Protein AF-0000000076641272 (afdb_homodimer)

Foldseek 3Di:
DVPPLVVVLVLVLVLLVLLLVLLVVLLVVLCVVCVVVVPPVSPVVSVLSVLLSVLSVQQNVLSVQLPDDADPVRNLGSQASLLVSLLVLLVSLVVSLVVLLVVLVVCQPVLDDQDPPVLLVSLVSLLVSLVVSLVSLVVVLVQGLSSVSSNLSSVLSNQLSVLSNVLSVVCVVPVDSNSSSVSSVVSSVVSNVSSVVSNVLSVCQVVFHAHPQADPVVLLVVQCPDPFFPDKPPWGKGAPHSRAIEIEIETEGAPDDPCPVVVSQVCCCVPGNHNYYHYHYDYPVVVVPPVPVD/DVPPLVVVLVLVLVLLVLLLVLLVVLLVVLCVVCVVVVPPVSPVLSVLSVLLSVLSVQQNVLSVQLPDDADPVRNLGSQASLLVSLLVLLVSLVVSLVVLLVVLVVCQVVVDDQDPPVLLVSLVSLLVSLVVSLVSLVVVLVQGLSSVSSNLSSVLSNQLSVLSNVLSVVCVVPVDSNSSSVSSVVSSVVSNVSSVVSNVLSVCQVVFHAHPQADPVVLLVVQCPDPFFPDKPPWGKGAPHSRAIEIEIETEGAPDDPCPVVVSQVCCCVPGNHNYYHYHYDYPVPPVPPVPVD

Solvent-accessible surface area (backbone atoms only — not comparable to full-atom values): 29560 Å² total; per-residue (Å²): 132,72,58,64,62,51,51,55,52,50,57,51,47,52,43,46,53,52,36,46,51,53,48,51,52,49,30,49,51,29,41,53,52,13,60,75,69,65,32,66,68,38,38,52,48,22,55,53,47,48,53,50,43,48,45,44,49,45,39,49,48,22,58,57,47,33,67,44,75,56,42,85,50,24,45,79,14,39,25,29,39,30,29,55,42,24,37,49,38,26,50,51,49,50,52,52,47,50,53,51,49,51,52,27,57,47,33,70,77,47,66,64,80,64,68,53,73,67,50,39,50,55,31,50,52,44,27,51,54,23,44,54,40,18,60,64,26,56,80,46,30,86,61,25,55,40,36,28,44,44,23,49,52,24,44,42,52,18,48,53,30,46,35,51,43,49,28,37,53,46,26,72,72,68,69,49,61,66,51,42,30,51,44,45,50,56,50,43,52,55,43,50,51,55,38,49,51,48,30,50,56,24,48,38,40,67,35,31,19,42,46,88,89,48,60,62,66,59,54,51,50,53,53,48,67,37,86,58,36,77,41,72,44,75,65,34,47,29,42,49,26,55,78,40,30,33,36,37,32,37,34,29,27,61,89,71,70,86,58,51,64,61,50,50,50,52,50,40,30,74,75,64,57,36,75,40,76,44,57,17,75,37,48,64,83,56,50,76,71,62,63,70,79,110,133,71,58,64,64,51,51,55,51,51,56,51,47,52,41,45,52,52,36,46,50,53,47,51,52,49,28,49,52,29,42,54,52,14,61,74,69,68,33,65,67,39,39,52,48,21,53,52,49,48,54,50,44,47,45,44,50,44,39,49,47,21,58,56,47,32,67,42,75,55,43,85,51,25,46,79,14,39,25,29,38,30,29,55,43,25,38,50,38,27,50,51,50,49,51,52,47,49,53,52,49,51,52,28,57,50,32,70,77,47,66,65,80,64,70,52,73,66,50,41,52,55,31,49,52,46,27,50,54,23,43,55,38,19,59,64,25,57,80,46,30,85,61,25,54,40,36,28,46,44,22,49,52,24,42,42,51,18,48,52,29,46,36,51,43,50,27,36,51,47,25,72,73,68,68,48,61,67,51,42,29,52,45,44,50,54,50,46,52,54,43,50,52,55,37,47,53,48,31,51,55,24,49,36,39,66,34,30,19,42,47,88,89,47,60,62,65,60,54,52,50,52,54,47,67,37,87,59,36,77,41,73,45,75,65,36,45,27,42,50,29,57,78,40,30,32,37,38,32,36,32,29,26,64,89,72,70,85,58,51,62,60,50,48,51,51,49,41,31,74,73,6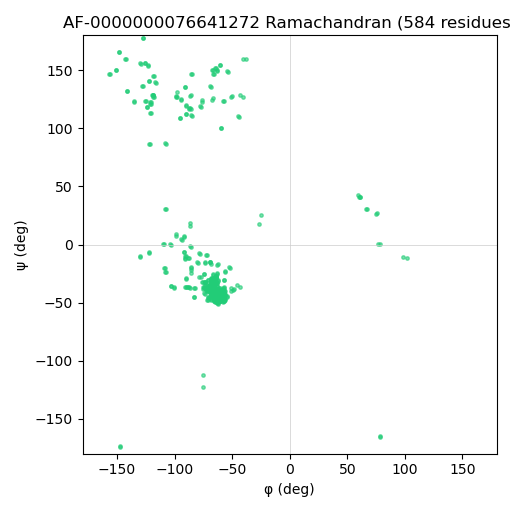3,56,36,75,41,76,44,57,17,75,35,48,66,83,57,51,75,69,62,62,67,76,109

Organism: NCBI:txid1194090

Radius of gyration: 28.24 Å; Cα contacts (8 Å, |Δi|>4): 846; chains: 2; bounding box: 66×82×64 Å

Structure (mmCIF, N/CA/C/O backbone):
data_AF-0000000076641272-model_v1
#
loop_
_entity.id
_entity.type
_entity.pdbx_description
1 polymer 'Cobalt-zinc-cadmium efflux system protein'
#
loop_
_atom_site.group_PDB
_atom_site.id
_atom_site.type_symbol
_atom_site.label_atom_id
_atom_site.label_alt_id
_atom_site.label_comp_id
_atom_site.label_asym_id
_atom_site.label_entity_id
_atom_site.label_seq_id
_atom_site.pdbx_PDB_ins_code
_atom_site.Cartn_x
_atom_site.Cartn_y
_atom_site.Cartn_z
_atom_site.occupancy
_atom_site.B_iso_or_equiv
_atom_site.auth_seq_id
_atom_site.auth_comp_id
_atom_site.auth_asym_id
_atom_site.auth_atom_id
_atom_site.pdbx_PDB_model_num
ATOM 1 N N . MET A 1 1 ? 12.391 27.906 -7.266 1 29.42 1 MET A N 1
ATOM 2 C CA . MET A 1 1 ? 12.43 26.812 -6.301 1 29.42 1 MET A CA 1
ATOM 3 C C . MET A 1 1 ? 11.82 25.547 -6.891 1 29.42 1 MET A C 1
ATOM 5 O O . MET A 1 1 ? 11.719 24.531 -6.207 1 29.42 1 MET A O 1
ATOM 9 N N . GLY A 1 2 ? 10.922 25.766 -7.867 1 38.75 2 GLY A N 1
ATOM 10 C CA . GLY A 1 2 ? 10.242 24.969 -8.875 1 38.75 2 GLY A CA 1
ATOM 11 C C . GLY A 1 2 ? 11.195 24.219 -9.781 1 38.75 2 GLY A C 1
ATOM 12 O O . GLY A 1 2 ? 10.773 23.406 -10.602 1 38.75 2 GLY A O 1
ATOM 13 N N . HIS A 1 3 ? 12.328 24.766 -9.812 1 42.88 3 HIS A N 1
ATOM 14 C CA . HIS A 1 3 ? 13.227 24.391 -10.898 1 42.88 3 HIS A CA 1
ATOM 15 C C . HIS A 1 3 ? 13.797 22.984 -10.695 1 42.88 3 HIS A C 1
ATOM 17 O O . HIS A 1 3 ? 14.016 22.25 -11.656 1 42.88 3 HIS A O 1
ATOM 23 N N . ASP A 1 4 ? 14.203 22.641 -9.43 1 47.31 4 ASP A N 1
ATOM 24 C CA . ASP A 1 4 ? 14.977 21.422 -9.227 1 47.31 4 ASP A CA 1
ATOM 25 C C . ASP A 1 4 ? 14.094 20.188 -9.375 1 47.31 4 ASP A C 1
ATOM 27 O O . ASP A 1 4 ? 14.555 19.141 -9.852 1 47.31 4 ASP A O 1
ATOM 31 N N . HIS A 1 5 ? 12.867 20.328 -9 1 52.59 5 HIS A N 1
ATOM 32 C CA . HIS A 1 5 ? 11.977 19.188 -9.148 1 52.59 5 HIS A CA 1
ATOM 33 C C . HIS A 1 5 ? 11.727 18.875 -10.625 1 52.59 5 HIS A C 1
ATOM 35 O O . HIS A 1 5 ? 11.586 17.703 -11 1 52.59 5 HIS A O 1
ATOM 41 N N . SER A 1 6 ? 11.758 19.938 -11.43 1 54.28 6 SER A N 1
ATOM 42 C CA . SER A 1 6 ? 11.539 19.766 -12.867 1 54.28 6 SER A CA 1
ATOM 43 C C . SER A 1 6 ? 12.695 19 -13.516 1 54.28 6 SER A C 1
ATOM 45 O O . SER A 1 6 ? 12.477 18.141 -14.359 1 54.28 6 SER A O 1
ATOM 47 N N . SER A 1 7 ? 13.914 19.328 -13 1 56.84 7 SER A N 1
ATOM 48 C CA . SER A 1 7 ? 15.07 18.656 -13.594 1 56.84 7 SER A CA 1
ATOM 49 C C . SER A 1 7 ? 15.102 17.172 -13.227 1 56.84 7 SER A C 1
ATOM 51 O O . SER A 1 7 ? 15.398 16.328 -14.07 1 56.84 7 SER A O 1
ATOM 53 N N . TYR A 1 8 ? 14.703 16.875 -12.062 1 62.62 8 TYR A N 1
ATOM 54 C CA . TYR A 1 8 ? 14.641 15.492 -11.594 1 62.62 8 TYR A CA 1
ATOM 55 C C . TYR A 1 8 ? 13.688 14.664 -12.438 1 62.62 8 TYR A C 1
ATOM 57 O O . TYR A 1 8 ? 14.039 13.57 -12.891 1 62.62 8 TYR A O 1
ATOM 65 N N . THR A 1 9 ? 12.609 15.266 -12.727 1 67.69 9 THR A N 1
ATOM 66 C CA . THR A 1 9 ? 11.578 14.555 -13.477 1 67.69 9 THR A CA 1
ATOM 67 C C . THR A 1 9 ? 12.008 14.367 -14.938 1 67.69 9 THR A C 1
ATOM 69 O O . THR A 1 9 ? 11.742 13.32 -15.531 1 67.69 9 THR A O 1
ATOM 72 N N . GLN A 1 10 ? 12.688 15.359 -15.391 1 66.56 10 GLN A N 1
ATOM 73 C CA . GLN A 1 10 ? 13.102 15.273 -16.781 1 66.56 10 GLN A CA 1
ATOM 74 C C . GLN A 1 10 ? 14.203 14.234 -16.969 1 66.56 10 GLN A C 1
ATOM 76 O O . GLN A 1 10 ? 14.148 13.414 -17.891 1 66.56 10 GLN A O 1
ATOM 81 N N . VAL A 1 11 ? 15.133 14.32 -16.141 1 70.56 11 VAL A N 1
ATOM 82 C CA . VAL A 1 11 ? 16.281 13.414 -16.25 1 70.56 11 VAL A CA 1
ATOM 83 C C . VAL A 1 11 ? 15.812 11.969 -16.078 1 70.56 11 VAL A C 1
ATOM 85 O O . VAL A 1 11 ? 16.141 11.102 -16.891 1 70.56 11 VAL A O 1
ATOM 88 N N . TYR A 1 12 ? 14.977 11.758 -15.266 1 78.5 12 TYR A N 1
ATOM 89 C CA . TYR A 1 12 ? 14.648 10.367 -15 1 78.5 12 TYR A CA 1
ATOM 90 C C . TYR A 1 12 ? 13.508 9.891 -15.891 1 78.5 12 TYR A C 1
ATOM 92 O O . TYR A 1 12 ? 13.359 8.695 -16.141 1 78.5 12 TYR A O 1
ATOM 100 N N . GLY A 1 13 ? 12.883 10.898 -16.516 1 84.31 13 GLY A N 1
ATOM 101 C CA . GLY A 1 13 ? 11.953 10.523 -17.562 1 84.31 13 GLY A CA 1
ATOM 102 C C . GLY A 1 13 ? 12.633 9.891 -18.766 1 84.31 13 GLY A C 1
ATOM 103 O O . GLY A 1 13 ? 12.18 8.859 -19.281 1 84.31 13 GLY A O 1
ATOM 104 N N . LYS A 1 14 ? 13.727 10.406 -19.188 1 88.69 14 LYS A N 1
ATOM 105 C CA . LYS A 1 14 ? 14.5 9.883 -20.312 1 88.69 14 LYS A CA 1
ATOM 106 C C . LYS A 1 14 ? 15.102 8.523 -19.969 1 88.69 14 LYS A C 1
ATOM 108 O O . LYS A 1 14 ? 15.117 7.617 -20.812 1 88.69 14 LYS A O 1
ATOM 113 N N . ALA A 1 15 ? 15.625 8.469 -18.75 1 90.56 15 ALA A N 1
ATOM 114 C CA . ALA A 1 15 ? 16.203 7.199 -18.312 1 90.56 15 ALA A CA 1
ATOM 115 C C . ALA A 1 15 ? 15.164 6.078 -18.359 1 90.56 15 ALA A C 1
ATOM 117 O O . ALA A 1 15 ? 15.445 4.98 -18.844 1 90.56 15 ALA A O 1
ATOM 118 N N . PHE A 1 16 ? 13.977 6.391 -17.922 1 92.12 16 PHE A N 1
ATOM 119 C CA . PHE A 1 16 ? 12.906 5.398 -17.953 1 92.12 16 PHE A CA 1
ATOM 120 C C . PHE A 1 16 ? 12.531 5.059 -19.391 1 92.12 16 PHE A C 1
ATOM 122 O O . PHE A 1 16 ? 12.32 3.889 -19.719 1 92.12 16 PHE A O 1
ATOM 129 N N . GLY A 1 17 ? 12.445 6.039 -20.266 1 92.12 17 GLY A N 1
ATOM 130 C CA . GLY A 1 17 ? 12.148 5.789 -21.672 1 92.12 17 GLY A CA 1
ATOM 131 C C . GLY A 1 17 ? 13.148 4.867 -22.328 1 92.12 17 GLY A C 1
ATOM 132 O O . GLY A 1 17 ? 12.758 3.895 -22.984 1 92.12 17 GLY A O 1
ATOM 133 N N . ILE A 1 18 ? 14.375 5.125 -22.156 1 92.69 18 ILE A N 1
ATOM 134 C CA . ILE A 1 18 ? 15.453 4.336 -22.734 1 92.69 18 ILE A CA 1
ATOM 135 C C . ILE A 1 18 ? 15.445 2.934 -22.141 1 92.69 18 ILE A C 1
ATOM 137 O O . ILE A 1 18 ? 15.523 1.938 -22.859 1 92.69 18 ILE A O 1
ATOM 141 N N . GLY A 1 19 ? 15.336 2.881 -20.812 1 92.62 19 GLY A N 1
ATOM 142 C CA . GLY A 1 19 ? 15.328 1.594 -20.141 1 92.62 19 GLY A CA 1
ATOM 143 C C . GLY A 1 19 ? 14.188 0.7 -20.562 1 92.62 19 GLY A C 1
ATOM 144 O O . GLY A 1 19 ? 14.391 -0.474 -20.875 1 92.62 19 GLY A O 1
ATOM 145 N N . ILE A 1 20 ? 12.984 1.253 -20.594 1 94 20 ILE A N 1
ATOM 146 C CA . ILE A 1 20 ? 11.797 0.512 -21.016 1 94 20 ILE A CA 1
ATOM 147 C C . ILE A 1 20 ? 11.953 0.064 -22.469 1 94 20 ILE A C 1
ATOM 149 O O . ILE A 1 20 ? 11.688 -1.095 -22.797 1 94 20 ILE A O 1
ATOM 153 N N . GLY A 1 21 ? 12.43 0.919 -23.328 1 94.94 21 GLY A N 1
ATOM 154 C CA . GLY A 1 21 ? 12.648 0.587 -24.719 1 94.94 21 GLY A CA 1
ATOM 155 C C . GLY A 1 21 ? 13.641 -0.543 -24.922 1 94.94 21 GLY A C 1
ATOM 156 O O . GLY A 1 21 ? 13.375 -1.484 -25.672 1 94.94 21 GLY A O 1
ATOM 157 N N . LEU A 1 22 ? 14.742 -0.436 -24.266 1 93.75 22 LEU A N 1
ATOM 158 C CA . LEU A 1 22 ? 15.781 -1.456 -24.344 1 93.75 22 LEU A CA 1
ATOM 159 C C . LEU A 1 22 ? 15.258 -2.807 -23.875 1 93.75 22 LEU A C 1
ATOM 161 O O . LEU A 1 22 ? 15.5 -3.832 -24.516 1 93.75 22 LEU A O 1
ATOM 165 N N . ASN A 1 23 ? 14.523 -2.795 -22.812 1 93.44 23 ASN A N 1
ATOM 166 C CA . ASN A 1 23 ? 14.055 -4.051 -22.234 1 93.44 23 ASN A CA 1
ATOM 167 C C . ASN A 1 23 ? 12.93 -4.656 -23.078 1 93.44 23 ASN A C 1
ATOM 169 O O . ASN A 1 23 ? 12.828 -5.875 -23.203 1 93.44 23 ASN A O 1
ATOM 173 N N . ILE A 1 24 ? 12.109 -3.863 -23.594 1 94.75 24 ILE A N 1
ATOM 174 C CA . ILE A 1 24 ? 11.078 -4.367 -24.5 1 94.75 24 ILE A CA 1
ATOM 175 C C . ILE A 1 24 ? 11.734 -5.012 -25.719 1 94.75 24 ILE A C 1
ATOM 177 O O . ILE A 1 24 ? 11.32 -6.086 -26.156 1 94.75 24 ILE A O 1
ATOM 181 N N . ALA A 1 25 ? 12.742 -4.352 -26.25 1 94.81 25 ALA A N 1
ATOM 182 C CA . ALA A 1 25 ? 13.484 -4.898 -27.391 1 94.81 25 ALA A CA 1
ATOM 183 C C . ALA A 1 25 ? 14.125 -6.238 -27.031 1 94.81 25 ALA A C 1
ATOM 185 O O . ALA A 1 25 ? 14.094 -7.18 -27.828 1 94.81 25 ALA A O 1
ATOM 186 N N . TYR A 1 26 ? 14.648 -6.27 -25.906 1 93.44 26 TYR A N 1
ATOM 187 C CA . TYR A 1 26 ? 15.281 -7.5 -25.453 1 93.44 26 TYR A CA 1
ATOM 188 C C . TYR A 1 26 ? 14.258 -8.625 -25.328 1 93.44 26 TYR A C 1
ATOM 190 O O . TYR A 1 26 ? 14.516 -9.758 -25.734 1 93.44 26 TYR A O 1
ATOM 198 N N . VAL A 1 27 ? 13.102 -8.344 -24.703 1 93.56 27 VAL A N 1
ATOM 199 C CA . VAL A 1 27 ? 12.039 -9.328 -24.562 1 93.56 27 VAL A CA 1
ATOM 200 C C . VAL A 1 27 ? 11.609 -9.82 -25.938 1 93.56 27 VAL A C 1
ATOM 202 O O . VAL A 1 27 ? 11.398 -11.023 -26.141 1 93.56 27 VAL A O 1
ATOM 205 N N . ALA A 1 28 ? 11.523 -8.945 -26.844 1 94 28 ALA A N 1
ATOM 206 C CA . ALA A 1 28 ? 11.156 -9.312 -28.219 1 94 28 ALA A CA 1
ATOM 207 C C . ALA A 1 28 ? 12.172 -10.266 -28.828 1 94 28 ALA A C 1
ATOM 209 O O . ALA A 1 28 ? 11.805 -11.258 -29.453 1 94 28 ALA A O 1
ATOM 210 N N . VAL A 1 29 ? 13.43 -9.992 -28.672 1 91.62 29 VAL A N 1
ATOM 211 C CA . VAL A 1 29 ? 14.508 -10.844 -29.172 1 91.62 29 VAL A CA 1
ATOM 212 C C . VAL A 1 29 ? 14.391 -12.234 -28.547 1 91.62 29 VAL A C 1
ATOM 214 O O . VAL A 1 29 ? 14.508 -13.242 -29.25 1 91.62 29 VAL A O 1
ATOM 217 N N . GLU A 1 30 ? 14.141 -12.227 -27.297 1 91.5 30 GLU A N 1
ATOM 218 C CA . GLU A 1 30 ? 14 -13.5 -26.609 1 91.5 30 GLU A CA 1
ATOM 219 C C . GLU A 1 30 ? 12.812 -14.297 -27.141 1 91.5 30 GLU A C 1
ATOM 221 O O . GLU A 1 30 ? 12.914 -15.508 -27.344 1 91.5 30 GLU A O 1
ATOM 226 N N . VAL A 1 31 ? 11.711 -13.617 -27.297 1 91.44 31 VAL A N 1
ATOM 227 C CA . VAL A 1 31 ? 10.508 -14.281 -27.781 1 91.44 31 VAL A CA 1
ATOM 228 C C . VAL A 1 31 ? 10.734 -14.812 -29.188 1 91.44 31 VAL A C 1
ATOM 230 O O . VAL A 1 31 ? 10.461 -15.984 -29.469 1 91.44 31 VAL A O 1
ATOM 233 N N . ILE A 1 32 ? 11.289 -14.047 -30.062 1 91.88 32 ILE A N 1
ATOM 234 C CA . ILE A 1 32 ? 11.523 -14.414 -31.453 1 91.88 32 ILE A CA 1
ATOM 235 C C . ILE A 1 32 ? 12.492 -15.586 -31.516 1 91.88 32 ILE A C 1
ATOM 237 O O . ILE A 1 32 ? 12.195 -16.609 -32.125 1 91.88 32 ILE A O 1
ATOM 241 N N . TYR A 1 33 ? 13.586 -15.492 -30.844 1 87.31 33 TYR A N 1
ATOM 242 C CA . TYR A 1 33 ? 14.586 -16.547 -30.875 1 87.31 33 TYR A CA 1
ATOM 243 C C . TYR A 1 33 ? 14.086 -17.797 -30.156 1 87.31 33 TYR A C 1
ATOM 245 O O . TYR A 1 33 ? 14.391 -18.922 -30.562 1 87.31 33 TYR A O 1
ATOM 253 N N . GLY A 1 34 ? 13.422 -17.578 -29.062 1 87.25 34 GLY A N 1
ATOM 254 C CA . GLY A 1 34 ? 12.844 -18.703 -28.359 1 87.25 34 GLY A CA 1
ATOM 255 C C . GLY A 1 34 ? 11.883 -19.516 -29.203 1 87.25 34 GLY A C 1
ATOM 256 O O . GLY A 1 34 ? 11.875 -20.75 -29.141 1 87.25 34 GLY A O 1
ATOM 257 N N . LEU A 1 35 ? 11.125 -18.797 -30.031 1 89.69 35 LEU A N 1
ATOM 258 C CA . LEU A 1 35 ? 10.18 -19.469 -30.906 1 89.69 35 LEU A CA 1
ATOM 259 C C . LEU A 1 35 ? 10.906 -20.141 -32.062 1 89.69 35 LEU A C 1
ATOM 261 O O . LEU A 1 35 ? 10.531 -21.25 -32.469 1 89.69 35 LEU A O 1
ATOM 265 N N . ILE A 1 36 ? 11.906 -19.547 -32.594 1 88.5 36 ILE A N 1
ATOM 266 C CA . ILE A 1 36 ? 12.656 -20.062 -33.75 1 88.5 36 ILE A CA 1
ATOM 267 C C . ILE A 1 36 ? 13.367 -21.359 -33.344 1 88.5 36 ILE A C 1
ATOM 269 O O . ILE A 1 36 ? 13.328 -22.344 -34.062 1 88.5 36 ILE A O 1
ATOM 273 N N . ILE A 1 37 ? 13.898 -21.391 -32.125 1 83.38 37 ILE A N 1
ATOM 274 C CA . ILE A 1 37 ? 14.703 -22.547 -31.734 1 83.38 37 ILE A CA 1
ATOM 275 C C . ILE A 1 37 ? 13.891 -23.453 -30.812 1 83.38 37 ILE A C 1
ATOM 277 O O . ILE A 1 37 ? 14.43 -24.406 -30.234 1 83.38 37 ILE A O 1
ATOM 281 N N . ASP A 1 38 ? 12.625 -23.016 -30.547 1 84.38 38 ASP A N 1
ATOM 282 C CA . ASP A 1 38 ? 11.703 -23.781 -29.719 1 84.38 38 ASP A CA 1
ATOM 283 C C . ASP A 1 38 ? 12.273 -24 -28.328 1 84.38 38 ASP A C 1
ATOM 285 O O . ASP A 1 38 ? 12.336 -25.141 -27.844 1 84.38 38 ASP A O 1
ATOM 289 N N . SER A 1 39 ? 12.82 -23.062 -27.797 1 81.94 39 SER A N 1
ATOM 290 C CA . SER A 1 39 ? 13.406 -23.109 -26.469 1 81.94 39 SER A CA 1
ATOM 291 C C . SER A 1 39 ? 12.438 -22.594 -25.406 1 81.94 39 SER A C 1
ATOM 293 O O . SER A 1 39 ? 12.195 -21.391 -25.328 1 81.94 39 SER A O 1
ATOM 295 N N . SER A 1 40 ? 11.945 -23.453 -24.609 1 78.38 40 SER A N 1
ATOM 296 C CA . SER A 1 40 ? 11.07 -23.078 -23.5 1 78.38 40 SER A CA 1
ATOM 297 C C . SER A 1 40 ? 11.812 -22.219 -22.484 1 78.38 40 SER A C 1
ATOM 299 O O . SER A 1 40 ? 11.211 -21.359 -21.828 1 78.38 40 SER A O 1
ATOM 301 N N . ALA A 1 41 ? 13.078 -22.5 -22.375 1 73.31 41 ALA A N 1
ATOM 302 C CA . ALA A 1 41 ? 13.891 -21.75 -21.422 1 73.31 41 ALA A CA 1
ATOM 303 C C . ALA A 1 41 ? 13.961 -20.266 -21.797 1 73.31 41 ALA A C 1
ATOM 305 O O . ALA A 1 41 ? 13.797 -19.391 -20.938 1 73.31 41 ALA A O 1
ATOM 306 N N . LEU A 1 42 ? 14.102 -20.062 -23.078 1 79.94 42 LEU A N 1
ATOM 307 C CA . LEU A 1 42 ? 14.18 -18.688 -23.562 1 79.94 42 LEU A CA 1
ATOM 308 C C . LEU A 1 42 ? 12.828 -17.984 -23.453 1 79.94 42 LEU A C 1
ATOM 310 O O . LEU A 1 42 ? 12.758 -16.812 -23.078 1 79.94 42 LEU A O 1
ATOM 314 N N . LEU A 1 43 ? 11.836 -18.656 -23.734 1 84.56 43 LEU A N 1
ATOM 315 C CA . LEU A 1 43 ? 10.5 -18.094 -23.625 1 84.56 43 LEU A CA 1
ATOM 316 C C . LEU A 1 43 ? 10.148 -17.781 -22.172 1 84.56 43 LEU A C 1
ATOM 318 O O . LEU A 1 43 ? 9.516 -16.766 -21.891 1 84.56 43 LEU A O 1
ATOM 322 N N . ALA A 1 44 ? 10.484 -18.656 -21.266 1 78 44 ALA A N 1
ATOM 323 C CA . ALA A 1 44 ? 10.281 -18.406 -19.828 1 78 44 ALA A CA 1
ATOM 324 C C . ALA A 1 44 ? 11.047 -17.172 -19.375 1 78 44 ALA A C 1
ATOM 326 O O . ALA A 1 44 ? 10.523 -16.359 -18.625 1 78 44 ALA A O 1
ATOM 327 N N . ASP A 1 45 ? 12.211 -17.062 -19.844 1 81.31 45 ASP A N 1
ATOM 328 C CA . ASP A 1 45 ? 13.023 -15.891 -19.516 1 81.31 45 ASP A CA 1
ATOM 329 C C . ASP A 1 45 ? 12.391 -14.609 -20.047 1 81.31 45 ASP A C 1
ATOM 331 O O . ASP A 1 45 ? 12.438 -13.57 -19.391 1 81.31 45 ASP A O 1
ATOM 335 N N . ALA A 1 46 ? 11.914 -14.75 -21.219 1 86.5 46 ALA A N 1
ATOM 336 C CA . ALA A 1 46 ? 11.219 -13.609 -21.797 1 86.5 46 ALA A CA 1
ATOM 337 C C . ALA A 1 46 ? 10.055 -13.164 -20.922 1 86.5 46 ALA A C 1
ATOM 339 O O . ALA A 1 46 ? 9.836 -11.961 -20.734 1 86.5 46 ALA A O 1
ATOM 340 N N . GLY A 1 47 ? 9.289 -14.078 -20.438 1 83.62 47 GLY A N 1
ATOM 341 C CA . GLY A 1 47 ? 8.227 -13.758 -19.5 1 83.62 47 GLY A CA 1
ATOM 342 C C . GLY A 1 47 ? 8.711 -13.031 -18.266 1 83.62 47 GLY A C 1
ATOM 343 O O . GLY A 1 47 ? 8.086 -12.062 -17.812 1 83.62 47 GLY A O 1
ATOM 344 N N . HIS A 1 48 ? 9.766 -13.469 -17.781 1 82.06 48 HIS A N 1
ATOM 345 C CA . HIS A 1 48 ? 10.359 -12.844 -16.609 1 82.06 48 HIS A CA 1
ATOM 346 C C . HIS A 1 48 ? 10.805 -11.414 -16.922 1 82.06 48 HIS A C 1
ATOM 348 O O . HIS A 1 48 ? 10.477 -10.484 -16.172 1 82.06 48 HIS A O 1
ATOM 354 N N . ASN A 1 49 ? 11.445 -11.289 -18.016 1 85.62 49 ASN A N 1
ATOM 355 C CA . ASN A 1 49 ? 11.914 -9.961 -18.406 1 85.62 49 ASN A CA 1
ATOM 356 C C . ASN A 1 49 ? 10.742 -9.023 -18.703 1 85.62 49 ASN A C 1
ATOM 358 O O . ASN A 1 49 ? 10.844 -7.816 -18.469 1 85.62 49 ASN A O 1
ATOM 362 N N . ALA A 1 50 ? 9.688 -9.602 -19.172 1 86.69 50 ALA A N 1
ATOM 363 C CA . ALA A 1 50 ? 8.492 -8.789 -19.391 1 86.69 50 ALA A CA 1
ATOM 364 C C . ALA A 1 50 ? 7.949 -8.234 -18.078 1 86.69 50 ALA A C 1
ATOM 366 O O . ALA A 1 50 ? 7.488 -7.094 -18.031 1 86.69 50 ALA A O 1
ATOM 367 N N . SER A 1 51 ? 7.996 -9.016 -17.078 1 83.06 51 SER A N 1
ATOM 368 C CA . SER A 1 51 ? 7.551 -8.57 -15.758 1 83.06 51 SER A CA 1
ATOM 369 C C . SER A 1 51 ? 8.414 -7.426 -15.242 1 83.06 51 SER A C 1
ATOM 371 O O . SER A 1 51 ? 7.922 -6.523 -14.562 1 83.06 51 SER A O 1
ATOM 373 N N . ASP A 1 52 ? 9.641 -7.465 -15.586 1 85.88 52 ASP A N 1
ATOM 374 C CA . ASP A 1 52 ? 10.539 -6.387 -15.203 1 85.88 52 ASP A CA 1
ATOM 375 C C . ASP A 1 52 ? 10.156 -5.078 -15.898 1 85.88 52 ASP A C 1
ATOM 377 O O . ASP A 1 52 ? 10.258 -4.004 -15.305 1 85.88 52 ASP A O 1
ATOM 381 N N . VAL A 1 53 ? 9.812 -5.234 -17.125 1 89.81 53 VAL A N 1
ATOM 382 C CA . VAL A 1 53 ? 9.359 -4.059 -17.875 1 89.81 53 VAL A CA 1
ATOM 383 C C . VAL A 1 53 ? 8.164 -3.426 -17.156 1 89.81 53 VAL A C 1
ATOM 385 O O . VAL A 1 53 ? 8.07 -2.201 -17.062 1 89.81 53 VAL A O 1
ATOM 388 N N . LEU A 1 54 ? 7.344 -4.238 -16.609 1 90.06 54 LEU A N 1
ATOM 389 C CA . LEU A 1 54 ? 6.188 -3.73 -15.883 1 90.06 54 LEU A CA 1
ATOM 390 C C . LEU A 1 54 ? 6.621 -2.902 -14.672 1 90.06 54 LEU A C 1
ATOM 392 O O . LEU A 1 54 ? 6.043 -1.849 -14.398 1 90.06 54 LEU A O 1
ATOM 396 N N . SER A 1 55 ? 7.582 -3.385 -14 1 90 55 SER A N 1
ATOM 397 C CA . SER A 1 55 ? 8.078 -2.654 -12.844 1 90 55 SER A CA 1
ATOM 398 C C . SER A 1 55 ? 8.578 -1.268 -13.234 1 90 55 SER A C 1
ATOM 400 O O . SER A 1 55 ? 8.32 -0.288 -12.523 1 90 55 SER A O 1
ATOM 402 N N . LEU A 1 56 ? 9.312 -1.178 -14.375 1 92.38 56 LEU A N 1
ATOM 403 C CA . LEU A 1 56 ? 9.805 0.1 -14.875 1 92.38 56 LEU A CA 1
ATOM 404 C C . LEU A 1 56 ? 8.648 1.011 -15.281 1 92.38 56 LEU A C 1
ATOM 406 O O . LEU A 1 56 ? 8.664 2.207 -14.977 1 92.38 56 LEU A O 1
ATOM 410 N N . VAL A 1 57 ? 7.707 0.44 -15.914 1 93.75 57 VAL A N 1
ATOM 411 C CA . VAL A 1 57 ? 6.547 1.2 -16.375 1 93.75 57 VAL A CA 1
ATOM 412 C C . VAL A 1 57 ? 5.801 1.768 -15.172 1 93.75 57 VAL A C 1
ATOM 414 O O . VAL A 1 57 ? 5.398 2.934 -15.172 1 93.75 57 VAL A O 1
ATOM 417 N N . PHE A 1 58 ? 5.641 0.95 -14.164 1 92.94 58 PHE A N 1
ATOM 418 C CA . PHE A 1 58 ? 4.949 1.403 -12.969 1 92.94 58 PHE A CA 1
ATOM 419 C C . PHE A 1 58 ? 5.707 2.547 -12.305 1 92.94 58 PHE A C 1
ATOM 421 O O . PHE A 1 58 ? 5.102 3.533 -11.875 1 92.94 58 PHE A O 1
ATOM 428 N N . ALA A 1 59 ? 7 2.404 -12.219 1 91.88 59 ALA A N 1
ATOM 429 C CA . ALA A 1 59 ? 7.809 3.461 -11.625 1 91.88 59 ALA A CA 1
ATOM 430 C C . ALA A 1 59 ? 7.695 4.758 -12.422 1 91.88 59 ALA A C 1
ATOM 432 O O . ALA A 1 59 ? 7.527 5.836 -11.852 1 91.88 59 ALA A O 1
ATOM 433 N N . TRP A 1 60 ? 7.762 4.613 -13.727 1 92.12 60 TRP A N 1
ATOM 434 C CA . TRP A 1 60 ? 7.629 5.77 -14.609 1 92.12 60 TRP A CA 1
ATOM 435 C C . TRP A 1 60 ? 6.242 6.395 -14.477 1 92.12 60 TRP A C 1
ATOM 437 O O . TRP A 1 60 ? 6.109 7.617 -14.438 1 92.12 60 TRP A O 1
ATOM 447 N N . PHE A 1 61 ? 5.266 5.594 -14.43 1 91.62 61 PHE A N 1
ATOM 448 C CA . PHE A 1 61 ? 3.887 6.039 -14.273 1 91.62 61 PHE A CA 1
ATOM 449 C C . PHE A 1 61 ? 3.707 6.797 -12.961 1 91.62 61 PHE A C 1
ATOM 451 O O . PHE A 1 61 ? 3.074 7.852 -12.93 1 91.62 61 PHE A O 1
ATOM 458 N N . ALA A 1 62 ? 4.207 6.27 -11.898 1 92.06 62 ALA A N 1
ATOM 459 C CA . ALA A 1 62 ? 4.102 6.91 -10.586 1 92.06 62 ALA A CA 1
ATOM 460 C C . ALA A 1 62 ? 4.758 8.289 -10.602 1 92.06 62 ALA A C 1
ATOM 462 O O . ALA A 1 62 ? 4.207 9.25 -10.055 1 92.06 62 ALA A O 1
ATOM 463 N N . MET A 1 63 ? 5.875 8.375 -11.211 1 89.75 63 MET A N 1
ATOM 464 C CA . MET A 1 63 ? 6.582 9.648 -11.305 1 89.75 63 MET A CA 1
ATOM 465 C C . MET A 1 63 ? 5.773 10.664 -12.109 1 89.75 63 MET A C 1
ATOM 467 O O . MET A 1 63 ? 5.695 11.836 -11.742 1 89.75 63 MET A O 1
ATOM 471 N N . ALA A 1 64 ? 5.18 10.18 -13.195 1 91.38 64 ALA A N 1
ATOM 472 C CA . ALA A 1 64 ? 4.391 11.062 -14.047 1 91.38 64 ALA A CA 1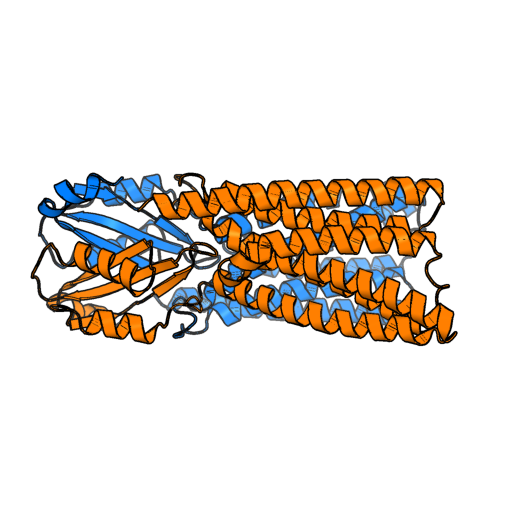
ATOM 473 C C . ALA A 1 64 ? 3.145 11.562 -13.32 1 91.38 64 ALA A C 1
ATOM 475 O O . ALA A 1 64 ? 2.84 12.758 -13.352 1 91.38 64 ALA A O 1
ATOM 476 N N . VAL A 1 65 ? 2.475 10.711 -12.672 1 92.38 65 VAL A N 1
ATOM 477 C CA . VAL A 1 65 ? 1.218 11.062 -12.016 1 92.38 65 VAL A CA 1
ATOM 478 C C . VAL A 1 65 ? 1.498 11.945 -10.797 1 92.38 65 VAL A C 1
ATOM 480 O O . VAL A 1 65 ? 0.694 12.812 -10.461 1 92.38 65 VAL A O 1
ATOM 483 N N . ALA A 1 66 ? 2.631 11.766 -10.18 1 92.38 66 ALA A N 1
ATOM 484 C CA . ALA A 1 66 ? 3.023 12.57 -9.023 1 92.38 66 ALA A CA 1
ATOM 485 C C . ALA A 1 66 ? 3.174 14.039 -9.398 1 92.38 66 ALA A C 1
ATOM 487 O O . ALA A 1 66 ? 3.168 14.914 -8.531 1 92.38 66 ALA A O 1
ATOM 488 N N . GLN A 1 67 ? 3.289 14.32 -10.68 1 90.62 67 GLN A N 1
ATOM 489 C CA . GLN A 1 67 ? 3.502 15.695 -11.141 1 90.62 67 GLN A CA 1
ATOM 490 C C . GLN A 1 67 ? 2.174 16.406 -11.398 1 90.62 67 GLN A C 1
ATOM 492 O O . GLN A 1 67 ? 2.141 17.609 -11.602 1 90.62 67 GLN A O 1
ATOM 497 N N . LYS A 1 68 ? 1.135 15.672 -11.367 1 92.12 68 LYS A N 1
ATOM 498 C CA . LYS A 1 68 ? -0.175 16.281 -11.602 1 92.12 68 LYS A CA 1
ATOM 499 C C . LYS A 1 68 ? -0.542 17.234 -10.477 1 92.12 68 LYS A C 1
ATOM 501 O O . LYS A 1 68 ? -0.215 17 -9.312 1 92.12 68 LYS A O 1
ATOM 506 N N . LYS A 1 69 ? -1.234 18.25 -10.836 1 92.38 69 LYS A N 1
ATOM 507 C CA . LYS A 1 69 ? -1.677 19.234 -9.852 1 92.38 69 LYS A CA 1
ATOM 508 C C . LYS A 1 69 ? -2.705 18.641 -8.898 1 92.38 69 LYS A C 1
ATOM 510 O O . LYS A 1 69 ? -3.482 17.766 -9.281 1 92.38 69 LYS A O 1
ATOM 515 N N . PRO A 1 70 ? -2.719 19.141 -7.691 1 93.44 70 PRO A N 1
ATOM 516 C CA . PRO A 1 70 ? -3.719 18.688 -6.727 1 93.44 70 PRO A CA 1
ATOM 517 C C . PRO A 1 70 ? -5.148 18.953 -7.188 1 93.44 70 PRO A C 1
ATOM 519 O O . PRO A 1 70 ? -5.383 19.844 -8.016 1 93.44 70 PRO A O 1
ATOM 522 N N . SER A 1 71 ? -6.059 18.172 -6.699 1 93.62 71 SER A N 1
ATOM 523 C CA . SER A 1 71 ? -7.488 18.312 -6.945 1 93.62 71 SER A CA 1
ATOM 524 C C . SER A 1 71 ? -8.273 18.344 -5.641 1 93.62 71 SER A C 1
ATOM 526 O O . SER A 1 71 ? -7.695 18.219 -4.559 1 93.62 71 SER A O 1
ATOM 528 N N . ILE A 1 72 ? -9.578 18.516 -5.738 1 92.69 72 ILE A N 1
ATOM 529 C CA . ILE A 1 72 ? -10.453 18.547 -4.574 1 92.69 72 ILE A CA 1
ATOM 530 C C . ILE A 1 72 ? -10.461 17.188 -3.895 1 92.69 72 ILE A C 1
ATOM 532 O O . ILE A 1 72 ? -10.555 17.094 -2.668 1 92.69 72 ILE A O 1
ATOM 536 N N . LYS A 1 73 ? -10.297 16.203 -4.648 1 94.69 73 LYS A N 1
ATOM 537 C CA . LYS A 1 73 ? -10.289 14.844 -4.098 1 94.69 73 LYS A CA 1
ATOM 538 C C . LYS A 1 73 ? -8.906 14.484 -3.545 1 94.69 73 LYS A C 1
ATOM 540 O O . LYS A 1 73 ? -8.805 13.859 -2.488 1 94.69 73 LYS A O 1
ATOM 545 N N . TYR A 1 74 ? -7.934 14.82 -4.359 1 96.06 74 TYR A N 1
ATOM 546 C CA . TYR A 1 74 ? -6.551 14.602 -3.953 1 96.06 74 TYR A CA 1
ATOM 547 C C . TYR A 1 74 ? -5.859 15.922 -3.631 1 96.06 74 TYR A C 1
ATOM 549 O O . TYR A 1 74 ? -5.141 16.469 -4.469 1 96.06 74 TYR A O 1
ATOM 557 N N . THR A 1 75 ? -5.992 16.359 -2.445 1 94 75 THR A N 1
ATOM 558 C CA . THR A 1 75 ? -5.621 17.703 -2.062 1 94 75 THR A CA 1
ATOM 559 C C . THR A 1 75 ? -4.105 17.844 -1.97 1 94 75 THR A C 1
ATOM 561 O O . THR A 1 75 ? -3.568 18.953 -2.082 1 94 75 THR A O 1
ATOM 564 N N . TYR A 1 76 ? -3.359 16.75 -1.729 1 92.25 76 TYR A N 1
ATOM 565 C CA . TYR A 1 76 ? -1.9 16.766 -1.737 1 92.25 76 TYR A CA 1
ATOM 566 C C . TYR A 1 76 ? -1.36 16.359 -3.107 1 92.25 76 TYR A C 1
ATOM 568 O O . TYR A 1 76 ? -0.148 16.234 -3.289 1 92.25 76 TYR A O 1
ATOM 576 N N . GLY A 1 77 ? -2.33 16.172 -4.051 1 93.19 77 GLY A N 1
ATOM 577 C CA . GLY A 1 77 ? -1.93 15.57 -5.312 1 93.19 77 GLY A CA 1
ATOM 578 C C . GLY A 1 77 ? -1.761 14.062 -5.219 1 93.19 77 GLY A C 1
ATOM 579 O O . GLY A 1 77 ? -2.176 13.445 -4.238 1 93.19 77 GLY A O 1
ATOM 580 N N . LEU A 1 78 ? -1.106 13.492 -6.258 1 95.56 78 LEU A N 1
ATOM 581 C CA . LEU A 1 78 ? -0.945 12.039 -6.336 1 95.56 78 LEU A CA 1
ATOM 582 C C . LEU A 1 78 ? 0.499 11.641 -6.051 1 95.56 78 LEU A C 1
ATOM 584 O O . LEU A 1 78 ? 0.983 10.633 -6.578 1 95.56 78 LEU A O 1
ATOM 588 N N . ARG A 1 79 ? 1.108 12.391 -5.281 1 94.38 79 ARG A N 1
ATOM 589 C CA . ARG A 1 79 ? 2.521 12.18 -4.984 1 94.38 79 ARG A CA 1
ATOM 590 C C . ARG A 1 79 ? 2.732 10.859 -4.246 1 94.38 79 ARG A C 1
ATOM 592 O O . ARG A 1 79 ? 3.744 10.18 -4.449 1 94.38 79 ARG A O 1
ATOM 599 N N . ARG A 1 80 ? 1.745 10.461 -3.486 1 96.31 80 ARG A N 1
ATOM 600 C CA . ARG A 1 80 ? 1.849 9.242 -2.688 1 96.31 80 ARG A CA 1
ATOM 601 C C . ARG A 1 80 ? 1.854 8.008 -3.574 1 96.31 80 ARG A C 1
ATOM 603 O O . ARG A 1 80 ? 2.213 6.914 -3.125 1 96.31 80 ARG A O 1
ATOM 610 N N . SER A 1 81 ? 1.473 8.18 -4.777 1 96.5 81 SER A N 1
ATOM 611 C CA . SER A 1 81 ? 1.53 7.055 -5.711 1 96.5 81 SER A CA 1
ATOM 612 C C . SER A 1 81 ? 2.943 6.488 -5.809 1 96.5 81 SER A C 1
ATOM 614 O O . SER A 1 81 ? 3.123 5.281 -5.984 1 96.5 81 SER A O 1
ATOM 616 N N . THR A 1 82 ? 3.926 7.34 -5.633 1 95.94 82 THR A N 1
ATOM 617 C CA . THR A 1 82 ? 5.309 6.887 -5.715 1 95.94 82 THR A CA 1
ATOM 618 C C . THR A 1 82 ? 5.621 5.898 -4.594 1 95.94 82 THR A C 1
ATOM 620 O O . THR A 1 82 ? 6.352 4.926 -4.797 1 95.94 82 THR A O 1
ATOM 623 N N . ILE A 1 83 ? 5.047 6.094 -3.461 1 96.81 83 ILE A N 1
ATOM 624 C CA . ILE A 1 83 ? 5.262 5.211 -2.32 1 96.81 83 ILE A CA 1
ATOM 625 C C . ILE A 1 83 ? 4.574 3.869 -2.566 1 96.81 83 ILE A C 1
ATOM 627 O O . ILE A 1 83 ? 5.184 2.811 -2.391 1 96.81 83 ILE A O 1
ATOM 631 N N . LEU A 1 84 ? 3.367 3.896 -3.035 1 96.94 84 LEU A N 1
ATOM 632 C CA . LEU A 1 84 ? 2.613 2.674 -3.295 1 96.94 84 LEU A CA 1
ATOM 633 C C . LEU A 1 84 ? 3.283 1.844 -4.387 1 96.94 84 LEU A C 1
ATOM 635 O O . LEU A 1 84 ? 3.373 0.619 -4.27 1 96.94 84 LEU A O 1
ATOM 639 N N . VAL A 1 85 ? 3.697 2.523 -5.398 1 96.12 85 VAL A N 1
ATOM 640 C CA . VAL A 1 85 ? 4.332 1.826 -6.508 1 96.12 85 VAL A CA 1
ATOM 641 C C . VAL A 1 85 ? 5.656 1.218 -6.051 1 96.12 85 VAL A C 1
ATOM 643 O O . VAL A 1 85 ? 6.035 0.132 -6.492 1 96.12 85 VAL A O 1
ATOM 646 N N . SER A 1 86 ? 6.352 1.924 -5.152 1 96.25 86 SER A N 1
ATOM 647 C CA . SER A 1 86 ? 7.582 1.352 -4.617 1 96.25 86 SER A CA 1
ATOM 648 C C . SER A 1 86 ? 7.305 0.053 -3.867 1 96.25 86 SER A C 1
ATOM 650 O O . SER A 1 86 ? 8.078 -0.902 -3.963 1 96.25 86 SER A O 1
ATOM 652 N N . ILE A 1 87 ? 6.219 -0.014 -3.125 1 96.75 87 ILE A N 1
ATOM 653 C CA . ILE A 1 87 ? 5.816 -1.242 -2.447 1 96.75 87 ILE A CA 1
ATOM 654 C C . ILE A 1 87 ? 5.512 -2.324 -3.48 1 96.75 87 ILE A C 1
ATOM 656 O O . ILE A 1 87 ? 5.973 -3.461 -3.355 1 96.75 87 ILE A O 1
ATOM 660 N N . LEU A 1 88 ? 4.734 -1.921 -4.48 1 94.5 88 LEU A N 1
ATOM 661 C CA . LEU A 1 88 ? 4.379 -2.854 -5.543 1 94.5 88 LEU A CA 1
ATOM 662 C C . LEU A 1 88 ? 5.625 -3.42 -6.211 1 94.5 88 LEU A C 1
ATOM 664 O O . LEU A 1 88 ? 5.707 -4.625 -6.465 1 94.5 88 LEU A O 1
ATOM 668 N N . ASN A 1 89 ? 6.566 -2.602 -6.445 1 93.38 89 ASN A N 1
ATOM 669 C CA . ASN A 1 89 ? 7.801 -3.035 -7.094 1 93.38 89 ASN A CA 1
ATOM 670 C C . ASN A 1 89 ? 8.586 -4.008 -6.219 1 93.38 89 ASN A C 1
ATOM 672 O O . ASN A 1 89 ? 9.156 -4.977 -6.715 1 93.38 89 ASN A O 1
ATOM 676 N N . ALA A 1 90 ? 8.648 -3.701 -4.961 1 95.25 90 ALA A N 1
ATOM 677 C CA . ALA A 1 90 ? 9.289 -4.641 -4.047 1 95.25 90 ALA A CA 1
ATOM 678 C C . ALA A 1 90 ? 8.586 -5.996 -4.07 1 95.25 90 ALA A C 1
ATOM 680 O O . ALA A 1 90 ? 9.242 -7.039 -4.105 1 95.25 90 ALA A O 1
ATOM 681 N N . LEU A 1 91 ? 7.293 -5.984 -4.102 1 93.88 91 LEU A N 1
ATOM 682 C CA . LEU A 1 91 ? 6.523 -7.223 -4.141 1 93.88 91 LEU A CA 1
ATOM 683 C C . LEU A 1 91 ? 6.793 -7.992 -5.43 1 93.88 91 LEU A C 1
ATOM 685 O O . LEU A 1 91 ? 6.922 -9.219 -5.41 1 93.88 91 LEU A O 1
ATOM 689 N N . LEU A 1 92 ? 6.785 -7.277 -6.484 1 91.31 92 LEU A N 1
ATOM 690 C CA . LEU A 1 92 ? 7.094 -7.91 -7.762 1 91.31 92 LEU A CA 1
ATOM 691 C C . LEU A 1 92 ? 8.477 -8.555 -7.734 1 91.31 92 LEU A C 1
ATOM 693 O O . LEU A 1 92 ? 8.664 -9.656 -8.25 1 91.31 92 LEU A O 1
ATOM 697 N N . LEU A 1 93 ? 9.414 -7.855 -7.102 1 92.31 93 LEU A N 1
ATOM 698 C CA . LEU A 1 93 ? 10.773 -8.383 -6.977 1 92.31 93 LEU A CA 1
ATOM 699 C C . LEU A 1 93 ? 10.789 -9.633 -6.105 1 92.31 93 LEU A C 1
ATOM 701 O O . LEU A 1 93 ? 11.5 -10.594 -6.398 1 92.31 93 LEU A O 1
ATOM 705 N N . PHE A 1 94 ? 10.047 -9.609 -5.051 1 93.69 94 PHE A N 1
ATOM 706 C CA . PHE A 1 94 ? 9.93 -10.805 -4.219 1 93.69 94 PHE A CA 1
ATOM 707 C C . PHE A 1 94 ? 9.359 -11.969 -5.02 1 93.69 94 PHE A C 1
ATOM 709 O O . PHE A 1 94 ? 9.812 -13.102 -4.875 1 93.69 94 PHE A O 1
ATOM 716 N N . GLY A 1 95 ? 8.312 -11.695 -5.805 1 90.19 95 GLY A N 1
ATOM 717 C CA . GLY A 1 95 ? 7.773 -12.727 -6.676 1 90.19 95 GLY A CA 1
ATOM 718 C C . GLY A 1 95 ? 8.805 -13.312 -7.625 1 90.19 95 GLY A C 1
ATOM 719 O O . GLY A 1 95 ? 8.906 -14.531 -7.766 1 90.19 95 GLY A O 1
ATOM 720 N N . ALA A 1 96 ? 9.516 -12.438 -8.234 1 86.31 96 ALA A N 1
ATOM 721 C CA . ALA A 1 96 ? 10.586 -12.883 -9.125 1 86.31 96 ALA A CA 1
ATOM 722 C C . ALA A 1 96 ? 11.609 -13.727 -8.367 1 86.31 96 ALA A C 1
ATOM 724 O O . ALA A 1 96 ? 12.055 -14.766 -8.867 1 86.31 96 ALA A O 1
ATOM 725 N N . ALA A 1 97 ? 11.961 -13.258 -7.188 1 91.38 97 ALA A N 1
ATOM 726 C CA . ALA A 1 97 ? 12.922 -13.977 -6.352 1 91.38 97 ALA A CA 1
ATOM 727 C C . ALA A 1 97 ? 12.398 -15.367 -6 1 91.38 97 ALA A C 1
ATOM 729 O O . ALA A 1 97 ? 13.164 -16.328 -5.973 1 91.38 97 ALA A O 1
ATOM 730 N N . ALA A 1 98 ? 11.164 -15.484 -5.723 1 91.25 98 ALA A N 1
ATOM 731 C CA . ALA A 1 98 ? 10.555 -16.781 -5.402 1 91.25 98 ALA A CA 1
ATOM 732 C C . ALA A 1 98 ? 10.656 -17.734 -6.582 1 91.25 98 ALA A C 1
ATOM 734 O O . ALA A 1 98 ? 10.977 -18.906 -6.406 1 91.25 98 ALA A O 1
ATOM 735 N N . VAL A 1 99 ? 10.367 -17.266 -7.723 1 86.5 99 VAL A N 1
ATOM 736 C CA . VAL A 1 99 ? 10.445 -18.078 -8.93 1 86.5 99 VAL A CA 1
ATOM 737 C C . VAL A 1 99 ? 11.891 -18.547 -9.148 1 86.5 99 VAL A C 1
ATOM 739 O O . VAL A 1 99 ? 12.133 -19.719 -9.422 1 86.5 99 VAL A O 1
ATOM 742 N N . ILE A 1 100 ? 12.805 -17.609 -9.008 1 84.31 100 ILE A N 1
ATOM 743 C CA . ILE A 1 100 ? 14.219 -17.922 -9.164 1 84.31 100 ILE A CA 1
ATOM 744 C C . ILE A 1 100 ? 14.625 -18.969 -8.133 1 84.31 100 ILE A C 1
ATOM 746 O O . ILE A 1 100 ? 15.312 -19.938 -8.461 1 84.31 100 ILE A O 1
ATOM 750 N N . GLY A 1 101 ? 14.273 -18.75 -6.914 1 89.81 101 GLY A N 1
ATOM 751 C CA . GLY A 1 101 ? 14.57 -19.703 -5.859 1 89.81 101 GLY A CA 1
ATOM 752 C C . GLY A 1 101 ? 13.992 -21.094 -6.125 1 89.81 101 GLY A C 1
ATOM 753 O O . GLY A 1 101 ? 14.656 -22.094 -5.891 1 89.81 101 GLY A O 1
ATOM 754 N N . TRP A 1 102 ? 12.805 -21.109 -6.582 1 88.56 102 TRP A N 1
ATOM 755 C CA . TRP A 1 102 ? 12.141 -22.375 -6.898 1 88.56 102 TRP A CA 1
ATOM 756 C C . TRP A 1 102 ? 12.891 -23.125 -8 1 88.56 102 TRP A C 1
ATOM 758 O O . TRP A 1 102 ? 13.117 -24.328 -7.898 1 88.56 102 TRP A O 1
ATOM 768 N N . LYS A 1 103 ? 13.227 -22.469 -8.992 1 83.56 103 LYS A N 1
ATOM 769 C CA . LYS A 1 103 ? 13.984 -23.078 -10.086 1 83.56 103 LYS A CA 1
ATOM 770 C C . LYS A 1 103 ? 15.344 -23.578 -9.594 1 83.56 103 LYS A C 1
ATOM 772 O O . LYS A 1 103 ? 15.773 -24.672 -9.977 1 83.56 103 LYS A O 1
ATOM 777 N N . ALA A 1 104 ? 15.984 -22.734 -8.828 1 84.69 104 ALA A N 1
ATOM 778 C CA . ALA A 1 104 ? 17.281 -23.125 -8.273 1 84.69 104 ALA A CA 1
ATOM 779 C C . ALA A 1 104 ? 17.141 -24.391 -7.422 1 84.69 104 ALA A C 1
ATOM 781 O O . ALA A 1 104 ? 18 -25.266 -7.477 1 84.69 104 ALA A O 1
ATOM 782 N N . TRP A 1 105 ? 16.109 -24.438 -6.68 1 88.12 105 TRP A N 1
ATOM 783 C CA . TRP A 1 105 ? 15.852 -25.594 -5.84 1 88.12 105 TRP A CA 1
ATOM 784 C C . TRP A 1 105 ? 15.633 -26.844 -6.691 1 88.12 105 TRP A C 1
ATOM 786 O O . TRP A 1 105 ? 16.141 -27.922 -6.371 1 88.12 105 TRP A O 1
ATOM 796 N N . GLN A 1 106 ? 14.898 -26.797 -7.719 1 85.75 106 GLN A N 1
ATOM 797 C CA . GLN A 1 106 ? 14.633 -27.922 -8.617 1 85.75 106 GLN A CA 1
ATOM 798 C C . GLN A 1 106 ? 15.914 -28.422 -9.266 1 85.75 106 GLN A C 1
ATOM 800 O O . GLN A 1 106 ? 16.094 -29.625 -9.469 1 85.75 106 GLN A O 1
ATOM 805 N N . LYS A 1 107 ? 16.766 -27.531 -9.586 1 80.62 107 LYS A N 1
ATOM 806 C CA . LYS A 1 107 ? 18.016 -27.875 -10.266 1 80.62 107 LYS A CA 1
ATOM 807 C C . LYS A 1 107 ? 18.922 -28.703 -9.359 1 80.62 107 LYS A C 1
ATOM 809 O O . LYS A 1 107 ? 19.812 -29.406 -9.844 1 80.62 107 LYS A O 1
ATOM 814 N N . LEU A 1 108 ? 18.75 -28.531 -8.141 1 80.81 108 LEU A N 1
ATOM 815 C CA . LEU A 1 108 ? 19.531 -29.328 -7.207 1 80.81 108 LEU A CA 1
ATOM 816 C C . LEU A 1 108 ? 19.234 -30.812 -7.367 1 80.81 108 LEU A C 1
ATOM 818 O O . LEU A 1 108 ? 20.109 -31.656 -7.168 1 80.81 108 LEU A O 1
ATOM 822 N N . PHE A 1 109 ? 18.031 -31.141 -7.758 1 82.06 109 PHE A N 1
ATOM 823 C CA . PHE A 1 109 ? 17.609 -32.531 -7.824 1 82.06 109 PHE A CA 1
ATOM 824 C C . PHE A 1 109 ? 17.594 -33.031 -9.266 1 82.06 109 PHE A C 1
ATOM 826 O O . PHE A 1 109 ? 17.703 -34.219 -9.523 1 82.06 109 PHE A O 1
ATOM 833 N N . GLU A 1 110 ? 17.25 -32.188 -10.133 1 74.62 110 GLU A N 1
ATOM 834 C CA . GLU A 1 110 ? 17.234 -32.531 -11.555 1 74.62 110 GLU A CA 1
ATOM 835 C C . GLU A 1 110 ? 18.141 -31.594 -12.352 1 74.62 110 GLU A C 1
ATOM 837 O O . GLU A 1 110 ? 17.688 -30.562 -12.852 1 74.62 110 GLU A O 1
ATOM 842 N N . PRO A 1 111 ? 19.328 -32 -12.359 1 64.81 111 PRO A N 1
ATOM 843 C CA . PRO A 1 111 ? 20.25 -31.109 -13.078 1 64.81 111 PRO A CA 1
ATOM 844 C C . PRO A 1 111 ? 19.859 -30.922 -14.547 1 64.81 111 PRO A C 1
ATOM 846 O O . PRO A 1 111 ? 19.422 -31.875 -15.203 1 64.81 111 PRO A O 1
ATOM 849 N N . VAL A 1 112 ? 19.219 -29.781 -14.781 1 58.09 112 VAL A N 1
ATOM 850 C CA . VAL A 1 112 ? 18.797 -29.5 -16.156 1 58.09 112 VAL A CA 1
ATOM 851 C C . VAL A 1 112 ? 20.031 -29.25 -17.016 1 58.09 112 VAL A C 1
ATOM 853 O O . VAL A 1 112 ? 21.062 -28.766 -16.531 1 58.09 112 VAL A O 1
ATOM 856 N N . GLN A 1 113 ? 19.938 -29.891 -18.172 1 56.66 113 GLN A N 1
ATOM 857 C CA . GLN A 1 113 ? 20.984 -29.703 -19.172 1 56.66 113 GLN A CA 1
ATOM 858 C C . GLN A 1 113 ? 21.25 -28.219 -19.391 1 56.66 113 GLN A C 1
ATOM 860 O O . GLN A 1 113 ? 20.328 -27.391 -19.344 1 56.66 113 GLN A O 1
ATOM 865 N N . ILE A 1 114 ? 22.531 -27.844 -19.281 1 55.53 114 ILE A N 1
ATOM 866 C CA . ILE A 1 114 ? 23.172 -26.531 -19.438 1 55.53 114 ILE A CA 1
ATOM 867 C C . ILE A 1 114 ? 22.562 -25.797 -20.625 1 55.53 114 ILE A C 1
ATOM 869 O O . ILE A 1 114 ? 22.219 -26.422 -21.641 1 55.53 114 ILE A O 1
ATOM 873 N N . ALA A 1 115 ? 22.109 -24.578 -20.375 1 59.94 115 ALA A N 1
ATOM 874 C CA . ALA A 1 115 ? 21.609 -23.766 -21.469 1 59.94 115 ALA A CA 1
ATOM 875 C C . ALA A 1 115 ? 22.516 -23.828 -22.688 1 59.94 115 ALA A C 1
ATOM 877 O O . ALA A 1 115 ? 23.75 -23.766 -22.547 1 59.94 115 ALA A O 1
ATOM 878 N N . GLY A 1 116 ? 22.188 -24.438 -23.812 1 65.94 116 GLY A N 1
ATOM 879 C CA . GLY A 1 116 ? 22.922 -24.469 -25.078 1 65.94 116 GLY A CA 1
ATOM 880 C C . GLY A 1 116 ? 23.578 -23.141 -25.406 1 65.94 116 GLY A C 1
ATOM 881 O O . GLY A 1 116 ? 23.359 -22.141 -24.719 1 65.94 116 GLY A O 1
ATOM 882 N N . THR A 1 117 ? 24.578 -23.078 -26.25 1 74.5 117 THR A N 1
ATOM 883 C CA . THR A 1 117 ? 25.328 -21.906 -26.703 1 74.5 117 THR A CA 1
ATOM 884 C C . THR A 1 117 ? 24.375 -20.766 -27.062 1 74.5 117 THR A C 1
ATOM 886 O O . THR A 1 117 ? 24.672 -19.609 -26.75 1 74.5 117 THR A O 1
ATOM 889 N N . GLN A 1 118 ? 23.234 -21.094 -27.594 1 75.88 118 GLN A N 1
ATOM 890 C CA . GLN A 1 118 ? 22.297 -20.062 -28 1 75.88 118 GLN A CA 1
ATOM 891 C C . GLN A 1 118 ? 21.703 -19.359 -26.781 1 75.88 118 GLN A C 1
ATOM 893 O O . GLN A 1 118 ? 21.547 -18.125 -26.781 1 75.88 118 GLN A O 1
ATOM 898 N N . VAL A 1 119 ? 21.469 -20.188 -25.781 1 73.88 119 VAL A N 1
ATOM 899 C CA . VAL A 1 119 ? 20.906 -19.609 -24.562 1 73.88 119 VAL A CA 1
ATOM 900 C C . VAL A 1 119 ? 21.953 -18.719 -23.891 1 73.88 119 VAL A C 1
ATOM 902 O O . VAL A 1 119 ? 21.625 -17.641 -23.375 1 73.88 119 VAL A O 1
ATOM 905 N N . MET A 1 120 ? 23.141 -19.047 -24.062 1 80.31 120 MET A N 1
ATOM 906 C CA . MET A 1 120 ? 24.219 -18.266 -23.453 1 80.31 120 MET A CA 1
ATOM 907 C C . MET A 1 120 ? 24.406 -16.938 -24.188 1 80.31 120 MET A C 1
ATOM 909 O O . MET A 1 120 ? 24.703 -15.914 -23.562 1 80.31 120 MET A O 1
ATOM 913 N N . ILE A 1 121 ? 24.266 -16.953 -25.438 1 82.75 121 ILE A N 1
ATOM 914 C CA . ILE A 1 121 ? 24.406 -15.742 -26.219 1 82.75 121 ILE A CA 1
ATOM 915 C C . ILE A 1 121 ? 23.281 -14.766 -25.875 1 82.75 121 ILE A C 1
ATOM 917 O O . ILE A 1 121 ? 23.547 -13.586 -25.625 1 82.75 121 ILE A O 1
ATOM 921 N N . VAL A 1 122 ? 22.094 -15.289 -25.875 1 83.62 122 VAL A N 1
ATOM 922 C CA . VAL A 1 122 ? 20.953 -14.438 -25.562 1 83.62 122 VAL A CA 1
ATOM 923 C C . VAL A 1 122 ? 21.078 -13.914 -24.125 1 83.62 122 VAL A C 1
ATOM 925 O O . VAL A 1 122 ? 20.812 -12.742 -23.859 1 83.62 122 VAL A O 1
ATOM 928 N N . ALA A 1 123 ? 21.547 -14.766 -23.25 1 84.06 123 ALA A N 1
ATOM 929 C CA . ALA A 1 123 ? 21.781 -14.336 -21.875 1 84.06 123 ALA A CA 1
ATOM 930 C C . ALA A 1 123 ? 22.828 -13.242 -21.812 1 84.06 123 ALA A C 1
ATOM 932 O O . ALA A 1 123 ? 22.734 -12.312 -21 1 84.06 123 ALA A O 1
ATOM 933 N N . GLY A 1 124 ? 23.812 -13.367 -22.609 1 88.12 124 GLY A N 1
ATOM 934 C CA . GLY A 1 124 ? 24.828 -12.344 -22.703 1 88.12 124 GLY A CA 1
ATOM 935 C C . GLY A 1 124 ? 24.297 -10.984 -23.109 1 88.12 124 GLY A C 1
ATOM 936 O O . GLY A 1 124 ? 24.656 -9.961 -22.516 1 88.12 124 GLY A O 1
ATOM 937 N N . ILE A 1 125 ? 23.422 -11 -24.078 1 90.31 125 ILE A N 1
ATOM 938 C CA . ILE A 1 125 ? 22.766 -9.766 -24.484 1 90.31 125 ILE A CA 1
ATOM 939 C C . ILE A 1 125 ? 21.953 -9.203 -23.328 1 90.31 125 ILE A C 1
ATOM 941 O O . ILE A 1 125 ? 21.953 -7.996 -23.094 1 90.31 125 ILE A O 1
ATOM 945 N N . GLY A 1 126 ? 21.297 -10.023 -22.656 1 89.94 126 GLY A N 1
ATOM 946 C CA . GLY A 1 126 ? 20.531 -9.609 -21.484 1 89.94 126 GLY A CA 1
ATOM 947 C C . GLY A 1 126 ? 21.375 -8.953 -20.406 1 89.94 126 GLY A C 1
ATOM 948 O O . GLY A 1 126 ? 20.953 -7.973 -19.797 1 89.94 126 GLY A O 1
ATOM 949 N N . ILE A 1 127 ? 22.5 -9.492 -20.25 1 92.06 127 ILE A N 1
ATOM 950 C CA . ILE A 1 127 ? 23.422 -8.914 -19.281 1 92.06 127 ILE A CA 1
ATOM 951 C C . ILE A 1 127 ? 23.734 -7.473 -19.656 1 92.06 127 ILE A C 1
ATOM 953 O O . ILE A 1 127 ? 23.688 -6.57 -18.828 1 92.06 127 ILE A O 1
ATOM 957 N N . VAL A 1 128 ? 24.016 -7.273 -20.891 1 93.88 128 VAL A N 1
ATOM 958 C CA . VAL A 1 128 ? 24.375 -5.945 -21.375 1 93.88 128 VAL A CA 1
ATOM 959 C C . VAL A 1 128 ? 23.188 -4.996 -21.219 1 93.88 128 VAL A C 1
ATOM 961 O O . VAL A 1 128 ? 23.328 -3.904 -20.656 1 93.88 128 VAL A O 1
ATOM 964 N N . VAL A 1 129 ? 22.047 -5.398 -21.672 1 93.38 129 VAL A N 1
ATOM 965 C CA . VAL A 1 129 ? 20.859 -4.562 -21.656 1 93.38 129 VAL A CA 1
ATOM 966 C C . VAL A 1 129 ? 20.516 -4.207 -20.203 1 93.38 129 VAL A C 1
ATOM 968 O O . VAL A 1 129 ? 20.297 -3.037 -19.875 1 93.38 129 VAL A O 1
ATOM 971 N N . ASN A 1 130 ? 20.5 -5.145 -19.344 1 93.38 130 ASN A N 1
ATOM 972 C CA . ASN A 1 130 ? 20.109 -4.918 -17.953 1 93.38 130 ASN A CA 1
ATOM 973 C C . ASN A 1 130 ? 21.172 -4.094 -17.219 1 93.38 130 ASN A C 1
ATOM 975 O O . ASN A 1 130 ? 20.828 -3.232 -16.406 1 93.38 130 ASN A O 1
ATOM 979 N N . THR A 1 131 ? 22.391 -4.391 -17.547 1 93.62 131 THR A N 1
ATOM 980 C CA . THR A 1 131 ? 23.453 -3.633 -16.906 1 93.62 131 THR A CA 1
ATOM 981 C C . THR A 1 131 ? 23.422 -2.172 -17.344 1 93.62 131 THR A C 1
ATOM 983 O O . THR A 1 131 ? 23.516 -1.266 -16.516 1 93.62 131 THR A O 1
ATOM 986 N N . VAL A 1 132 ? 23.297 -1.962 -18.609 1 94.25 132 VAL A N 1
ATOM 987 C CA . VAL A 1 132 ? 23.203 -0.602 -19.125 1 94.25 132 VAL A CA 1
ATOM 988 C C . VAL A 1 132 ? 22.016 0.12 -18.5 1 94.25 132 VAL A C 1
ATOM 990 O O . VAL A 1 132 ? 22.141 1.268 -18.062 1 94.25 132 VAL A O 1
ATOM 993 N N . THR A 1 133 ? 20.938 -0.524 -18.453 1 92.31 133 THR A N 1
ATOM 994 C CA . THR A 1 133 ? 19.75 0.079 -17.859 1 92.31 133 THR A CA 1
ATOM 995 C C . THR A 1 133 ? 19.953 0.351 -16.375 1 92.31 133 THR A C 1
ATOM 997 O O . THR A 1 133 ? 19.578 1.414 -15.875 1 92.31 133 THR A O 1
ATOM 1000 N N . ALA A 1 134 ? 20.531 -0.576 -15.688 1 92.69 134 ALA A N 1
ATOM 1001 C CA . ALA A 1 134 ? 20.828 -0.379 -14.266 1 92.69 134 ALA A CA 1
ATOM 1002 C C . ALA A 1 134 ? 21.688 0.861 -14.047 1 92.69 134 ALA A C 1
ATOM 1004 O O . ALA A 1 134 ? 21.438 1.639 -13.125 1 92.69 134 ALA A O 1
ATOM 1005 N N . LEU A 1 135 ? 22.641 1.064 -14.93 1 93.25 135 LEU A N 1
ATOM 1006 C CA . LEU A 1 135 ? 23.562 2.186 -14.805 1 93.25 135 LEU A CA 1
ATOM 1007 C C . LEU A 1 135 ? 22.844 3.512 -15.023 1 93.25 135 LEU A C 1
ATOM 1009 O O . LEU A 1 135 ? 23.219 4.531 -14.438 1 93.25 135 LEU A O 1
ATOM 1013 N N . LEU A 1 136 ? 21.797 3.484 -15.812 1 91.38 136 LEU A N 1
ATOM 1014 C CA . LEU A 1 136 ? 20.984 4.68 -16.016 1 91.38 136 LEU A CA 1
ATOM 1015 C C . LEU A 1 136 ? 20.344 5.121 -14.703 1 91.38 136 LEU A C 1
ATOM 1017 O O . LEU A 1 136 ? 20.062 6.309 -14.516 1 91.38 136 LEU A O 1
ATOM 1021 N N . PHE A 1 137 ? 20.141 4.219 -13.773 1 92.06 137 PHE A N 1
ATOM 1022 C CA . PHE A 1 137 ? 19.375 4.512 -12.57 1 92.06 137 PHE A CA 1
ATOM 1023 C C . PHE A 1 137 ? 20.297 4.555 -11.352 1 92.06 137 PHE A C 1
ATOM 1025 O O . PHE A 1 137 ? 19.844 4.848 -10.242 1 92.06 137 PHE A O 1
ATOM 1032 N N . ILE A 1 138 ? 21.547 4.352 -11.492 1 90.31 138 ILE A N 1
ATOM 1033 C CA . ILE A 1 138 ? 22.469 4.156 -10.375 1 90.31 138 ILE A CA 1
ATOM 1034 C C . ILE A 1 138 ? 22.547 5.434 -9.547 1 90.31 138 ILE A C 1
ATOM 1036 O O . ILE A 1 138 ? 22.609 5.383 -8.312 1 90.31 138 ILE A O 1
ATOM 1040 N N . LYS A 1 139 ? 22.516 6.586 -10.078 1 87.44 139 LYS A N 1
ATOM 1041 C CA . LYS A 1 139 ? 22.703 7.848 -9.375 1 87.44 139 LYS A CA 1
ATOM 1042 C C . LYS A 1 139 ? 21.453 8.211 -8.578 1 87.44 139 LYS A C 1
ATOM 1044 O O . LYS A 1 139 ? 21.547 8.758 -7.477 1 87.44 139 LYS A O 1
ATOM 1049 N N . GLY A 1 140 ? 20.375 7.852 -9.07 1 87.81 140 GLY A N 1
ATOM 1050 C CA . GLY A 1 140 ? 19.125 8.266 -8.461 1 87.81 140 GLY A CA 1
ATOM 1051 C C . GLY A 1 140 ? 18.609 7.273 -7.438 1 87.81 140 GLY A C 1
ATOM 1052 O O . GLY A 1 140 ? 17.688 7.586 -6.676 1 87.81 140 GLY A O 1
ATOM 1053 N N . GLN A 1 141 ? 19.266 6.145 -7.34 1 86.81 141 GLN A N 1
ATOM 1054 C CA . GLN A 1 141 ? 18.703 5.07 -6.527 1 86.81 141 GLN A CA 1
ATOM 1055 C C . GLN A 1 141 ? 18.828 5.379 -5.039 1 86.81 141 GLN A C 1
ATOM 1057 O O . GLN A 1 141 ? 18.109 4.816 -4.215 1 86.81 141 GLN A O 1
ATOM 1062 N N . GLU A 1 142 ? 19.609 6.285 -4.637 1 85.94 142 GLU A N 1
ATOM 1063 C CA . GLU A 1 142 ? 19.797 6.617 -3.227 1 85.94 142 GLU A CA 1
ATOM 1064 C C . GLU A 1 142 ? 18.734 7.613 -2.754 1 85.94 142 GLU A C 1
ATOM 1066 O O . GLU A 1 142 ? 18.469 7.711 -1.555 1 85.94 142 GLU A O 1
ATOM 1071 N N . LYS A 1 143 ? 18.156 8.266 -3.738 1 86.94 143 LYS A N 1
ATOM 1072 C CA . LYS A 1 143 ? 17.297 9.375 -3.348 1 86.94 143 LYS A CA 1
ATOM 1073 C C . LYS A 1 143 ? 15.828 9.031 -3.578 1 86.94 143 LYS A C 1
ATOM 1075 O O . LYS A 1 143 ? 14.938 9.672 -3.021 1 86.94 143 LYS A O 1
ATOM 1080 N N . ASP A 1 144 ? 15.641 8.07 -4.422 1 92.56 144 ASP A N 1
ATOM 1081 C CA . ASP A 1 144 ? 14.266 7.754 -4.801 1 92.56 144 ASP A CA 1
ATOM 1082 C C . ASP A 1 144 ? 14.023 6.246 -4.797 1 92.56 144 ASP A C 1
ATOM 1084 O O . ASP A 1 144 ? 14.664 5.512 -5.555 1 92.56 144 ASP A O 1
ATOM 1088 N N . LEU A 1 145 ? 13.07 5.867 -4.059 1 91.94 145 LEU A N 1
ATOM 1089 C CA . LEU A 1 145 ? 12.812 4.441 -3.885 1 91.94 145 LEU A CA 1
ATOM 1090 C C . LEU A 1 145 ? 12.32 3.814 -5.184 1 91.94 145 LEU A C 1
ATOM 1092 O O . LEU A 1 145 ? 12.531 2.621 -5.422 1 91.94 145 LEU A O 1
ATOM 1096 N N . ASN A 1 146 ? 11.625 4.578 -5.977 1 91.81 146 ASN A N 1
ATOM 1097 C CA . ASN A 1 146 ? 11.203 4.051 -7.27 1 91.81 146 ASN A CA 1
ATOM 1098 C C . ASN A 1 146 ? 12.398 3.812 -8.195 1 91.81 146 ASN A C 1
ATOM 1100 O O . ASN A 1 146 ? 12.438 2.812 -8.914 1 91.81 146 ASN A O 1
ATOM 1104 N N . ILE A 1 147 ? 13.305 4.703 -8.172 1 91 147 ILE A N 1
ATOM 1105 C CA . ILE A 1 147 ? 14.531 4.531 -8.938 1 91 147 ILE A CA 1
ATOM 1106 C C . ILE A 1 147 ? 15.344 3.365 -8.367 1 91 147 ILE A C 1
ATOM 1108 O O . ILE A 1 147 ? 15.898 2.566 -9.125 1 91 147 ILE A O 1
ATOM 1112 N N . LYS A 1 148 ? 15.383 3.268 -7.113 1 92.19 148 LYS A N 1
ATOM 1113 C CA . LYS A 1 148 ? 16.047 2.139 -6.461 1 92.19 148 LYS A CA 1
ATOM 1114 C C . LYS A 1 148 ? 15.422 0.814 -6.895 1 92.19 148 LYS A C 1
ATOM 1116 O O . LYS A 1 148 ? 16.141 -0.149 -7.18 1 92.19 148 LYS A O 1
ATOM 1121 N N . GLY A 1 149 ? 14.109 0.8 -6.875 1 91.5 149 GLY A N 1
ATOM 1122 C CA . GLY A 1 149 ? 13.422 -0.399 -7.332 1 91.5 149 GLY A CA 1
ATOM 1123 C C . GLY A 1 149 ? 13.773 -0.779 -8.758 1 91.5 149 GLY A C 1
ATOM 1124 O O . GLY A 1 149 ? 14.031 -1.949 -9.047 1 91.5 149 GLY A O 1
ATOM 1125 N N . ALA A 1 150 ? 13.797 0.224 -9.578 1 89.44 150 ALA A N 1
ATOM 1126 C CA . ALA A 1 150 ? 14.18 -0.002 -10.969 1 89.44 150 ALA A CA 1
ATOM 1127 C C . ALA A 1 150 ? 15.609 -0.526 -11.062 1 89.44 150 ALA A C 1
ATOM 1129 O O . ALA A 1 150 ? 15.883 -1.481 -11.797 1 89.44 150 ALA A O 1
ATOM 1130 N N . PHE A 1 151 ? 16.469 0.085 -10.383 1 90.69 151 PHE A N 1
ATOM 1131 C CA . PHE A 1 151 ? 17.859 -0.328 -10.344 1 90.69 151 PHE A CA 1
ATOM 1132 C C . PHE A 1 151 ? 17.984 -1.771 -9.867 1 90.69 151 PHE A C 1
ATOM 1134 O O . PHE A 1 151 ? 18.672 -2.582 -10.5 1 90.69 151 PHE A O 1
ATOM 1141 N N . LEU A 1 152 ? 17.328 -2.092 -8.797 1 90 152 LEU A N 1
ATOM 1142 C CA . LEU A 1 152 ? 17.422 -3.424 -8.211 1 90 152 LEU A CA 1
ATOM 1143 C C . LEU A 1 152 ? 16.891 -4.48 -9.172 1 90 152 LEU A C 1
ATOM 1145 O O . LEU A 1 152 ? 17.438 -5.574 -9.266 1 90 152 LEU A O 1
ATOM 1149 N N . HIS A 1 153 ? 15.766 -4.16 -9.797 1 90.75 153 HIS A N 1
ATOM 1150 C CA . HIS A 1 153 ? 15.195 -5.09 -10.766 1 90.75 153 HIS A CA 1
ATOM 1151 C C . HIS A 1 153 ? 16.188 -5.383 -11.891 1 90.75 153 HIS A C 1
ATOM 1153 O O . HIS A 1 153 ? 16.453 -6.543 -12.195 1 90.75 153 HIS A O 1
ATOM 1159 N N . MET A 1 154 ? 16.766 -4.32 -12.414 1 90.12 154 MET A N 1
ATOM 1160 C CA . MET A 1 154 ? 17.703 -4.469 -13.523 1 90.12 154 MET A CA 1
ATOM 1161 C C . MET A 1 154 ? 18.984 -5.164 -13.062 1 90.12 154 MET A C 1
ATOM 1163 O O . MET A 1 154 ? 19.516 -6.02 -13.766 1 90.12 154 MET A O 1
ATOM 1167 N N . ALA A 1 155 ? 19.438 -4.848 -11.93 1 89.62 155 ALA A N 1
ATOM 1168 C CA . ALA A 1 155 ? 20.641 -5.461 -11.367 1 89.62 155 ALA A CA 1
ATOM 1169 C C . ALA A 1 155 ? 20.406 -6.945 -11.086 1 89.62 155 ALA A C 1
ATOM 1171 O O . ALA A 1 155 ? 21.297 -7.77 -11.312 1 89.62 155 ALA A O 1
ATOM 1172 N N . ALA A 1 156 ? 19.266 -7.199 -10.523 1 88.5 156 ALA A N 1
ATOM 1173 C CA . ALA A 1 156 ? 18.906 -8.586 -10.258 1 88.5 156 ALA A CA 1
ATOM 1174 C C . ALA A 1 156 ? 18.891 -9.406 -11.539 1 88.5 156 ALA A C 1
ATOM 1176 O O . ALA A 1 156 ? 19.469 -10.5 -11.594 1 88.5 156 ALA A O 1
ATOM 1177 N N . ASP A 1 157 ? 18.281 -8.852 -12.523 1 89.69 157 ASP A N 1
ATOM 1178 C CA . ASP A 1 157 ? 18.219 -9.555 -13.797 1 89.69 157 ASP A CA 1
ATOM 1179 C C . ASP A 1 157 ? 19.609 -9.742 -14.398 1 89.69 157 ASP A C 1
ATOM 1181 O O . ASP A 1 157 ? 19.922 -10.805 -14.945 1 89.69 157 ASP A O 1
ATOM 1185 N N . ALA A 1 158 ? 20.391 -8.742 -14.352 1 89.62 158 ALA A N 1
ATOM 1186 C CA . ALA A 1 158 ? 21.766 -8.844 -14.82 1 89.62 158 ALA A CA 1
ATOM 1187 C C . ALA A 1 158 ? 22.531 -9.914 -14.039 1 89.62 158 ALA A C 1
ATOM 1189 O O . ALA A 1 158 ? 23.219 -10.742 -14.625 1 89.62 158 ALA A O 1
ATOM 1190 N N . GLY A 1 159 ? 22.391 -9.93 -12.781 1 87.56 159 GLY A N 1
ATOM 1191 C CA . GLY A 1 159 ? 23.047 -10.914 -11.938 1 87.56 159 GLY A CA 1
ATOM 1192 C C . GLY A 1 159 ? 22.656 -12.344 -12.258 1 87.56 159 GLY A C 1
ATOM 1193 O O . GLY A 1 159 ? 23.516 -13.219 -12.367 1 87.56 159 GLY A O 1
ATOM 1194 N N . VAL A 1 160 ? 21.375 -12.531 -12.406 1 84.62 160 VAL A N 1
ATOM 1195 C CA . VAL A 1 160 ? 20.859 -13.859 -12.727 1 84.62 160 VAL A CA 1
ATOM 1196 C C . VAL A 1 160 ? 21.438 -14.328 -14.062 1 84.62 160 VAL A C 1
ATOM 1198 O O . VAL A 1 160 ? 21.859 -15.477 -14.188 1 84.62 160 VAL A O 1
ATOM 1201 N N . SER A 1 161 ? 21.453 -13.453 -15.055 1 85.75 161 SER A N 1
ATOM 1202 C CA . SER A 1 161 ? 22.016 -13.789 -16.359 1 85.75 161 SER A CA 1
ATOM 1203 C C . SER A 1 161 ? 23.5 -14.078 -16.266 1 85.75 161 SER A C 1
ATOM 1205 O O . SER A 1 161 ? 24 -15 -16.906 1 85.75 161 SER A O 1
ATOM 1207 N N . VAL A 1 162 ? 24.203 -13.336 -15.492 1 86.69 162 VAL A N 1
ATOM 1208 C CA . VAL A 1 162 ? 25.625 -13.594 -15.258 1 86.69 162 VAL A CA 1
ATOM 1209 C C . VAL A 1 162 ? 25.797 -14.977 -14.625 1 86.69 162 VAL A C 1
ATOM 1211 O O . VAL A 1 162 ? 26.688 -15.734 -15.023 1 86.69 162 VAL A O 1
ATOM 1214 N N . GLY A 1 163 ? 24.984 -15.242 -13.672 1 83.44 163 GLY A N 1
ATOM 1215 C CA . GLY A 1 163 ? 25.016 -16.562 -13.055 1 83.44 163 GLY A CA 1
ATOM 1216 C C . GLY A 1 163 ? 24.812 -17.688 -14.055 1 83.44 163 GLY A C 1
ATOM 1217 O O . GLY A 1 163 ? 25.516 -18.703 -14 1 83.44 163 GLY A O 1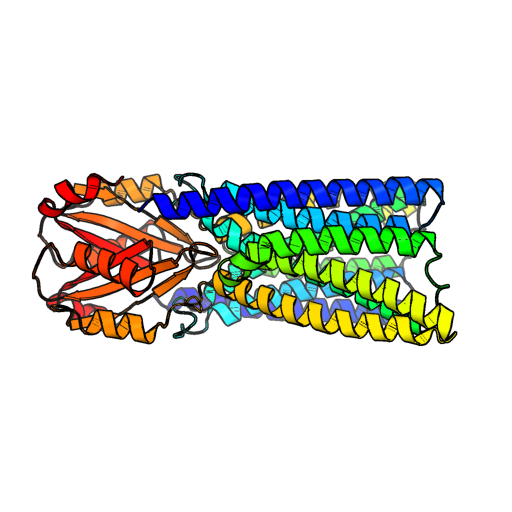
ATOM 1218 N N . VAL A 1 164 ? 23.859 -17.5 -14.961 1 78.25 164 VAL A N 1
ATOM 1219 C CA . VAL A 1 164 ? 23.578 -18.5 -15.977 1 78.25 164 VAL A CA 1
ATOM 1220 C C . VAL A 1 164 ? 24.797 -18.688 -16.875 1 78.25 164 VAL A C 1
ATOM 1222 O O . VAL A 1 164 ? 25.188 -19.828 -17.172 1 78.25 164 VAL A O 1
ATOM 1225 N N . VAL A 1 165 ? 25.391 -17.609 -17.312 1 82.62 165 VAL A N 1
ATOM 1226 C CA . VAL A 1 165 ? 26.531 -17.672 -18.219 1 82.62 165 VAL A CA 1
ATOM 1227 C C . VAL A 1 165 ? 27.719 -18.297 -17.5 1 82.62 165 VAL A C 1
ATOM 1229 O O . VAL A 1 165 ? 28.359 -19.203 -18.031 1 82.62 165 VAL A O 1
ATOM 1232 N N . ILE A 1 166 ? 27.953 -17.859 -16.328 1 82.62 166 ILE A N 1
ATOM 1233 C CA . ILE A 1 166 ? 29.078 -18.375 -15.547 1 82.62 166 ILE A CA 1
ATOM 1234 C C . ILE A 1 166 ? 28.859 -19.859 -15.242 1 82.62 166 ILE A C 1
ATOM 1236 O O . ILE A 1 166 ? 29.781 -20.656 -15.383 1 82.62 166 ILE A O 1
ATOM 1240 N N . SER A 1 167 ? 27.734 -20.156 -14.82 1 79.81 167 SER A N 1
ATOM 1241 C CA . SER A 1 167 ? 27.422 -21.562 -14.531 1 79.81 167 SER A CA 1
ATOM 1242 C C . SER A 1 167 ? 27.562 -22.422 -15.781 1 79.81 167 SER A C 1
ATOM 1244 O O . SER A 1 167 ? 28.125 -23.531 -15.719 1 79.81 167 SER A O 1
ATOM 1246 N N . GLY A 1 168 ? 27.016 -21.875 -16.859 1 76.69 168 GLY A N 1
ATOM 1247 C CA . GLY A 1 168 ? 27.156 -22.609 -18.109 1 76.69 168 GLY A CA 1
ATOM 1248 C C . GLY A 1 168 ? 28.609 -22.875 -18.484 1 76.69 168 GLY A C 1
ATOM 1249 O O . GLY A 1 168 ? 28.953 -23.984 -18.891 1 76.69 168 GLY A O 1
ATOM 1250 N N . LEU A 1 169 ? 29.391 -21.875 -18.375 1 78.94 169 LEU A N 1
ATOM 1251 C CA . LEU A 1 169 ? 30.797 -22 -18.703 1 78.94 169 LEU A CA 1
ATOM 1252 C C . LEU A 1 169 ? 31.484 -23 -17.766 1 78.94 169 LEU A C 1
ATOM 1254 O O . LEU A 1 169 ? 32.281 -23.844 -18.219 1 78.94 169 LEU A O 1
ATOM 1258 N N . LEU A 1 170 ? 31.219 -22.891 -16.547 1 79.81 170 LEU A N 1
ATOM 1259 C CA . LEU A 1 170 ? 31.859 -23.734 -15.555 1 79.81 170 LEU A CA 1
ATOM 1260 C C . LEU A 1 170 ? 31.422 -25.188 -15.711 1 79.81 170 LEU A C 1
ATOM 1262 O O . LEU A 1 170 ? 32.219 -26.109 -15.539 1 79.81 170 LEU A O 1
ATOM 1266 N N . ILE A 1 171 ? 30.203 -25.375 -16.016 1 75.25 171 ILE A N 1
ATOM 1267 C CA . ILE A 1 171 ? 29.688 -26.719 -16.219 1 75.25 171 ILE A CA 1
ATOM 1268 C C . ILE A 1 171 ? 30.328 -27.344 -17.469 1 75.25 171 ILE A C 1
ATOM 1270 O O . ILE A 1 171 ? 30.688 -28.516 -17.469 1 75.25 171 ILE A O 1
ATOM 1274 N N . ASN A 1 172 ? 30.516 -26.484 -18.438 1 77.12 172 ASN A N 1
ATOM 1275 C CA . ASN A 1 172 ? 31.156 -26.969 -19.656 1 77.12 172 ASN A CA 1
ATOM 1276 C C . ASN A 1 172 ? 32.625 -27.359 -19.391 1 77.12 172 ASN A C 1
ATOM 1278 O O . ASN A 1 172 ? 33.125 -28.312 -19.984 1 77.12 172 ASN A O 1
ATOM 1282 N N . LEU A 1 173 ? 33.188 -26.703 -18.438 1 81.81 173 LEU A N 1
ATOM 1283 C CA . LEU A 1 173 ? 34.594 -26.938 -18.172 1 81.81 173 LEU A CA 1
ATOM 1284 C C . LEU A 1 173 ? 34.781 -28.047 -17.141 1 81.81 173 LEU A C 1
ATOM 1286 O O . LEU A 1 173 ? 35.719 -28.812 -17.219 1 81.81 173 LEU A O 1
ATOM 1290 N N . THR A 1 174 ? 33.906 -28.109 -16.172 1 80.31 174 THR A N 1
ATOM 1291 C CA . THR A 1 174 ? 34.125 -29 -15.047 1 80.31 174 THR A CA 1
ATOM 1292 C C . THR A 1 174 ? 33.188 -30.203 -15.094 1 80.31 174 THR A C 1
ATOM 1294 O O . THR A 1 174 ? 33.438 -31.234 -14.461 1 80.31 174 THR A O 1
ATOM 1297 N N . GLY A 1 175 ? 32.062 -30.125 -15.758 1 73.75 175 GLY A N 1
ATOM 1298 C CA . GLY A 1 175 ? 31.047 -31.156 -15.789 1 73.75 175 GLY A CA 1
ATOM 1299 C C . GLY A 1 175 ? 30.203 -31.219 -14.523 1 73.75 175 GLY A C 1
ATOM 1300 O O . GLY A 1 175 ? 29.406 -32.125 -14.344 1 73.75 175 GLY A O 1
ATOM 1301 N N . LYS A 1 176 ? 30.547 -30.312 -13.625 1 76.25 176 LYS A N 1
ATOM 1302 C CA . LYS A 1 176 ? 29.844 -30.312 -12.352 1 76.25 176 LYS A CA 1
ATOM 1303 C C . LYS A 1 176 ? 28.547 -29.516 -12.43 1 76.25 176 LYS A C 1
ATOM 1305 O O . LYS A 1 176 ? 28.578 -28.297 -12.469 1 76.25 176 LYS A O 1
ATOM 1310 N N . ASN A 1 177 ? 27.422 -30.125 -12.367 1 75.62 177 ASN A N 1
ATOM 1311 C CA . ASN A 1 177 ? 26.109 -29.531 -12.578 1 75.62 177 ASN A CA 1
ATOM 1312 C C . ASN A 1 177 ? 25.625 -28.781 -11.336 1 75.62 177 ASN A C 1
ATOM 1314 O O . ASN A 1 177 ? 24.719 -27.953 -11.43 1 75.62 177 ASN A O 1
ATOM 1318 N N . TRP A 1 178 ? 26.281 -29.047 -10.195 1 74.44 178 TRP A N 1
ATOM 1319 C CA . TRP A 1 178 ? 25.781 -28.438 -8.969 1 74.44 178 TRP A CA 1
ATOM 1320 C C . TRP A 1 178 ? 26.203 -26.984 -8.867 1 74.44 178 TRP A C 1
ATOM 1322 O O . TRP A 1 178 ? 25.688 -26.234 -8.023 1 74.44 178 TRP A O 1
ATOM 1332 N N . ILE A 1 179 ? 27.016 -26.516 -9.719 1 77.38 179 ILE A N 1
ATOM 1333 C CA . ILE A 1 179 ? 27.516 -25.141 -9.711 1 77.38 179 ILE A CA 1
ATOM 1334 C C . ILE A 1 179 ? 26.375 -24.172 -10.039 1 77.38 179 ILE A C 1
ATOM 1336 O O . ILE A 1 179 ? 26.281 -23.094 -9.461 1 77.38 179 ILE A O 1
ATOM 1340 N N . ASP A 1 180 ? 25.438 -24.562 -10.836 1 80.88 180 ASP A N 1
ATOM 1341 C CA . ASP A 1 180 ? 24.375 -23.688 -11.312 1 80.88 180 ASP A CA 1
ATOM 1342 C C . ASP A 1 180 ? 23.406 -23.344 -10.188 1 80.88 180 ASP A C 1
ATOM 1344 O O . ASP A 1 180 ? 23.188 -22.156 -9.891 1 80.88 180 ASP A O 1
ATOM 1348 N N . PRO A 1 181 ? 22.969 -24.344 -9.375 1 81.5 181 PRO A N 1
ATOM 1349 C CA . PRO A 1 181 ? 22.078 -24 -8.273 1 81.5 181 PRO A CA 1
ATOM 1350 C C . PRO A 1 181 ? 22.781 -23.172 -7.188 1 81.5 181 PRO A C 1
ATOM 1352 O O . PRO A 1 181 ? 22.172 -22.281 -6.602 1 81.5 181 PRO A O 1
ATOM 1355 N N . LEU A 1 182 ? 23.969 -23.438 -6.973 1 82.88 182 LEU A N 1
ATOM 1356 C CA . LEU A 1 182 ? 24.719 -22.703 -5.957 1 82.88 182 LEU A CA 1
ATOM 1357 C C . LEU A 1 182 ? 24.859 -21.234 -6.352 1 82.88 182 LEU A C 1
ATOM 1359 O O . LEU A 1 182 ? 24.656 -20.344 -5.527 1 82.88 182 LEU A O 1
ATOM 1363 N N . THR A 1 183 ? 25.25 -21.016 -7.559 1 83.88 183 THR A N 1
ATOM 1364 C CA . THR A 1 183 ? 25.375 -19.641 -8.062 1 83.88 183 THR A CA 1
ATOM 1365 C C . THR A 1 183 ? 24.016 -18.938 -8.016 1 83.88 183 THR A C 1
ATOM 1367 O O . THR A 1 183 ? 23.953 -17.766 -7.641 1 83.88 183 THR A O 1
ATOM 1370 N N . SER A 1 184 ? 22.984 -19.641 -8.344 1 85.38 184 SER A N 1
ATOM 1371 C CA . SER A 1 184 ? 21.641 -19.047 -8.336 1 85.38 184 SER A CA 1
ATOM 1372 C C . SER A 1 184 ? 21.219 -18.672 -6.922 1 85.38 184 SER A C 1
ATOM 1374 O O . SER A 1 184 ? 20.641 -17.594 -6.715 1 85.38 184 SER A O 1
ATOM 1376 N N . PHE A 1 185 ? 21.578 -19.484 -5.973 1 88.88 185 PHE A N 1
ATOM 1377 C CA . PHE A 1 185 ? 21.203 -19.188 -4.59 1 88.88 185 PHE A CA 1
ATOM 1378 C C . PHE A 1 185 ? 22 -18 -4.066 1 88.88 185 PHE A C 1
ATOM 1380 O O . PHE A 1 185 ? 21.469 -17.188 -3.295 1 88.88 185 PHE A O 1
ATOM 1387 N N . PHE A 1 186 ? 23.203 -17.938 -4.48 1 89.75 186 PHE A N 1
ATOM 1388 C CA . PHE A 1 186 ? 24.016 -16.797 -4.082 1 89.75 186 PHE A CA 1
ATOM 1389 C C . PHE A 1 186 ? 23.422 -15.5 -4.59 1 89.75 186 PHE A C 1
ATOM 1391 O O . PHE A 1 186 ? 23.281 -14.539 -3.832 1 89.75 186 PHE A O 1
ATOM 1398 N N . ILE A 1 187 ? 23.062 -15.43 -5.789 1 88.06 187 ILE A N 1
ATOM 1399 C CA . ILE A 1 187 ? 22.453 -14.25 -6.395 1 88.06 187 ILE A CA 1
ATOM 1400 C C . ILE A 1 187 ? 21.109 -13.953 -5.73 1 88.06 187 ILE A C 1
ATOM 1402 O O . ILE A 1 187 ? 20.781 -12.789 -5.496 1 88.06 187 ILE A O 1
ATOM 1406 N N . LEU A 1 188 ? 20.406 -15 -5.422 1 91.81 188 LEU A N 1
ATOM 1407 C CA . LEU A 1 188 ? 19.109 -14.867 -4.773 1 91.81 188 LEU A CA 1
ATOM 1408 C C . LEU A 1 188 ? 19.234 -14.148 -3.438 1 91.81 188 LEU A C 1
ATOM 1410 O O . LEU A 1 188 ? 18.422 -13.289 -3.111 1 91.81 188 LEU A O 1
ATOM 1414 N N . ILE A 1 189 ? 20.234 -14.469 -2.736 1 93.94 189 ILE A N 1
ATOM 1415 C CA . ILE A 1 189 ? 20.438 -13.859 -1.425 1 93.94 189 ILE A CA 1
ATOM 1416 C C . ILE A 1 189 ? 20.656 -12.359 -1.579 1 93.94 189 ILE A C 1
ATOM 1418 O O . ILE A 1 189 ? 20.094 -11.562 -0.825 1 93.94 189 ILE A O 1
ATOM 1422 N N . ILE A 1 190 ? 21.391 -11.969 -2.549 1 90.94 190 ILE A N 1
ATOM 1423 C CA . ILE A 1 190 ? 21.688 -10.562 -2.793 1 90.94 190 ILE A CA 1
ATOM 1424 C C . ILE A 1 190 ? 20.406 -9.828 -3.193 1 90.94 190 ILE A C 1
ATOM 1426 O O . ILE A 1 190 ? 20.125 -8.742 -2.68 1 90.94 190 ILE A O 1
ATOM 1430 N N . ILE A 1 191 ? 19.656 -10.438 -4.008 1 90.88 191 ILE A N 1
ATOM 1431 C CA . ILE A 1 191 ? 18.422 -9.828 -4.512 1 90.88 191 ILE A CA 1
ATOM 1432 C C . ILE A 1 191 ? 17.422 -9.672 -3.371 1 90.88 191 ILE A C 1
ATOM 1434 O O . ILE A 1 191 ? 16.828 -8.609 -3.209 1 90.88 191 ILE A O 1
ATOM 1438 N N . VAL A 1 192 ? 17.297 -10.688 -2.604 1 95.25 192 VAL A N 1
ATOM 1439 C CA . VAL A 1 192 ? 16.328 -10.672 -1.517 1 95.25 192 VAL A CA 1
ATOM 1440 C C . VAL A 1 192 ? 16.719 -9.625 -0.482 1 95.25 192 VAL A C 1
ATOM 1442 O O . VAL A 1 192 ? 15.867 -8.906 0.044 1 95.25 192 VAL A O 1
ATOM 1445 N N . TYR A 1 193 ? 17.984 -9.531 -0.233 1 94.75 193 TYR A N 1
ATOM 1446 C CA . TYR A 1 193 ? 18.469 -8.539 0.72 1 94.75 193 TYR A CA 1
ATOM 1447 C C . TYR A 1 193 ? 18.141 -7.125 0.243 1 94.75 193 TYR A C 1
ATOM 1449 O O . TYR A 1 193 ? 17.594 -6.32 0.996 1 94.75 193 TYR A O 1
ATOM 1457 N N . GLY A 1 194 ? 18.484 -6.812 -0.957 1 93.44 194 GLY A N 1
ATOM 1458 C CA . GLY A 1 194 ? 18.172 -5.512 -1.523 1 93.44 194 GLY A CA 1
ATOM 1459 C C . GLY A 1 194 ? 16.688 -5.23 -1.589 1 93.44 194 GLY A C 1
ATOM 1460 O O . GLY A 1 194 ? 16.234 -4.121 -1.286 1 93.44 194 GLY A O 1
ATOM 1461 N N . THR A 1 195 ? 15.953 -6.234 -1.96 1 94.88 195 THR A N 1
ATOM 1462 C CA . THR A 1 195 ? 14.508 -6.102 -2.074 1 94.88 195 THR A CA 1
ATOM 1463 C C . THR A 1 195 ? 13.875 -5.883 -0.703 1 94.88 195 THR A C 1
ATOM 1465 O O . THR A 1 195 ? 12.938 -5.094 -0.565 1 94.88 195 THR A O 1
ATOM 1468 N N . TRP A 1 196 ? 14.406 -6.574 0.303 1 96.44 196 TRP A N 1
ATOM 1469 C CA . TRP A 1 196 ? 13.906 -6.422 1.664 1 96.44 196 TRP A CA 1
ATOM 1470 C C . TRP A 1 196 ? 14.062 -4.984 2.146 1 96.44 196 TRP A C 1
ATOM 1472 O O . TRP A 1 196 ? 13.141 -4.414 2.736 1 96.44 196 TRP A O 1
ATOM 1482 N N . LYS A 1 197 ? 15.188 -4.438 1.907 1 95.62 197 LYS A N 1
ATOM 1483 C CA . LYS A 1 197 ? 15.438 -3.049 2.291 1 95.62 197 LYS A CA 1
ATOM 1484 C C . LYS A 1 197 ? 14.484 -2.102 1.571 1 95.62 197 LYS A C 1
ATOM 1486 O O . LYS A 1 197 ? 13.914 -1.195 2.188 1 95.62 197 LYS A O 1
ATOM 1491 N N . LEU A 1 198 ? 14.32 -2.293 0.296 1 95.31 198 LEU A N 1
ATOM 1492 C CA . LEU A 1 198 ? 13.383 -1.493 -0.485 1 95.31 198 LEU A CA 1
ATOM 1493 C C . LEU A 1 198 ? 11.969 -1.61 0.074 1 95.31 198 LEU A C 1
ATOM 1495 O O . LEU A 1 198 ? 11.273 -0.605 0.222 1 95.31 198 LEU A O 1
ATOM 1499 N N . PHE A 1 199 ? 11.641 -2.822 0.408 1 97.25 199 PHE A N 1
ATOM 1500 C CA . PHE A 1 199 ? 10.305 -3.104 0.921 1 97.25 199 PHE A CA 1
ATOM 1501 C C . PHE A 1 199 ? 10.078 -2.395 2.252 1 97.25 199 PHE A C 1
ATOM 1503 O O . PHE A 1 199 ? 9.086 -1.68 2.418 1 97.25 199 PHE A O 1
ATOM 1510 N N . ILE A 1 200 ? 10.984 -2.498 3.148 1 97.5 200 ILE A N 1
ATOM 1511 C CA . ILE A 1 200 ? 10.859 -1.912 4.477 1 97.5 200 ILE A CA 1
ATOM 1512 C C . ILE A 1 200 ? 10.852 -0.388 4.371 1 97.5 200 ILE A C 1
ATOM 1514 O O . ILE A 1 200 ? 10.031 0.281 5.004 1 97.5 200 ILE A O 1
ATOM 1518 N N . ASP A 1 201 ? 11.742 0.112 3.586 1 96.75 201 ASP A N 1
ATOM 1519 C CA . ASP A 1 201 ? 11.789 1.561 3.406 1 96.75 201 ASP A CA 1
ATOM 1520 C C . ASP A 1 201 ? 10.469 2.088 2.848 1 96.75 201 ASP A C 1
ATOM 1522 O O . ASP A 1 201 ? 9.984 3.137 3.275 1 96.75 201 ASP A O 1
ATOM 1526 N N . SER A 1 202 ? 9.898 1.356 1.892 1 97.56 202 SER A N 1
ATOM 1527 C CA . SER A 1 202 ? 8.641 1.768 1.281 1 97.56 202 SER A CA 1
ATOM 1528 C C . SER A 1 202 ? 7.488 1.673 2.275 1 97.56 202 SER A C 1
ATOM 1530 O O . SER A 1 202 ? 6.648 2.57 2.346 1 97.56 202 SER A O 1
ATOM 1532 N N . ILE A 1 203 ? 7.477 0.634 3.07 1 97.56 203 ILE A N 1
ATOM 1533 C CA . ILE A 1 203 ? 6.445 0.441 4.086 1 97.56 203 ILE A CA 1
ATOM 1534 C C . ILE A 1 203 ? 6.543 1.547 5.133 1 97.56 203 ILE A C 1
ATOM 1536 O O . ILE A 1 203 ? 5.52 2.082 5.574 1 97.56 203 ILE A O 1
ATOM 1540 N N . ASN A 1 204 ? 7.707 1.861 5.512 1 97.25 204 ASN A N 1
ATOM 1541 C CA . ASN A 1 204 ? 7.902 2.928 6.492 1 97.25 204 ASN A CA 1
ATOM 1542 C C . ASN A 1 204 ? 7.328 4.254 5.996 1 97.25 204 ASN A C 1
ATOM 1544 O O . ASN A 1 204 ? 6.652 4.957 6.746 1 97.25 204 ASN A O 1
ATOM 1548 N N . LEU A 1 205 ? 7.578 4.562 4.777 1 96.75 205 LEU A N 1
ATOM 1549 C CA . LEU A 1 205 ? 7.016 5.789 4.219 1 96.75 205 LEU A CA 1
ATOM 1550 C C . LEU A 1 205 ? 5.492 5.723 4.195 1 96.75 205 LEU A C 1
ATOM 1552 O O . LEU A 1 205 ? 4.82 6.711 4.516 1 96.75 205 LEU A O 1
ATOM 1556 N N . ALA A 1 206 ? 4.996 4.562 3.826 1 96.75 206 ALA A N 1
ATOM 1557 C CA . ALA A 1 206 ? 3.549 4.383 3.742 1 96.75 206 ALA A CA 1
ATOM 1558 C C . ALA A 1 206 ? 2.898 4.523 5.113 1 96.75 206 ALA A C 1
ATOM 1560 O O . ALA A 1 206 ? 1.757 4.98 5.223 1 96.75 206 ALA A O 1
ATOM 1561 N N . LEU A 1 207 ? 3.619 4.219 6.137 1 96.88 207 LEU A N 1
ATOM 1562 C CA . LEU A 1 207 ? 3.098 4.25 7.5 1 96.88 207 LEU A CA 1
ATOM 1563 C C . LEU A 1 207 ? 3.355 5.609 8.148 1 96.88 207 LEU A C 1
ATOM 1565 O O . LEU A 1 207 ? 3.154 5.773 9.352 1 96.88 207 LEU A O 1
ATOM 1569 N N . ASP A 1 208 ? 3.844 6.516 7.391 1 96.19 208 ASP A N 1
ATOM 1570 C CA . ASP A 1 208 ? 4.125 7.875 7.836 1 96.19 208 ASP A CA 1
ATOM 1571 C C . ASP A 1 208 ? 5.254 7.898 8.859 1 96.19 208 ASP A C 1
ATOM 1573 O O . ASP A 1 208 ? 5.227 8.688 9.812 1 96.19 208 ASP A O 1
ATOM 1577 N N . ALA A 1 209 ? 6.148 6.965 8.742 1 96.62 209 ALA A N 1
ATOM 1578 C CA . ALA A 1 209 ? 7.359 7.055 9.555 1 96.62 209 ALA A CA 1
ATOM 1579 C C . ALA A 1 209 ? 8.172 8.297 9.188 1 96.62 209 ALA A C 1
ATOM 1581 O O . ALA A 1 209 ? 8.125 8.758 8.047 1 96.62 209 ALA A O 1
ATOM 1582 N N . VAL A 1 210 ? 8.859 8.805 10.148 1 96.94 210 VAL A N 1
ATOM 1583 C CA . VAL A 1 210 ? 9.797 9.883 9.859 1 96.94 210 VAL A CA 1
ATOM 1584 C C . VAL A 1 210 ? 10.812 9.414 8.82 1 96.94 210 VAL A C 1
ATOM 1586 O O . VAL A 1 210 ? 11.445 8.367 8.992 1 96.94 210 VAL A O 1
ATOM 1589 N N . PRO A 1 211 ? 10.93 10.109 7.723 1 95.19 211 PRO A N 1
ATOM 1590 C CA . PRO A 1 211 ? 11.883 9.695 6.691 1 95.19 211 PRO A CA 1
ATOM 1591 C C . PRO A 1 211 ? 13.297 9.531 7.23 1 95.19 211 PRO A C 1
ATOM 1593 O O . PRO A 1 211 ? 13.719 10.281 8.109 1 95.19 211 PRO A O 1
ATOM 1596 N N . LYS A 1 212 ? 14.016 8.648 6.656 1 91.75 212 LYS A N 1
ATOM 1597 C CA . LYS A 1 212 ? 15.336 8.266 7.141 1 91.75 212 LYS A CA 1
ATOM 1598 C C . LYS A 1 212 ? 16.312 9.43 7.059 1 91.75 212 LYS A C 1
ATOM 1600 O O . LYS A 1 212 ? 17.266 9.508 7.832 1 91.75 212 LYS A O 1
ATOM 1605 N N . ASP A 1 213 ? 16.078 10.312 6.16 1 91.44 213 ASP A N 1
ATOM 1606 C CA . ASP A 1 213 ? 17.016 11.406 5.926 1 91.44 213 ASP A CA 1
ATOM 1607 C C . ASP A 1 213 ? 16.75 12.57 6.875 1 91.44 213 ASP A C 1
ATOM 1609 O O . ASP A 1 213 ? 17.453 13.586 6.84 1 91.44 213 ASP A O 1
ATOM 1613 N N . ILE A 1 214 ? 15.766 12.492 7.691 1 95.19 214 ILE A N 1
ATOM 1614 C CA . ILE A 1 214 ? 15.422 13.547 8.633 1 95.19 214 ILE A CA 1
ATOM 1615 C C . ILE A 1 214 ? 15.547 13.023 10.062 1 95.19 214 ILE A C 1
ATOM 1617 O O . ILE A 1 214 ? 14.992 11.977 10.398 1 95.19 214 ILE A O 1
ATOM 1621 N N . ASP A 1 215 ? 16.281 13.695 10.875 1 95.88 215 ASP A N 1
ATOM 1622 C CA . ASP A 1 215 ? 16.375 13.367 12.297 1 95.88 215 ASP A CA 1
ATOM 1623 C C . ASP A 1 215 ? 15.32 14.125 13.102 1 95.88 215 ASP A C 1
ATOM 1625 O O . ASP A 1 215 ? 15.391 15.352 13.234 1 95.88 215 ASP A O 1
ATOM 1629 N N . TYR A 1 216 ? 14.406 13.422 13.625 1 96.62 216 TYR A N 1
ATOM 1630 C CA . TYR A 1 216 ? 13.281 13.992 14.367 1 96.62 216 TYR A CA 1
ATOM 1631 C C . TYR A 1 216 ? 13.773 14.891 15.492 1 96.62 216 TYR A C 1
ATOM 1633 O O . TYR A 1 216 ? 13.281 16 15.664 1 96.62 216 TYR A O 1
ATOM 1641 N N . ASP A 1 217 ? 14.75 14.461 16.234 1 96.44 217 ASP A N 1
ATOM 1642 C CA . ASP A 1 217 ? 15.234 15.203 17.391 1 96.44 217 ASP A CA 1
ATOM 1643 C C . ASP A 1 217 ? 15.93 16.5 16.969 1 96.44 217 ASP A C 1
ATOM 1645 O O . ASP A 1 217 ? 15.82 17.516 17.656 1 96.44 217 ASP A O 1
ATOM 1649 N N . ASP A 1 218 ? 16.578 16.453 15.891 1 96.81 218 ASP A N 1
ATOM 1650 C CA . ASP A 1 218 ? 17.234 17.656 15.375 1 96.81 218 ASP A CA 1
ATOM 1651 C C . ASP A 1 218 ? 16.203 18.719 15 1 96.81 218 ASP A C 1
ATOM 1653 O O . ASP A 1 218 ? 16.391 19.906 15.281 1 96.81 218 ASP A O 1
ATOM 1657 N N . VAL A 1 219 ? 15.133 18.281 14.344 1 97.06 219 VAL A N 1
ATOM 1658 C CA . VAL A 1 219 ? 14.07 19.203 13.953 1 97.06 219 VAL A CA 1
ATOM 1659 C C . VAL A 1 219 ? 13.414 19.781 15.203 1 97.06 219 VAL A C 1
ATOM 1661 O O . VAL A 1 219 ? 13.18 20.984 15.289 1 97.06 219 VAL A O 1
ATOM 1664 N N . ARG A 1 220 ? 13.117 18.922 16.188 1 96.69 220 ARG A N 1
ATOM 1665 C CA . ARG A 1 220 ? 12.484 19.359 17.422 1 96.69 220 ARG A CA 1
ATOM 1666 C C . ARG A 1 220 ? 13.352 20.375 18.156 1 96.69 220 ARG A C 1
ATOM 1668 O O . ARG A 1 220 ? 12.852 21.406 18.625 1 96.69 220 ARG A O 1
ATOM 1675 N N . LYS A 1 221 ? 14.641 20.141 18.25 1 96.44 221 LYS A N 1
ATOM 1676 C CA . LYS A 1 221 ? 15.578 21.047 18.906 1 96.44 221 LYS A CA 1
ATOM 1677 C C . LYS A 1 221 ? 15.656 22.391 18.172 1 96.44 221 LYS A C 1
ATOM 1679 O O . LYS A 1 221 ? 15.711 23.438 18.812 1 96.44 221 LYS A O 1
ATOM 1684 N N . PHE A 1 222 ? 15.695 22.312 16.891 1 96.38 222 PHE A N 1
ATOM 1685 C CA . PHE A 1 222 ? 15.727 23.516 16.078 1 96.38 222 PHE A CA 1
ATOM 1686 C C . PHE A 1 222 ? 14.508 24.391 16.359 1 96.38 222 PHE A C 1
ATOM 1688 O O . PHE A 1 222 ? 14.633 25.594 16.594 1 96.38 222 PHE A O 1
ATOM 1695 N N . LEU A 1 223 ? 13.297 23.734 16.422 1 95.38 223 LEU A N 1
ATOM 1696 C CA . LEU A 1 223 ? 12.055 24.453 16.656 1 95.38 223 LEU A CA 1
ATOM 1697 C C . LEU A 1 223 ? 12.008 25.016 18.078 1 95.38 223 LEU A C 1
ATOM 1699 O O . LEU A 1 223 ? 11.617 26.172 18.281 1 95.38 223 LEU A O 1
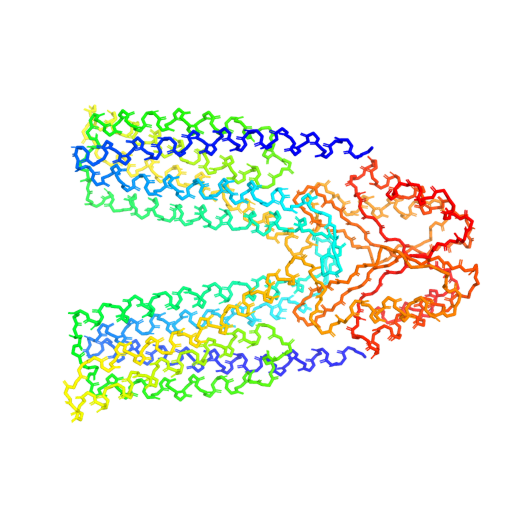ATOM 1703 N N . GLN A 1 224 ? 12.422 24.219 19.016 1 94.19 224 GLN A N 1
ATOM 1704 C CA . GLN A 1 224 ? 12.43 24.625 20.422 1 94.19 224 GLN A CA 1
ATOM 1705 C C . GLN A 1 224 ? 13.398 25.781 20.656 1 94.19 224 GLN A C 1
ATOM 1707 O O . GLN A 1 224 ? 13.18 26.609 21.531 1 94.19 224 GLN A O 1
ATOM 1712 N N . GLY A 1 225 ? 14.406 25.891 19.875 1 92.06 225 GLY A N 1
ATOM 1713 C CA . GLY A 1 225 ? 15.453 26.891 20.047 1 92.06 225 GLY A CA 1
ATOM 1714 C C . GLY A 1 225 ? 15.148 28.203 19.344 1 92.06 225 GLY A C 1
ATOM 1715 O O . GLY A 1 225 ? 15.852 29.188 19.531 1 92.06 225 GLY A O 1
ATOM 1716 N N . HIS A 1 226 ? 14.148 28.172 18.516 1 89.06 226 HIS A N 1
ATOM 1717 C CA . HIS A 1 226 ? 13.797 29.391 17.781 1 89.06 226 HIS A CA 1
ATOM 1718 C C . HIS A 1 226 ? 13.344 30.484 18.734 1 89.06 226 HIS A C 1
ATOM 1720 O O . HIS A 1 226 ? 12.648 30.219 19.719 1 89.06 226 HIS A O 1
ATOM 1726 N N . GLU A 1 227 ? 13.555 31.641 18.312 1 83.69 227 GLU A N 1
ATOM 1727 C CA . GLU A 1 227 ? 13.188 32.781 19.141 1 83.69 227 GLU A CA 1
ATOM 1728 C C . GLU A 1 227 ? 11.68 32.906 19.297 1 83.69 227 GLU A C 1
ATOM 1730 O O . GLU A 1 227 ? 10.93 32.656 18.344 1 83.69 227 GLU A O 1
ATOM 1735 N N . HIS A 1 228 ? 11.055 32.938 20.375 1 84.12 228 HIS A N 1
ATOM 1736 C CA . HIS A 1 228 ? 9.648 33.219 20.656 1 84.12 228 HIS A CA 1
ATOM 1737 C C . HIS A 1 228 ? 8.883 31.922 20.922 1 84.12 228 HIS A C 1
ATOM 1739 O O . HIS A 1 228 ? 7.684 31.953 21.203 1 84.12 228 HIS A O 1
ATOM 1745 N N . VAL A 1 229 ? 9.617 30.781 20.578 1 90 229 VAL A N 1
ATOM 1746 C CA . VAL A 1 229 ? 8.945 29.5 20.797 1 90 229 VAL A CA 1
ATOM 1747 C C . VAL A 1 229 ? 9.164 29.047 22.25 1 90 229 VAL A C 1
ATOM 1749 O O . VAL A 1 229 ? 10.305 28.969 22.703 1 90 229 VAL A O 1
ATOM 1752 N N . LYS A 1 230 ? 8.148 28.734 22.906 1 90 230 LYS A N 1
ATOM 1753 C CA . LYS A 1 230 ? 8.211 28.297 24.297 1 90 230 LYS A CA 1
ATOM 1754 C C . LYS A 1 230 ? 8.109 26.781 24.406 1 90 230 LYS A C 1
ATOM 1756 O O . LYS A 1 230 ? 8.711 26.172 25.297 1 90 230 LYS A O 1
ATOM 1761 N N . ALA A 1 231 ? 7.258 26.266 23.516 1 92.88 231 ALA A N 1
ATOM 1762 C CA . ALA A 1 231 ? 7.039 24.828 23.562 1 92.88 231 ALA A CA 1
ATOM 1763 C C . ALA A 1 231 ? 6.68 24.281 22.188 1 92.88 231 ALA A C 1
ATOM 1765 O O . ALA A 1 231 ? 6.121 25 21.359 1 92.88 231 ALA A O 1
ATOM 1766 N N . VAL A 1 232 ? 7.078 23.047 22.031 1 94.38 232 VAL A N 1
ATOM 1767 C CA . VAL A 1 232 ? 6.777 22.328 20.797 1 94.38 232 VAL A CA 1
ATOM 1768 C C . VAL A 1 232 ? 5.973 21.062 21.125 1 94.38 232 VAL A C 1
ATOM 1770 O O . VAL A 1 232 ? 6.371 20.281 21.984 1 94.38 232 VAL A O 1
ATOM 1773 N N . HIS A 1 233 ? 4.812 20.906 20.562 1 92.56 233 HIS A N 1
ATOM 1774 C CA . HIS A 1 233 ? 4.07 19.656 20.719 1 92.56 233 HIS A CA 1
ATOM 1775 C C . HIS A 1 233 ? 3.342 19.266 19.438 1 92.56 233 HIS A C 1
ATOM 1777 O O . HIS A 1 233 ? 3.262 20.078 18.5 1 92.56 233 HIS A O 1
ATOM 1783 N N . ASP A 1 234 ? 3.021 18.016 19.359 1 93.81 234 ASP A N 1
AT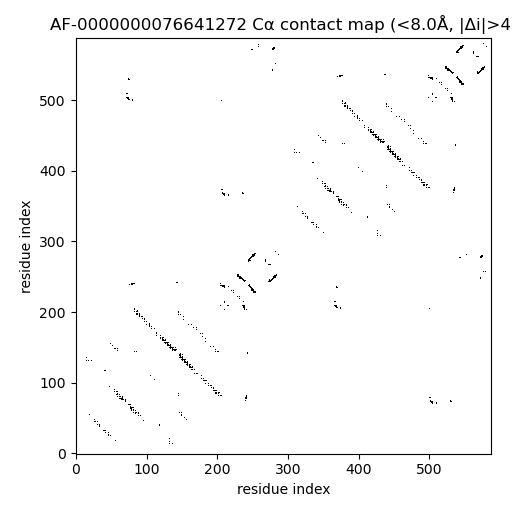OM 1784 C CA . ASP A 1 234 ? 2.309 17.453 18.219 1 93.81 234 ASP A CA 1
ATOM 1785 C C . ASP A 1 234 ? 3.111 17.625 16.938 1 93.81 234 ASP A C 1
ATOM 1787 O O . ASP A 1 234 ? 2.584 18.094 15.922 1 93.81 234 ASP A O 1
ATOM 1791 N N . LEU A 1 235 ? 4.395 17.406 17.062 1 95.69 235 LEU A N 1
ATOM 1792 C CA . LEU A 1 235 ? 5.293 17.453 15.914 1 95.69 235 LEU A CA 1
ATOM 1793 C C . LEU A 1 235 ? 5.184 16.172 15.086 1 95.69 235 LEU A C 1
ATOM 1795 O O . LEU A 1 235 ? 5.465 15.078 15.586 1 95.69 235 LEU A O 1
ATOM 1799 N N . HIS A 1 236 ? 4.789 16.281 13.844 1 96.19 236 HIS A N 1
ATOM 1800 C CA . HIS A 1 236 ? 4.668 15.172 12.914 1 96.19 236 HIS A CA 1
ATOM 1801 C C . HIS A 1 236 ? 5.461 15.43 11.641 1 96.19 236 HIS A C 1
ATOM 1803 O O . HIS A 1 236 ? 5.281 16.469 10.992 1 96.19 236 HIS A O 1
ATOM 1809 N N . ILE A 1 237 ? 6.332 14.555 11.352 1 96.75 237 ILE A N 1
ATOM 1810 C CA . ILE A 1 237 ? 7.098 14.586 10.109 1 96.75 237 ILE A CA 1
ATOM 1811 C C . ILE A 1 237 ? 6.805 13.32 9.297 1 96.75 237 ILE A C 1
ATOM 1813 O O . ILE A 1 237 ? 6.895 12.211 9.82 1 96.75 237 ILE A O 1
ATOM 1817 N N . ARG A 1 238 ? 6.449 13.477 8.047 1 94.94 238 ARG A N 1
ATOM 1818 C CA . ARG A 1 238 ? 6.098 12.336 7.203 1 94.94 238 ARG A CA 1
ATOM 1819 C C . ARG A 1 238 ? 6.473 12.594 5.746 1 94.94 238 ARG A C 1
ATOM 1821 O O . ARG A 1 238 ? 6.676 13.742 5.348 1 94.94 238 ARG A O 1
ATOM 1828 N N . ALA A 1 239 ? 6.473 11.555 4.973 1 94.75 239 ALA A N 1
ATOM 1829 C CA . ALA A 1 239 ? 6.75 11.672 3.541 1 94.75 239 ALA A CA 1
ATOM 1830 C C . ALA A 1 239 ? 5.461 11.875 2.75 1 94.75 239 ALA A C 1
ATOM 1832 O O . ALA A 1 239 ? 4.461 11.195 2.99 1 94.75 239 ALA A O 1
ATOM 1833 N N . MET A 1 240 ? 5.492 12.797 1.83 1 93.38 240 MET A N 1
ATOM 1834 C CA . MET A 1 240 ? 4.391 12.992 0.893 1 93.38 240 MET A CA 1
ATOM 1835 C C . MET A 1 240 ? 4.586 12.148 -0.363 1 93.38 240 MET A C 1
ATOM 1837 O O . MET A 1 240 ? 3.627 11.867 -1.08 1 93.38 240 MET A O 1
ATOM 1841 N N . SER A 1 241 ? 5.793 11.922 -0.667 1 94.69 241 SER A N 1
ATOM 1842 C CA . SER A 1 241 ? 6.262 11.055 -1.741 1 94.69 241 SER A CA 1
ATOM 1843 C C . SER A 1 241 ? 7.578 10.383 -1.373 1 94.69 241 SER A C 1
ATOM 1845 O O . SER A 1 241 ? 8.047 10.492 -0.238 1 94.69 241 SER A O 1
ATOM 1847 N N . THR A 1 242 ? 8.109 9.719 -2.318 1 93.81 242 THR A N 1
ATOM 1848 C CA . THR A 1 242 ? 9.391 9.086 -2.039 1 93.81 242 THR A CA 1
ATOM 1849 C C . THR A 1 242 ? 10.5 10.133 -1.964 1 93.81 242 THR A C 1
ATOM 1851 O O . THR A 1 242 ? 11.602 9.852 -1.485 1 93.81 242 THR A O 1
ATOM 1854 N N . THR A 1 243 ? 10.211 11.414 -2.342 1 91.12 243 THR A N 1
ATOM 1855 C CA . THR A 1 243 ? 11.281 12.398 -2.391 1 91.12 243 THR A CA 1
ATOM 1856 C C . THR A 1 243 ? 10.891 13.664 -1.639 1 91.12 243 THR A C 1
ATOM 1858 O O . THR A 1 243 ? 11.719 14.555 -1.427 1 91.12 243 THR A O 1
ATOM 1861 N N . GLU A 1 244 ? 9.688 13.773 -1.282 1 93.44 244 GLU A N 1
ATOM 1862 C CA . GLU A 1 244 ? 9.211 14.984 -0.621 1 93.44 244 GLU A CA 1
ATOM 1863 C C . GLU A 1 244 ? 8.703 14.68 0.784 1 93.44 244 GLU A C 1
ATOM 1865 O O . GLU A 1 244 ? 8.055 13.656 1.006 1 93.44 244 GLU A O 1
ATOM 1870 N N . ASN A 1 245 ? 8.945 15.672 1.665 1 94.94 245 ASN A N 1
ATOM 1871 C CA . ASN A 1 245 ? 8.539 15.516 3.057 1 94.94 245 ASN A CA 1
ATOM 1872 C C . ASN A 1 245 ? 7.613 16.656 3.498 1 94.94 245 ASN A C 1
ATOM 1874 O O . ASN A 1 245 ? 7.648 17.75 2.932 1 94.94 245 ASN A O 1
ATOM 1878 N N . ALA A 1 246 ? 6.797 16.359 4.473 1 95.56 246 ALA A N 1
ATOM 1879 C CA . ALA A 1 246 ? 5.895 17.328 5.082 1 95.56 246 ALA A CA 1
ATOM 1880 C C . ALA A 1 246 ? 6.035 17.328 6.602 1 95.56 246 ALA A C 1
ATOM 1882 O O . ALA A 1 246 ? 6.488 16.344 7.191 1 95.56 246 ALA A O 1
ATOM 1883 N N . LEU A 1 247 ? 5.676 18.453 7.23 1 96.62 247 LEU A N 1
ATOM 1884 C CA . LEU A 1 247 ? 5.766 18.625 8.68 1 96.62 247 LEU A CA 1
ATOM 1885 C C . LEU A 1 247 ? 4.562 19.406 9.211 1 96.62 247 LEU A C 1
ATOM 1887 O O . LEU A 1 247 ? 4.145 20.391 8.602 1 96.62 247 LEU A O 1
ATOM 1891 N N . SER A 1 248 ? 3.941 18.969 10.211 1 95.56 248 SER A N 1
ATOM 1892 C CA . SER A 1 248 ? 2.947 19.688 10.992 1 95.56 248 SER A CA 1
ATOM 1893 C C . SER A 1 248 ? 3.357 19.781 12.461 1 95.56 248 SER A C 1
ATOM 1895 O O . SER A 1 248 ? 3.918 18.844 13.008 1 95.56 248 SER A O 1
ATOM 1897 N N . VAL A 1 249 ? 3.086 20.938 13.055 1 95.62 249 VAL A N 1
ATOM 1898 C CA . VAL A 1 249 ? 3.543 21.125 14.43 1 95.62 249 VAL A CA 1
ATOM 1899 C C . VAL A 1 249 ? 2.695 22.188 15.125 1 95.62 249 VAL A C 1
ATOM 1901 O O . VAL A 1 249 ? 2.143 23.062 14.477 1 95.62 249 VAL A O 1
ATOM 1904 N N . HIS A 1 250 ? 2.496 22.016 16.375 1 92.69 250 HIS A N 1
ATOM 1905 C CA . HIS A 1 250 ? 1.979 23.062 17.25 1 92.69 250 HIS A CA 1
ATOM 1906 C C . HIS A 1 250 ? 3.105 23.75 18.016 1 92.69 250 HIS A C 1
ATOM 1908 O O . HIS A 1 250 ? 3.908 23.078 18.672 1 92.69 250 HIS A O 1
ATOM 1914 N N . LEU A 1 251 ? 3.133 25.047 17.922 1 91.69 251 LEU A N 1
ATOM 1915 C CA . LEU A 1 251 ? 4.121 25.828 18.656 1 91.69 251 LEU A CA 1
ATOM 1916 C C . LEU A 1 251 ? 3.439 26.781 19.625 1 91.69 251 LEU A C 1
ATOM 1918 O O . LEU A 1 251 ? 2.529 27.531 19.234 1 91.69 251 LEU A O 1
ATOM 1922 N N . VAL A 1 252 ? 3.852 26.75 20.844 1 90.56 252 VAL A N 1
ATOM 1923 C CA . VAL A 1 252 ? 3.443 27.766 21.797 1 90.56 252 VAL A CA 1
ATOM 1924 C C . VAL A 1 252 ? 4.391 28.969 21.719 1 90.56 252 VAL A C 1
ATOM 1926 O O . VAL A 1 252 ? 5.605 28.812 21.891 1 90.56 252 VAL A O 1
ATOM 1929 N N . VAL A 1 253 ? 3.801 30.109 21.344 1 87.44 253 VAL A N 1
ATOM 1930 C CA . VAL A 1 253 ? 4.66 31.266 21.109 1 87.44 253 VAL A CA 1
ATOM 1931 C C . VAL A 1 253 ? 4.172 32.438 21.938 1 87.44 253 VAL A C 1
ATOM 1933 O O . VAL A 1 253 ? 3.027 32.469 22.391 1 87.44 253 VAL A O 1
ATOM 1936 N N . ASN A 1 254 ? 5.066 33.406 22.25 1 76.81 254 ASN A N 1
ATOM 1937 C CA . ASN A 1 254 ? 4.695 34.688 22.797 1 76.81 254 ASN A CA 1
ATOM 1938 C C . ASN A 1 254 ? 4.117 35.594 21.703 1 76.81 254 ASN A C 1
ATOM 1940 O O . ASN A 1 254 ? 4.461 35.469 20.531 1 76.81 254 ASN A O 1
ATOM 1944 N N . PRO A 1 255 ? 2.875 36.188 21.766 1 62.91 255 PRO A N 1
ATOM 1945 C CA . PRO A 1 255 ? 2.113 37 20.797 1 62.91 255 PRO A CA 1
ATOM 1946 C C . PRO A 1 255 ? 3.006 37.719 19.797 1 62.91 255 PRO A C 1
ATOM 1948 O O . PRO A 1 255 ? 2.508 38.469 18.938 1 62.91 255 PRO A O 1
ATOM 1951 N N . VAL A 1 256 ? 4.09 37.25 19.562 1 54.41 256 VAL A N 1
ATOM 1952 C CA . VAL A 1 256 ? 4.949 38.25 18.922 1 54.41 256 VAL A CA 1
ATOM 1953 C C . VAL A 1 256 ? 4.543 38.438 17.469 1 54.41 256 VAL A C 1
ATOM 1955 O O . VAL A 1 256 ? 3.85 39.375 17.109 1 54.41 256 VAL A O 1
ATOM 1958 N N . SER A 1 257 ? 5.656 38.188 16.422 1 55.62 257 SER A N 1
ATOM 1959 C CA . SER A 1 257 ? 5.988 38.781 15.117 1 55.62 257 SER A CA 1
ATOM 1960 C C . SER A 1 257 ? 5.445 37.938 13.977 1 55.62 257 SER A C 1
ATOM 1962 O O . SER A 1 257 ? 5.371 36.719 14.078 1 55.62 257 SER A O 1
ATOM 1964 N N . ASP A 1 258 ? 4.758 38.562 13 1 59.41 258 ASP A N 1
ATOM 1965 C CA . ASP A 1 258 ? 4.125 38.094 11.766 1 59.41 258 ASP A CA 1
ATOM 1966 C C . ASP A 1 258 ? 5.102 37.281 10.906 1 59.41 258 ASP A C 1
ATOM 1968 O O . ASP A 1 258 ? 4.695 36.375 10.195 1 59.41 258 ASP A O 1
ATOM 1972 N N . ASP A 1 259 ? 6.398 37.469 11.195 1 80.06 259 ASP A N 1
ATOM 1973 C CA . ASP A 1 259 ? 7.293 36.906 10.203 1 80.06 259 ASP A CA 1
ATOM 1974 C C . ASP A 1 259 ? 7.812 35.531 10.664 1 80.06 259 ASP A C 1
ATOM 1976 O O . ASP A 1 259 ? 8.609 34.906 9.969 1 80.06 259 ASP A O 1
ATOM 1980 N N . LEU A 1 260 ? 7.254 35.094 11.719 1 85.38 260 LEU A N 1
ATOM 1981 C CA . LEU A 1 260 ? 7.75 33.844 12.297 1 85.38 260 LEU A CA 1
ATOM 1982 C C . LEU A 1 260 ? 7.422 32.656 11.383 1 85.38 260 LEU A C 1
ATOM 1984 O O . LEU A 1 260 ? 8.281 31.812 11.117 1 85.38 260 LEU A O 1
ATOM 1988 N N . LEU A 1 261 ? 6.281 32.656 10.859 1 87.62 261 LEU A N 1
ATOM 1989 C CA . LEU A 1 261 ? 5.828 31.562 10.008 1 87.62 261 LEU A CA 1
ATOM 1990 C C . LEU A 1 261 ? 6.652 31.484 8.734 1 87.62 261 LEU A C 1
ATOM 1992 O O . LEU A 1 261 ? 7.074 30.391 8.32 1 87.62 261 LEU A O 1
ATOM 1996 N N . LYS A 1 262 ? 6.883 32.562 8.125 1 88.69 262 LYS A N 1
ATOM 1997 C CA . LYS A 1 262 ? 7.668 32.625 6.895 1 88.69 262 LYS A CA 1
ATOM 1998 C C . LYS A 1 262 ? 9.109 32.156 7.145 1 88.69 262 LYS A C 1
ATOM 2000 O O . LYS A 1 262 ? 9.68 31.422 6.344 1 88.69 262 LYS A O 1
ATOM 2005 N N . ARG A 1 263 ? 9.641 32.656 8.219 1 90.06 263 ARG A N 1
ATOM 2006 C CA . ARG A 1 263 ? 11.008 32.312 8.578 1 90.06 263 ARG A CA 1
ATOM 2007 C C . ARG A 1 263 ? 11.125 30.812 8.852 1 90.06 263 ARG A C 1
ATOM 2009 O O . ARG A 1 263 ? 12.062 30.172 8.383 1 90.06 263 ARG A O 1
ATOM 2016 N N . LEU A 1 264 ? 10.203 30.281 9.562 1 91.81 264 LEU A N 1
ATOM 2017 C CA . LEU A 1 264 ? 10.227 28.875 9.898 1 91.81 264 LEU A CA 1
ATOM 2018 C C . LEU A 1 264 ? 10.117 28.016 8.633 1 91.81 264 LEU A C 1
ATOM 2020 O O . LEU A 1 264 ? 10.844 27.031 8.484 1 91.81 264 LEU A O 1
ATOM 2024 N N . LYS A 1 265 ? 9.211 28.375 7.75 1 92.56 265 LYS A N 1
ATOM 2025 C CA . LYS A 1 265 ? 9.031 27.641 6.5 1 92.56 265 LYS A CA 1
ATOM 2026 C C . LYS A 1 265 ? 10.32 27.594 5.691 1 92.56 265 LYS A C 1
ATOM 2028 O O . LYS A 1 265 ? 10.727 26.531 5.215 1 92.56 265 LYS A O 1
ATOM 2033 N N . ARG A 1 266 ? 10.93 28.719 5.559 1 94 266 ARG A N 1
ATOM 2034 C CA . ARG A 1 266 ? 12.172 28.812 4.801 1 94 266 ARG A CA 1
ATOM 2035 C C . ARG A 1 266 ? 13.289 28 5.457 1 94 266 ARG A C 1
ATOM 2037 O O . ARG A 1 266 ? 13.992 27.25 4.781 1 94 266 ARG A O 1
ATOM 2044 N N . GLU A 1 267 ? 13.453 28.141 6.723 1 94.88 267 GLU A N 1
ATOM 2045 C CA . GLU A 1 267 ? 14.539 27.469 7.434 1 94.88 267 GLU A CA 1
ATOM 2046 C C . GLU A 1 267 ? 14.344 25.953 7.434 1 94.88 267 GLU A C 1
ATOM 2048 O O . GLU A 1 267 ? 15.312 25.203 7.281 1 94.88 267 GLU A O 1
ATOM 2053 N N . LEU A 1 268 ? 13.117 25.5 7.637 1 95.44 268 LEU A N 1
ATOM 2054 C CA . LEU A 1 268 ? 12.836 24.078 7.613 1 95.44 268 LEU A CA 1
ATOM 2055 C C . LEU A 1 268 ? 13.125 23.484 6.238 1 95.44 268 LEU A C 1
ATOM 2057 O O . LEU A 1 268 ? 13.602 22.344 6.133 1 95.44 268 LEU A O 1
ATOM 2061 N N . HIS A 1 269 ? 12.867 24.219 5.188 1 95.12 269 HIS A N 1
ATOM 2062 C CA . HIS A 1 269 ? 13.164 23.797 3.824 1 95.12 269 HIS A CA 1
ATOM 2063 C C . HIS A 1 269 ? 14.672 23.734 3.58 1 95.12 269 HIS A C 1
ATOM 2065 O O . HIS A 1 269 ? 15.18 22.734 3.064 1 95.12 269 HIS A O 1
ATOM 2071 N N . GLU A 1 270 ? 15.359 24.719 3.941 1 95.06 270 GLU A N 1
ATOM 2072 C CA . GLU A 1 270 ? 16.781 24.844 3.652 1 95.06 270 GLU A CA 1
ATOM 2073 C C . GLU A 1 270 ? 17.609 23.875 4.5 1 95.06 270 GLU A C 1
ATOM 2075 O O . GLU A 1 270 ? 18.547 23.25 4 1 95.06 270 GLU A O 1
ATOM 2080 N N . LYS A 1 271 ? 17.234 23.734 5.742 1 95.25 271 LYS A N 1
ATOM 2081 C CA . LYS A 1 271 ? 18.062 22.969 6.672 1 95.25 271 LYS A CA 1
ATOM 2082 C C . LYS A 1 271 ? 17.688 21.484 6.641 1 95.25 271 LYS A C 1
ATOM 2084 O O . LYS A 1 271 ? 18.547 20.625 6.805 1 95.25 271 LYS A O 1
ATOM 2089 N N . PHE A 1 272 ? 16.422 21.172 6.48 1 95.88 272 PHE A N 1
ATOM 2090 C CA . PHE A 1 272 ? 15.992 19.797 6.676 1 95.88 272 PHE A CA 1
ATOM 2091 C C . PHE A 1 272 ? 15.328 19.25 5.414 1 95.88 272 PHE A C 1
ATOM 2093 O O . PHE A 1 272 ? 14.945 18.078 5.363 1 95.88 272 PHE A O 1
ATOM 2100 N N . GLY A 1 273 ? 15.102 20.062 4.426 1 93.12 273 GLY A N 1
ATOM 2101 C CA . GLY A 1 273 ? 14.508 19.625 3.172 1 93.12 273 GLY A CA 1
ATOM 2102 C C . GLY A 1 273 ? 13.016 19.375 3.275 1 93.12 273 GLY A C 1
ATOM 2103 O O . GLY A 1 273 ? 12.469 18.531 2.555 1 93.12 273 GLY A O 1
ATOM 2104 N N . ILE A 1 274 ? 12.312 20.031 4.191 1 94.69 274 ILE A N 1
ATOM 2105 C CA . ILE A 1 274 ? 10.875 19.875 4.355 1 94.69 274 ILE A CA 1
ATOM 2106 C C . ILE A 1 274 ? 10.148 20.844 3.418 1 94.69 274 ILE A C 1
ATOM 2108 O O . ILE A 1 274 ? 10.25 22.062 3.561 1 94.69 274 ILE A O 1
ATOM 2112 N N . GLU A 1 275 ? 9.398 20.266 2.518 1 91.12 275 GLU A N 1
ATOM 2113 C CA . GLU A 1 275 ? 8.805 21.047 1.438 1 91.12 275 GLU A CA 1
ATOM 2114 C C . GLU A 1 275 ? 7.461 21.641 1.856 1 91.12 275 GLU A C 1
ATOM 2116 O O . GLU A 1 275 ? 7.086 22.719 1.408 1 91.12 275 GLU A O 1
ATOM 2121 N N . HIS A 1 276 ? 6.723 20.922 2.604 1 93.06 276 HIS A N 1
ATOM 2122 C CA . HIS A 1 276 ? 5.387 21.344 3.012 1 93.06 276 HIS A CA 1
ATOM 2123 C C . HIS A 1 276 ? 5.273 21.422 4.531 1 93.06 276 HIS A C 1
ATOM 2125 O O . HIS A 1 276 ? 5.484 20.422 5.223 1 93.06 276 HIS A O 1
ATOM 2131 N N . THR A 1 277 ? 4.93 22.656 5.047 1 94.38 277 THR A N 1
ATOM 2132 C CA . THR A 1 277 ? 4.867 22.844 6.488 1 94.38 277 THR A CA 1
ATOM 2133 C C . THR A 1 277 ? 3.531 23.469 6.895 1 94.38 277 THR A C 1
ATOM 2135 O O . THR A 1 277 ? 3.006 24.328 6.199 1 94.38 277 THR A O 1
ATOM 2138 N N . THR A 1 278 ? 2.973 22.984 7.887 1 92.81 278 THR A N 1
ATOM 2139 C CA . THR A 1 278 ? 1.836 23.578 8.578 1 92.81 278 THR A CA 1
ATOM 2140 C C . THR A 1 278 ? 2.15 23.781 10.055 1 92.81 278 THR A C 1
ATOM 2142 O O . THR A 1 278 ? 2.373 22.828 10.789 1 92.81 278 THR A O 1
ATOM 2145 N N . VAL A 1 279 ? 2.115 25.047 10.477 1 92.38 279 VAL A N 1
ATOM 2146 C CA . VAL A 1 279 ? 2.502 25.406 11.836 1 92.38 279 VAL A CA 1
ATOM 2147 C C . VAL A 1 279 ? 1.337 26.094 12.547 1 92.38 279 VAL A C 1
ATOM 2149 O O . VAL A 1 279 ? 0.904 27.172 12.141 1 92.38 279 VAL A O 1
ATOM 2152 N N . GLN A 1 280 ? 0.843 25.469 13.5 1 89.19 280 GLN A N 1
ATOM 2153 C CA . GLN A 1 280 ? -0.183 26.062 14.344 1 89.19 280 GLN A CA 1
ATOM 2154 C C . GLN A 1 280 ? 0.44 26.797 15.523 1 89.19 280 GLN A C 1
ATOM 2156 O O . GLN A 1 280 ? 1.09 26.188 16.375 1 89.19 280 GLN A O 1
ATOM 2161 N N . LEU A 1 281 ? 0.174 28.047 15.562 1 87.94 281 LEU A N 1
ATOM 2162 C CA . LEU A 1 281 ? 0.686 28.859 16.656 1 87.94 281 LEU A CA 1
ATOM 2163 C C . LEU A 1 281 ? -0.341 28.984 17.781 1 87.94 281 LEU A C 1
ATOM 2165 O O . LEU A 1 281 ? -1.505 29.297 17.531 1 87.94 281 LEU A O 1
ATOM 2169 N N . GLU A 1 282 ? 0.12 28.609 18.922 1 85.12 282 GLU A N 1
ATOM 2170 C CA . GLU A 1 282 ? -0.711 28.719 20.125 1 85.12 282 GLU A CA 1
ATOM 2171 C C . GLU A 1 282 ? -0.116 29.688 21.125 1 85.12 282 GLU A C 1
ATOM 2173 O O . GLU A 1 282 ? 1.104 29.766 21.281 1 85.12 282 GLU A O 1
ATOM 2178 N N . ASN A 1 283 ? -1.019 30.5 21.75 1 79.5 283 ASN A N 1
ATOM 2179 C CA . ASN A 1 283 ? -0.552 31.469 22.734 1 79.5 283 ASN A CA 1
ATOM 2180 C C . ASN A 1 283 ? -0.407 30.844 24.125 1 79.5 283 ASN A C 1
ATOM 2182 O O . ASN A 1 283 ? -1.113 29.891 24.453 1 79.5 283 ASN A O 1
ATOM 2186 N N . THR A 1 284 ? 0.561 31.312 24.859 1 66.19 284 THR A N 1
ATOM 2187 C CA . THR A 1 284 ? 0.855 30.844 26.203 1 66.19 284 THR A CA 1
ATOM 2188 C C . THR A 1 284 ? -0.411 30.812 27.062 1 66.19 284 THR A C 1
ATOM 2190 O O . THR A 1 284 ? -0.542 29.984 27.953 1 66.19 284 THR A O 1
ATOM 2193 N N . ASP A 1 285 ? -1.305 31.703 27.016 1 56.31 285 ASP A N 1
ATOM 2194 C CA . ASP A 1 285 ? -2.494 31.703 27.859 1 56.31 285 ASP A CA 1
ATOM 2195 C C . ASP A 1 285 ? -3.387 30.5 27.562 1 56.31 285 ASP A C 1
ATOM 2197 O O . ASP A 1 285 ? -4.105 30.016 28.438 1 56.31 285 ASP A O 1
ATOM 2201 N N . LEU A 1 286 ? -3.34 30.031 26.375 1 51.53 286 LEU A N 1
ATOM 2202 C CA . LEU A 1 286 ? -4.234 28.969 25.953 1 51.53 286 LEU A CA 1
ATOM 2203 C C . LEU A 1 286 ? -3.74 27.609 26.453 1 51.53 286 LEU A C 1
ATOM 2205 O O . LEU A 1 286 ? -4.523 26.672 26.578 1 51.53 286 LEU A O 1
ATOM 2209 N N . ASP A 1 287 ? -2.523 27.406 26.656 1 50.34 287 ASP A N 1
ATOM 2210 C CA . ASP A 1 287 ? -1.891 26.125 26.891 1 50.34 287 ASP A CA 1
ATOM 2211 C C . ASP A 1 287 ? -2.199 25.609 28.297 1 50.34 287 ASP A C 1
ATOM 2213 O O . ASP A 1 287 ? -1.936 24.438 28.609 1 50.34 287 ASP A O 1
ATOM 2217 N N . ASP A 1 288 ? -2.379 26.453 29.328 1 46.12 288 ASP A N 1
ATOM 2218 C CA . ASP A 1 288 ? -2.771 25.875 30.609 1 46.12 288 ASP A CA 1
ATOM 2219 C C . ASP A 1 288 ? -3.98 24.953 30.453 1 46.12 288 ASP A C 1
ATOM 2221 O O . ASP A 1 288 ? -4.125 23.984 31.188 1 46.12 288 ASP A O 1
ATOM 2225 N N . ALA A 1 289 ? -5 25.25 29.656 1 43.91 289 ALA A N 1
ATOM 2226 C CA . ALA A 1 289 ? -6.258 24.516 29.562 1 43.91 289 ALA A CA 1
ATOM 2227 C C . ALA A 1 289 ? -6.113 23.297 28.656 1 43.91 289 ALA A C 1
ATOM 2229 O O . ALA A 1 289 ? -6.875 22.328 28.766 1 43.91 289 ALA A O 1
ATOM 2230 N N . LEU A 1 290 ? -5.426 23.25 27.609 1 44.47 290 LEU A N 1
ATOM 2231 C CA . LEU A 1 290 ? -5.473 22.203 26.594 1 44.47 290 LEU A CA 1
ATOM 2232 C C . LEU A 1 290 ? -4.555 21.047 26.969 1 44.47 290 LEU A C 1
ATOM 2234 O O . LEU A 1 290 ? -4.59 19.984 26.344 1 44.47 290 LEU A O 1
ATOM 2238 N N . ASN A 1 291 ? -3.533 21.188 27.75 1 40.53 291 ASN A N 1
ATOM 2239 C CA . ASN A 1 291 ? -2.59 20.156 28.172 1 40.53 291 ASN A CA 1
ATOM 2240 C C . ASN A 1 291 ? -3.25 19.125 29.094 1 40.53 291 ASN A C 1
ATOM 2242 O O . ASN A 1 291 ? -2.574 18.266 29.656 1 40.53 291 ASN A O 1
ATOM 2246 N N . THR A 1 292 ? -4.426 19.438 29.672 1 35.5 292 THR A N 1
ATOM 2247 C CA . THR A 1 292 ? -4.91 18.406 30.578 1 35.5 292 THR A CA 1
ATOM 2248 C C . THR A 1 292 ? -5.254 17.125 29.797 1 35.5 292 THR A C 1
ATOM 2250 O O . THR A 1 292 ? -5.492 16.078 30.406 1 35.5 292 THR A O 1
ATOM 2253 N N . THR A 1 293 ? -5.801 17.172 28.547 1 33.59 293 THR A N 1
ATOM 2254 C CA . THR A 1 293 ? -6.211 15.898 27.984 1 33.59 293 THR A CA 1
ATOM 2255 C C . THR A 1 293 ? -5.043 15.219 27.266 1 33.59 293 THR A C 1
ATOM 2257 O O . THR A 1 293 ? -4.754 15.531 26.109 1 33.59 293 THR A O 1
ATOM 2260 N N . GLN A 1 294 ? -3.764 15.531 27.391 1 28.28 294 GLN A N 1
ATOM 2261 C CA . GLN A 1 294 ? -2.76 14.57 26.938 1 28.28 294 GLN A CA 1
ATOM 2262 C C . GLN A 1 294 ? -2.854 13.273 27.734 1 28.28 294 GLN A C 1
ATOM 2264 O O . GLN A 1 294 ? -2.953 13.297 28.969 1 28.28 294 GLN A O 1
ATOM 2269 N N . MET B 1 1 ? -13.828 11.133 25.594 1 29.61 1 MET B N 1
ATOM 2270 C CA . MET B 1 1 ? -13.812 11.172 24.141 1 29.61 1 MET B CA 1
ATOM 2271 C C . MET B 1 1 ? -13.102 9.953 23.562 1 29.61 1 MET B C 1
ATOM 2273 O O . MET B 1 1 ? -12.945 9.828 22.344 1 29.61 1 MET B O 1
ATOM 2277 N N . GLY B 1 2 ? -12.195 9.367 24.375 1 38.94 2 GLY B N 1
ATOM 2278 C CA . GLY B 1 2 ? -11.43 8.133 24.422 1 38.94 2 GLY B CA 1
ATOM 2279 C C . GLY B 1 2 ? -12.297 6.891 24.375 1 38.94 2 GLY B C 1
ATOM 2280 O O . GLY B 1 2 ? -11.789 5.777 24.266 1 38.94 2 GLY B O 1
ATOM 2281 N N . HIS B 1 3 ? -13.469 7.129 24.766 1 43.25 3 HIS B N 1
ATOM 2282 C CA . HIS B 1 3 ? -14.289 5.98 25.141 1 43.25 3 HIS B CA 1
ATOM 2283 C C . HIS B 1 3 ? -14.75 5.211 23.906 1 43.25 3 HIS B C 1
ATOM 2285 O O . HIS B 1 3 ? -14.867 3.984 23.938 1 43.25 3 HIS B O 1
ATOM 2291 N N . ASP B 1 4 ? -15.172 5.938 22.812 1 47.81 4 ASP B N 1
ATOM 2292 C CA . ASP B 1 4 ? -15.844 5.262 21.703 1 47.81 4 ASP B CA 1
ATOM 2293 C C . ASP B 1 4 ? -14.852 4.441 20.875 1 47.81 4 ASP B C 1
ATOM 2295 O O . ASP B 1 4 ? -15.203 3.381 20.359 1 47.81 4 ASP B O 1
ATOM 2299 N N . HIS B 1 5 ? -13.664 4.91 20.781 1 52.97 5 HIS B N 1
ATOM 2300 C CA . HIS B 1 5 ? -12.672 4.145 20.031 1 52.97 5 HIS B CA 1
ATOM 2301 C C . HIS B 1 5 ? -12.336 2.834 20.75 1 52.97 5 HIS B C 1
ATOM 2303 O O . HIS B 1 5 ? -12.094 1.817 20.094 1 52.97 5 HIS B O 1
ATOM 2309 N N . SER B 1 6 ? -12.445 2.885 22.094 1 54.66 6 SER B N 1
ATOM 2310 C CA . SER B 1 6 ? -12.148 1.693 22.875 1 54.66 6 SER B CA 1
ATOM 2311 C C . SER B 1 6 ? -13.203 0.612 22.672 1 54.66 6 SER B C 1
ATOM 2313 O O . SER B 1 6 ? -12.875 -0.57 22.547 1 54.66 6 SER B O 1
ATOM 2315 N N . SER B 1 7 ? -14.461 1.096 22.531 1 57.41 7 SER B N 1
ATOM 2316 C CA . SER B 1 7 ? -15.523 0.117 22.359 1 57.41 7 SER B CA 1
ATOM 2317 C C . SER B 1 7 ? -15.445 -0.542 20.984 1 57.41 7 SER B C 1
ATOM 2319 O O . SER B 1 7 ? -15.633 -1.755 20.859 1 57.41 7 SER B O 1
ATOM 2321 N N . TYR B 1 8 ? -15.062 0.199 20.016 1 63.84 8 TYR B N 1
ATOM 2322 C CA . TYR B 1 8 ? -14.914 -0.303 18.641 1 63.84 8 TYR B CA 1
ATOM 2323 C C . TYR B 1 8 ? -13.859 -1.398 18.578 1 63.84 8 TYR B C 1
ATOM 2325 O O . TYR B 1 8 ? -14.094 -2.469 18.016 1 63.84 8 TYR B O 1
ATOM 2333 N N . THR B 1 9 ? -12.836 -1.149 19.281 1 67.62 9 THR B N 1
ATOM 2334 C CA . THR B 1 9 ? -11.719 -2.09 19.234 1 67.62 9 THR B CA 1
ATOM 2335 C C . THR B 1 9 ? -12.062 -3.365 20 1 67.62 9 THR B C 1
ATOM 2337 O O . THR B 1 9 ? -11.688 -4.465 19.594 1 67.62 9 THR B O 1
ATOM 2340 N N . GLN B 1 10 ? -12.797 -3.148 21.031 1 67.06 10 GLN B N 1
ATOM 2341 C CA . GLN B 1 10 ? -13.148 -4.312 21.844 1 67.06 10 GLN B CA 1
ATOM 2342 C C . GLN B 1 10 ? -14.148 -5.207 21.109 1 67.06 10 GLN B C 1
ATOM 2344 O O . GLN B 1 10 ? -13.992 -6.43 21.078 1 67.06 10 GLN B O 1
ATOM 2349 N N . VAL B 1 11 ? -15.109 -4.59 20.609 1 70.88 11 VAL B N 1
ATOM 2350 C CA . VAL B 1 11 ? -16.172 -5.348 19.953 1 70.88 11 VAL B CA 1
ATOM 2351 C C . VAL B 1 11 ? -15.594 -6.086 18.75 1 70.88 11 VAL B C 1
ATOM 2353 O O . VAL B 1 11 ? -15.812 -7.289 18.578 1 70.88 11 VAL B O 1
ATOM 2356 N N . TYR B 1 12 ? -14.781 -5.516 18.094 1 79.06 12 TYR B N 1
ATOM 2357 C CA . TYR B 1 12 ? -14.352 -6.176 16.859 1 79.06 12 TYR B CA 1
ATOM 2358 C C . TYR B 1 12 ? -13.133 -7.059 17.109 1 79.06 12 TYR B C 1
ATOM 2360 O O . TYR B 1 12 ? -12.875 -7.996 16.359 1 79.06 12 TYR B O 1
ATOM 2368 N N . GLY B 1 13 ? -12.57 -6.855 18.312 1 84.69 13 GLY B N 1
ATOM 2369 C CA . GLY B 1 13 ? -11.562 -7.824 18.734 1 84.69 13 GLY B CA 1
ATOM 2370 C C . GLY B 1 13 ? -12.141 -9.203 18.984 1 84.69 13 GLY B C 1
ATOM 2371 O O . GLY B 1 13 ? -11.586 -10.211 18.531 1 84.69 13 GLY B O 1
ATOM 2372 N N . LYS B 1 14 ? -13.25 -9.305 19.609 1 89.12 14 LYS B N 1
ATOM 2373 C CA . LYS B 1 14 ? -13.93 -10.562 19.891 1 89.12 14 LYS B CA 1
ATOM 2374 C C . LYS B 1 14 ? -14.43 -11.219 18.594 1 89.12 14 LYS B C 1
ATOM 2376 O O . LYS B 1 14 ? -14.328 -12.43 18.438 1 89.12 14 LYS B O 1
ATOM 2381 N N . ALA B 1 15 ? -14.984 -10.352 17.766 1 90.69 15 ALA B N 1
ATOM 2382 C CA . ALA B 1 15 ? -15.477 -10.867 16.484 1 90.69 15 ALA B CA 1
ATOM 2383 C C . ALA B 1 15 ? -14.344 -11.516 15.688 1 90.69 15 ALA B C 1
ATOM 2385 O O . ALA B 1 15 ? -14.516 -12.609 15.141 1 90.69 15 ALA B O 1
ATOM 2386 N N . PHE B 1 16 ? -13.211 -10.883 15.695 1 92.19 16 PHE B N 1
ATOM 2387 C CA . PHE B 1 16 ? -12.062 -11.438 14.992 1 92.19 16 PHE B CA 1
ATOM 2388 C C . PHE B 1 16 ? -11.594 -12.727 15.656 1 92.19 16 PHE B C 1
ATOM 2390 O O . PHE B 1 16 ? -11.281 -13.703 14.977 1 92.19 16 PHE B O 1
ATOM 2397 N N . GLY B 1 17 ? -11.562 -12.773 16.969 1 92.38 17 GLY B N 1
ATOM 2398 C CA . GLY B 1 17 ? -11.188 -13.984 17.688 1 92.38 17 GLY B CA 1
ATOM 2399 C C . GLY B 1 17 ? -12.07 -15.172 17.359 1 92.38 17 GLY B C 1
ATOM 2400 O O . GLY B 1 17 ? -11.578 -16.25 17.047 1 92.38 17 GLY B O 1
ATOM 2401 N N . ILE B 1 18 ? -13.328 -14.977 17.406 1 92.81 18 ILE B N 1
ATOM 2402 C CA . ILE B 1 18 ? -14.312 -16.016 17.125 1 92.81 18 ILE B CA 1
ATOM 2403 C C . ILE B 1 18 ? -14.219 -16.438 15.656 1 92.81 18 ILE B C 1
ATOM 2405 O O . ILE B 1 18 ? -14.172 -17.625 15.352 1 92.81 18 ILE B O 1
ATOM 2409 N N . GLY B 1 19 ? -14.156 -15.438 14.773 1 92.75 19 GLY B N 1
ATOM 2410 C CA . GLY B 1 19 ? -14.07 -15.734 13.352 1 92.75 19 GLY B CA 1
ATOM 2411 C C . GLY B 1 19 ? -12.836 -16.531 12.984 1 92.75 19 GLY B C 1
ATOM 2412 O O . GLY B 1 19 ? -12.93 -17.547 12.273 1 92.75 19 GLY B O 1
ATOM 2413 N N . ILE B 1 20 ? -11.695 -16.109 13.477 1 94 20 ILE B N 1
ATOM 2414 C CA . ILE B 1 20 ? -10.43 -16.797 13.211 1 94 20 ILE B CA 1
ATOM 2415 C C . ILE B 1 20 ? -10.484 -18.219 13.789 1 94 20 ILE B C 1
ATOM 2417 O O . ILE B 1 20 ? -10.117 -19.172 13.117 1 94 20 ILE B O 1
ATOM 2421 N N . GLY B 1 21 ? -10.992 -18.359 14.977 1 95 21 GLY B N 1
ATOM 2422 C CA . GLY B 1 21 ? -11.125 -19.672 15.602 1 95 21 GLY B CA 1
ATOM 2423 C C . GLY B 1 21 ? -12.008 -20.625 14.82 1 95 21 GLY B C 1
ATOM 2424 O O . GLY B 1 21 ? -11.633 -21.781 14.586 1 95 21 GLY B O 1
ATOM 2425 N N . LEU B 1 22 ? -13.141 -20.156 14.438 1 93.88 22 LEU B N 1
ATOM 2426 C CA . LEU B 1 22 ? -14.094 -20.953 13.664 1 93.88 22 LEU B CA 1
ATOM 2427 C C . LEU B 1 22 ? -13.477 -21.391 12.344 1 93.88 22 LEU B C 1
ATOM 2429 O O . LEU B 1 22 ? -13.602 -22.562 11.953 1 93.88 22 LEU B O 1
ATOM 2433 N N . ASN B 1 23 ? -12.797 -20.516 11.703 1 93.5 23 ASN B N 1
ATOM 2434 C CA . ASN B 1 23 ? -12.242 -20.828 10.391 1 93.5 23 ASN B CA 1
ATOM 2435 C C . ASN B 1 23 ? -11.039 -21.75 10.5 1 93.5 23 ASN B C 1
ATOM 2437 O O . ASN B 1 23 ? -10.836 -22.609 9.648 1 93.5 23 ASN B O 1
ATOM 2441 N N . ILE B 1 24 ? -10.266 -21.578 11.469 1 94.81 24 ILE B N 1
ATOM 2442 C CA . ILE B 1 24 ? -9.156 -22.5 11.695 1 94.81 24 ILE B CA 1
ATOM 2443 C C . ILE B 1 24 ? -9.711 -23.906 11.953 1 94.81 24 ILE B C 1
ATOM 2445 O O . ILE B 1 24 ? -9.188 -24.875 11.422 1 94.81 24 ILE B O 1
ATOM 2449 N N . ALA B 1 25 ? -10.742 -23.984 12.773 1 94.88 25 ALA B N 1
ATOM 2450 C CA . ALA B 1 25 ? -11.391 -25.266 13.039 1 94.88 25 ALA B CA 1
ATOM 2451 C C . ALA B 1 25 ? -11.93 -25.891 11.758 1 94.88 25 ALA B C 1
ATOM 2453 O O . ALA B 1 25 ? -11.781 -27.094 11.531 1 94.88 25 ALA B O 1
ATOM 2454 N N . TYR B 1 26 ? -12.492 -25.094 10.992 1 93.44 26 TYR B N 1
ATOM 2455 C CA . TYR B 1 26 ? -13.039 -25.578 9.734 1 93.44 26 TYR B CA 1
ATOM 2456 C C . TYR B 1 26 ? -11.938 -26.094 8.82 1 93.44 26 TYR B C 1
ATOM 2458 O O . TYR B 1 26 ? -12.078 -27.156 8.203 1 93.44 26 TYR B O 1
ATOM 2466 N N . VAL B 1 27 ? -10.844 -25.344 8.688 1 93.62 27 VAL B N 1
ATOM 2467 C CA . VAL B 1 27 ? -9.703 -25.766 7.879 1 93.62 27 VAL B CA 1
ATOM 2468 C C . VAL B 1 27 ? -9.172 -27.109 8.391 1 93.62 27 VAL B C 1
ATOM 2470 O O . VAL B 1 27 ? -8.859 -28 7.605 1 93.62 27 VAL B O 1
ATOM 2473 N N . ALA B 1 28 ? -9.109 -27.25 9.648 1 94.06 28 ALA B N 1
ATOM 2474 C CA . ALA B 1 28 ? -8.656 -28.5 10.25 1 94.06 28 ALA B CA 1
ATOM 2475 C C . ALA B 1 28 ? -9.562 -29.656 9.859 1 94.06 28 ALA B C 1
ATOM 2477 O O . ALA B 1 28 ? -9.086 -30.75 9.516 1 94.06 28 ALA B O 1
ATOM 2478 N N . VAL B 1 29 ? -10.844 -29.469 9.93 1 91.56 29 VAL B N 1
ATOM 2479 C CA . VAL B 1 29 ? -11.82 -30.484 9.547 1 91.56 29 VAL B CA 1
ATOM 2480 C C . VAL B 1 29 ? -11.617 -30.875 8.086 1 91.56 29 VAL B C 1
ATOM 2482 O O . VAL B 1 29 ? -11.625 -32.062 7.75 1 91.56 29 VAL B O 1
ATOM 2485 N N . GLU B 1 30 ? -11.422 -29.891 7.309 1 91.56 30 GLU B N 1
ATOM 2486 C CA . GLU B 1 30 ? -11.211 -30.156 5.887 1 91.56 30 GLU B CA 1
ATOM 2487 C C . GLU B 1 30 ? -9.938 -30.969 5.664 1 91.56 30 GLU B C 1
ATOM 2489 O O . GLU B 1 30 ? -9.922 -31.891 4.859 1 91.56 30 GLU B O 1
ATOM 2494 N N . VAL B 1 31 ? -8.883 -30.562 6.336 1 91.56 31 VAL B N 1
ATOM 2495 C CA . VAL B 1 31 ? -7.609 -31.25 6.176 1 91.56 31 VAL B CA 1
ATOM 2496 C C . VAL B 1 31 ? -7.734 -32.688 6.652 1 91.56 31 VAL B C 1
ATOM 2498 O O . VAL B 1 31 ? -7.348 -33.625 5.941 1 91.56 31 VAL B O 1
ATOM 2501 N N . ILE B 1 32 ? -8.312 -32.906 7.777 1 91.88 32 ILE B N 1
ATOM 2502 C CA . ILE B 1 32 ? -8.453 -34.25 8.367 1 91.88 32 ILE B CA 1
ATOM 2503 C C . ILE B 1 32 ? -9.32 -35.125 7.473 1 91.88 32 ILE B C 1
ATOM 2505 O O . ILE B 1 32 ? -8.906 -36.219 7.086 1 91.88 32 ILE B O 1
ATOM 2509 N N . TYR B 1 33 ? -10.445 -34.656 7.074 1 87.31 33 TYR B N 1
ATOM 2510 C CA . TYR B 1 33 ? -11.352 -35.406 6.238 1 87.31 33 TYR B CA 1
ATOM 2511 C C . TYR B 1 33 ? -10.781 -35.625 4.84 1 87.31 33 TYR B C 1
ATOM 2513 O O . TYR B 1 33 ? -10.969 -36.656 4.223 1 87.31 33 TYR B O 1
ATOM 2521 N N . GLY B 1 34 ? -10.188 -34.594 4.344 1 87.19 34 GLY B N 1
ATOM 2522 C CA . GLY B 1 34 ? -9.547 -34.688 3.043 1 87.19 34 GLY B CA 1
ATOM 2523 C C . GLY B 1 34 ? -8.492 -35.781 2.994 1 87.19 34 GLY B C 1
ATOM 2524 O O . GLY B 1 34 ? -8.375 -36.5 2.002 1 87.19 34 GLY B O 1
ATOM 2525 N N . LEU B 1 35 ? -7.746 -35.875 4.09 1 89.75 35 LEU B N 1
ATOM 2526 C CA . LEU B 1 35 ? -6.707 -36.906 4.172 1 89.75 35 LEU B CA 1
ATOM 2527 C C . LEU B 1 35 ? -7.32 -38.281 4.363 1 89.75 35 LEU B C 1
ATOM 2529 O O . LEU B 1 35 ? -6.836 -39.25 3.793 1 89.75 35 LEU B O 1
ATOM 2533 N N . ILE B 1 36 ? -8.352 -38.406 5.125 1 88.62 36 ILE B N 1
ATOM 2534 C CA . ILE B 1 36 ? -9 -39.688 5.418 1 88.62 36 ILE B CA 1
ATOM 2535 C C . ILE B 1 36 ? -9.617 -40.25 4.141 1 88.62 36 ILE B C 1
ATOM 2537 O O . ILE B 1 36 ? -9.461 -41.438 3.85 1 88.62 36 ILE B O 1
ATOM 2541 N N . ILE B 1 37 ? -10.203 -39.375 3.311 1 83.38 37 ILE B N 1
ATOM 2542 C CA . ILE B 1 37 ? -10.922 -39.875 2.143 1 83.38 37 ILE B CA 1
ATOM 2543 C C . ILE B 1 37 ? -10.07 -39.656 0.889 1 83.38 37 ILE B C 1
ATOM 2545 O O . ILE B 1 37 ? -10.547 -39.875 -0.231 1 83.38 37 ILE B O 1
ATOM 2549 N N . ASP B 1 38 ? -8.859 -39.062 1.109 1 84.44 38 ASP B N 1
ATOM 2550 C CA . ASP B 1 38 ? -7.906 -38.844 0.027 1 84.44 38 ASP B CA 1
ATOM 2551 C C . ASP B 1 38 ? -8.516 -37.938 -1.058 1 84.44 38 ASP B C 1
ATOM 2553 O O . ASP B 1 38 ? -8.5 -38.312 -2.238 1 84.44 38 ASP B O 1
ATOM 2557 N N . SER B 1 39 ? -9.18 -37 -0.673 1 82 39 SER B N 1
ATOM 2558 C CA . SER B 1 39 ? -9.812 -36.062 -1.591 1 82 39 SER B CA 1
ATOM 2559 C C . SER B 1 39 ? -8.938 -34.812 -1.823 1 82 39 SER B C 1
ATOM 2561 O O . SER B 1 39 ? -8.789 -33.969 -0.935 1 82 39 SER B O 1
ATOM 2563 N N . SER B 1 40 ? -8.398 -34.719 -2.979 1 78.56 40 SER B N 1
ATOM 2564 C CA . SER B 1 40 ? -7.605 -33.531 -3.35 1 78.56 40 SER B CA 1
ATOM 2565 C C . SER B 1 40 ? -8.461 -32.281 -3.373 1 78.56 40 SER B C 1
ATOM 2567 O O . SER B 1 40 ? -7.969 -31.188 -3.094 1 78.56 40 SER B O 1
ATOM 2569 N N . ALA B 1 41 ? -9.703 -32.469 -3.705 1 73.5 41 ALA B N 1
ATOM 2570 C CA . ALA B 1 41 ? -10.625 -31.344 -3.762 1 73.5 41 ALA B CA 1
ATOM 2571 C C . ALA B 1 41 ? -10.797 -30.703 -2.385 1 73.5 41 ALA B C 1
ATOM 2573 O O . ALA B 1 41 ? -10.75 -29.484 -2.248 1 73.5 41 ALA B O 1
ATOM 2574 N N . LEU B 1 42 ? -10.906 -31.578 -1.417 1 80.06 42 LEU B N 1
ATOM 2575 C CA . LEU B 1 42 ? -11.086 -31.078 -0.054 1 80.06 42 LEU B CA 1
ATOM 2576 C C . LEU B 1 42 ? -9.805 -30.438 0.46 1 80.06 42 LEU B C 1
ATOM 2578 O O . LEU B 1 42 ? -9.844 -29.406 1.138 1 80.06 42 LEU B O 1
ATOM 2582 N N . LEU B 1 43 ? -8.742 -31 0.168 1 84.75 43 LEU B N 1
ATOM 2583 C CA . LEU B 1 43 ? -7.465 -30.453 0.596 1 84.75 43 LEU B CA 1
ATOM 2584 C C . LEU B 1 43 ? -7.199 -29.109 -0.084 1 84.75 43 LEU B C 1
ATOM 2586 O O . LEU B 1 43 ? -6.668 -28.188 0.539 1 84.75 43 LEU B O 1
ATOM 2590 N N . ALA B 1 44 ? -7.512 -28.984 -1.353 1 78.25 44 ALA B N 1
ATOM 2591 C CA . ALA B 1 44 ? -7.391 -27.703 -2.059 1 78.25 44 ALA B CA 1
ATOM 2592 C C . ALA B 1 44 ? -8.273 -26.641 -1.422 1 78.25 44 ALA B C 1
ATOM 2594 O O . ALA B 1 44 ? -7.855 -25.484 -1.255 1 78.25 44 ALA B O 1
ATOM 2595 N N . ASP B 1 45 ? -9.43 -27.016 -1.083 1 81.5 45 ASP B N 1
ATOM 2596 C CA . ASP B 1 45 ? -10.352 -26.094 -0.424 1 81.5 45 ASP B CA 1
ATOM 2597 C C . ASP B 1 45 ? -9.797 -25.641 0.926 1 81.5 45 ASP B C 1
ATOM 2599 O O . ASP B 1 45 ? -9.953 -24.484 1.306 1 81.5 45 ASP B O 1
ATOM 2603 N N . ALA B 1 46 ? -9.266 -26.594 1.589 1 86.62 46 ALA B N 1
ATOM 2604 C CA . ALA B 1 46 ? -8.633 -26.266 2.865 1 86.62 46 ALA B CA 1
ATOM 2605 C C . ALA B 1 46 ? -7.559 -25.203 2.686 1 86.62 46 ALA B C 1
ATOM 2607 O O . ALA B 1 46 ? -7.445 -24.281 3.498 1 86.62 46 ALA B O 1
ATOM 2608 N N . GLY B 1 47 ? -6.742 -25.328 1.698 1 83.88 47 GLY B N 1
ATOM 2609 C CA . GLY B 1 47 ? -5.742 -24.328 1.391 1 83.88 47 GLY B CA 1
ATOM 2610 C C . GLY B 1 47 ? -6.34 -22.953 1.148 1 83.88 47 GLY B C 1
ATOM 2611 O O . GLY B 1 47 ? -5.812 -21.938 1.629 1 83.88 47 GLY B O 1
ATOM 2612 N N . HIS B 1 48 ? -7.375 -22.953 0.474 1 82.31 48 HIS B N 1
ATOM 2613 C CA . HIS B 1 48 ? -8.07 -21.703 0.194 1 82.31 48 HIS B CA 1
ATOM 2614 C C . HIS B 1 48 ? -8.617 -21.078 1.473 1 82.31 48 HIS B C 1
ATOM 2616 O O . HIS B 1 48 ? -8.406 -19.891 1.734 1 82.31 48 HIS B O 1
ATOM 2622 N N . ASN B 1 49 ? -9.219 -21.891 2.236 1 85.81 49 ASN B N 1
ATOM 2623 C CA . ASN B 1 49 ? -9.773 -21.406 3.496 1 85.81 49 ASN B CA 1
ATOM 2624 C C . ASN B 1 49 ? -8.68 -20.938 4.449 1 85.81 49 ASN B C 1
ATOM 2626 O O . ASN B 1 49 ? -8.883 -20 5.223 1 85.81 49 ASN B O 1
ATOM 2630 N N . ALA B 1 50 ? -7.559 -21.578 4.348 1 86.94 50 ALA B N 1
ATOM 2631 C CA . ALA B 1 50 ? -6.426 -21.141 5.156 1 86.94 50 ALA B CA 1
ATOM 2632 C C . ALA B 1 50 ? -5.988 -19.719 4.766 1 86.94 50 ALA B C 1
ATOM 2634 O O . ALA B 1 50 ? -5.621 -18.922 5.629 1 86.94 50 ALA B O 1
ATOM 2635 N N . SER B 1 51 ? -6.008 -19.453 3.523 1 83.19 51 SER B N 1
ATOM 2636 C CA . SER B 1 51 ? -5.66 -18.109 3.045 1 83.19 51 SER B CA 1
ATOM 2637 C C . SER B 1 51 ? -6.637 -17.062 3.564 1 83.19 51 SER B C 1
ATOM 2639 O O . SER B 1 51 ? -6.246 -15.93 3.84 1 83.19 51 SER B O 1
ATOM 2641 N N . ASP B 1 52 ? -7.836 -17.469 3.703 1 86.06 52 ASP B N 1
ATOM 2642 C CA . ASP B 1 52 ? -8.844 -16.562 4.262 1 86.06 52 ASP B CA 1
ATOM 2643 C C . ASP B 1 52 ? -8.539 -16.234 5.723 1 86.06 52 ASP B C 1
ATOM 2645 O O . ASP B 1 52 ? -8.742 -15.109 6.168 1 86.06 52 ASP B O 1
ATOM 2649 N N . VAL B 1 53 ? -8.141 -17.266 6.402 1 89.94 53 VAL B N 1
ATOM 2650 C CA . VAL B 1 53 ? -7.758 -17.047 7.793 1 89.94 53 VAL B CA 1
ATOM 2651 C C . VAL B 1 53 ? -6.648 -16 7.871 1 89.94 53 VAL B C 1
ATOM 2653 O O . VAL B 1 53 ? -6.66 -15.141 8.758 1 89.94 53 VAL B O 1
ATOM 2656 N N . LEU B 1 54 ? -5.773 -16.016 6.93 1 90.19 54 LEU B N 1
ATOM 2657 C CA . LEU B 1 54 ? -4.695 -15.039 6.898 1 90.19 54 LEU B CA 1
ATOM 2658 C C . LEU B 1 54 ? -5.246 -13.625 6.758 1 90.19 54 LEU B C 1
ATOM 2660 O O . LEU B 1 54 ? -4.766 -12.695 7.414 1 90.19 54 LEU B O 1
ATOM 2664 N N . SER B 1 55 ? -6.203 -13.492 5.922 1 90.06 55 SER B N 1
ATOM 2665 C CA . SER B 1 55 ? -6.801 -12.18 5.727 1 90.06 55 SER B CA 1
ATOM 2666 C C . SER B 1 55 ? -7.402 -11.648 7.023 1 90.06 55 SER B C 1
ATOM 2668 O O . SER B 1 55 ? -7.258 -10.469 7.34 1 90.06 55 SER B O 1
ATOM 2670 N N . LEU B 1 56 ? -8.078 -12.539 7.793 1 92.56 56 LEU B N 1
ATOM 2671 C CA . LEU B 1 56 ? -8.656 -12.156 9.078 1 92.56 56 LEU B CA 1
ATOM 2672 C C . LEU B 1 56 ? -7.566 -11.797 10.078 1 92.56 56 LEU B C 1
ATOM 2674 O O . LEU B 1 56 ? -7.691 -10.805 10.812 1 92.56 56 LEU B O 1
ATOM 2678 N N . VAL B 1 57 ? -6.551 -12.57 10.086 1 93.88 57 VAL B N 1
ATOM 2679 C CA . VAL B 1 57 ? -5.441 -12.336 11 1 93.88 57 VAL B CA 1
ATOM 2680 C C . VAL B 1 57 ? -4.793 -10.992 10.703 1 93.88 57 VAL B C 1
ATOM 2682 O O . VAL B 1 57 ? -4.492 -10.219 11.617 1 93.88 57 VAL B O 1
ATOM 2685 N N . PHE B 1 58 ? -4.617 -10.719 9.43 1 92.94 58 PHE B N 1
ATOM 2686 C CA . PHE B 1 58 ? -4.012 -9.453 9.047 1 92.94 58 PHE B CA 1
ATOM 2687 C C . PHE B 1 58 ? -4.891 -8.281 9.469 1 92.94 58 PHE B C 1
ATOM 2689 O O . PHE B 1 58 ? -4.391 -7.277 9.984 1 92.94 58 PHE B O 1
ATOM 2696 N N . ALA B 1 59 ? -6.164 -8.422 9.266 1 91.88 59 ALA B N 1
ATOM 2697 C CA . ALA B 1 59 ? -7.086 -7.363 9.664 1 91.88 59 ALA B CA 1
ATOM 2698 C C . ALA B 1 59 ? -7.055 -7.148 11.18 1 91.88 59 ALA B C 1
ATOM 2700 O O . ALA B 1 59 ? -7.004 -6.008 11.648 1 91.88 59 ALA B O 1
ATOM 2701 N N . TRP B 1 60 ? -7.055 -8.25 11.898 1 92.25 60 TRP B N 1
ATOM 2702 C CA . TRP B 1 60 ? -6.988 -8.18 13.352 1 92.25 60 TRP B CA 1
ATOM 2703 C C . TRP B 1 60 ? -5.668 -7.566 13.805 1 92.25 60 TRP B C 1
ATOM 2705 O O . TRP B 1 60 ? -5.641 -6.746 14.727 1 92.25 60 TRP B O 1
ATOM 2715 N N . PHE B 1 61 ? -4.625 -7.949 13.195 1 91.88 61 PHE B N 1
ATOM 2716 C CA . PHE B 1 61 ? -3.299 -7.426 13.5 1 91.88 61 PHE B CA 1
ATOM 2717 C C . PHE B 1 61 ? -3.238 -5.926 13.25 1 91.88 61 PHE B C 1
ATOM 2719 O O . PHE B 1 61 ? -2.699 -5.176 14.07 1 91.88 61 PHE B O 1
ATOM 2726 N N . ALA B 1 62 ? -3.736 -5.484 12.148 1 92.12 62 ALA B N 1
ATOM 2727 C CA . ALA B 1 62 ? -3.738 -4.062 11.812 1 92.12 62 ALA B CA 1
ATOM 2728 C C . ALA B 1 62 ? -4.512 -3.258 12.852 1 92.12 62 ALA B C 1
ATOM 2730 O O . ALA B 1 62 ? -4.07 -2.184 13.266 1 92.12 62 ALA B O 1
ATOM 2731 N N . MET B 1 63 ? -5.598 -3.771 13.266 1 89.88 63 MET B N 1
ATOM 2732 C CA . MET B 1 63 ? -6.41 -3.1 14.273 1 89.88 63 MET B CA 1
ATOM 2733 C C . MET B 1 63 ? -5.66 -3.01 15.602 1 89.88 63 MET B C 1
ATOM 2735 O O . MET B 1 63 ? -5.699 -1.979 16.281 1 89.88 63 MET B O 1
ATOM 2739 N N . ALA B 1 64 ? -4.984 -4.094 15.938 1 91.56 64 ALA B N 1
ATOM 2740 C CA . ALA B 1 64 ? -4.242 -4.125 17.203 1 91.56 64 ALA B CA 1
ATOM 2741 C C . ALA B 1 64 ? -3.076 -3.141 17.172 1 91.56 64 ALA B C 1
ATOM 2743 O O . ALA B 1 64 ? -2.873 -2.385 18.125 1 91.56 64 ALA B O 1
ATOM 2744 N N . VAL B 1 65 ? -2.361 -3.119 16.125 1 92.56 65 VAL B N 1
ATOM 2745 C CA . VAL B 1 65 ? -1.169 -2.285 16.031 1 92.56 65 VAL B CA 1
ATOM 2746 C C . VAL B 1 65 ? -1.571 -0.815 15.93 1 92.56 65 VAL B C 1
ATOM 2748 O O . VAL B 1 65 ? -0.858 0.067 16.406 1 92.56 65 VAL B O 1
ATOM 2751 N N . ALA B 1 66 ? -2.707 -0.545 15.344 1 92.31 66 ALA B N 1
ATOM 2752 C CA . ALA B 1 66 ? -3.213 0.817 15.211 1 92.31 66 ALA B CA 1
ATOM 2753 C C . ALA B 1 66 ? -3.473 1.444 16.578 1 92.31 66 ALA B C 1
ATOM 2755 O O . ALA B 1 66 ? -3.58 2.668 16.703 1 92.31 66 ALA B O 1
ATOM 2756 N N . GLN B 1 67 ? -3.551 0.625 17.609 1 90.69 67 GLN B N 1
ATOM 2757 C CA . GLN B 1 67 ? -3.861 1.12 18.938 1 90.69 67 GLN B CA 1
ATOM 2758 C C . GLN B 1 67 ? -2.588 1.483 19.703 1 90.69 67 GLN B C 1
ATOM 2760 O O . GLN B 1 67 ? -2.652 2.098 20.766 1 90.69 67 GLN B O 1
ATOM 2765 N N . LYS B 1 68 ? -1.499 1.123 19.172 1 92.12 68 LYS B N 1
ATOM 2766 C CA . LYS B 1 68 ? -0.237 1.438 19.844 1 92.12 68 LYS B CA 1
ATOM 2767 C C . LYS B 1 68 ? 0.001 2.943 19.875 1 92.12 68 LYS B C 1
ATOM 2769 O O . LYS B 1 68 ? -0.351 3.66 18.938 1 92.12 68 LYS B O 1
ATOM 2774 N N . LYS B 1 69 ? 0.616 3.367 20.922 1 92.25 69 LYS B N 1
ATOM 2775 C CA . LYS B 1 69 ? 0.936 4.781 21.062 1 92.25 69 LYS B CA 1
ATOM 2776 C C . LYS B 1 69 ? 1.974 5.227 20.031 1 92.25 69 LYS B C 1
ATOM 2778 O O . LYS B 1 69 ? 2.838 4.441 19.641 1 92.25 69 LYS B O 1
ATOM 2783 N N . PRO B 1 70 ? 1.894 6.473 19.656 1 93.44 70 PRO B N 1
ATOM 2784 C CA . PRO B 1 70 ? 2.889 7.008 18.734 1 93.44 70 PRO B CA 1
ATOM 2785 C C . PRO B 1 70 ? 4.312 6.941 19.281 1 93.44 70 PRO B C 1
ATOM 2787 O O . PRO B 1 70 ? 4.5 6.891 20.5 1 93.44 70 PRO B O 1
ATOM 2790 N N . SER B 1 71 ? 5.266 6.895 18.422 1 93.56 71 SER B N 1
ATOM 2791 C CA . SER B 1 71 ? 6.688 6.918 18.734 1 93.56 71 SER B CA 1
ATOM 2792 C C . SER B 1 71 ? 7.418 8.008 17.953 1 93.56 71 SER B C 1
ATOM 2794 O O . SER B 1 71 ? 6.809 8.711 17.156 1 93.56 71 SER B O 1
ATOM 2796 N N . ILE B 1 72 ? 8.703 8.148 18.203 1 92.69 72 ILE B N 1
ATOM 2797 C CA . ILE B 1 72 ? 9.531 9.141 17.531 1 92.69 72 ILE B CA 1
ATOM 2798 C C . ILE B 1 72 ? 9.625 8.797 16.047 1 92.69 72 ILE B C 1
ATOM 2800 O O . ILE B 1 72 ? 9.688 9.695 15.195 1 92.69 72 ILE B O 1
ATOM 2804 N N . LYS B 1 73 ? 9.578 7.582 15.75 1 94.75 73 LYS B N 1
ATOM 2805 C CA . LYS B 1 73 ? 9.664 7.148 14.359 1 94.75 73 LYS B CA 1
ATOM 2806 C C . LYS B 1 73 ? 8.297 7.23 13.68 1 94.75 73 LYS B C 1
ATOM 2808 O O . LYS B 1 73 ? 8.203 7.637 12.516 1 94.75 73 LYS B O 1
ATOM 2813 N N . TYR B 1 74 ? 7.324 6.738 14.414 1 96 74 TYR B N 1
ATOM 2814 C CA . TYR B 1 74 ? 5.949 6.797 13.93 1 96 74 TYR B CA 1
ATOM 2815 C C . TYR B 1 74 ? 5.141 7.82 14.719 1 96 74 TYR B C 1
ATOM 2817 O O . TYR B 1 74 ? 4.414 7.465 15.648 1 96 74 TYR B O 1
ATOM 2825 N N . THR B 1 75 ? 5.188 9.023 14.297 1 93.94 75 THR B N 1
ATOM 2826 C CA . THR B 1 75 ? 4.688 10.148 15.086 1 93.94 75 THR B CA 1
ATOM 2827 C C . THR B 1 75 ? 3.16 10.172 15.078 1 93.94 75 THR B C 1
ATOM 2829 O O . THR B 1 75 ? 2.539 10.742 15.977 1 93.94 75 THR B O 1
ATOM 2832 N N . TYR B 1 76 ? 2.498 9.602 14.047 1 92.12 76 TYR B N 1
ATOM 2833 C CA . TYR B 1 76 ? 1.046 9.477 14.008 1 92.12 76 TYR B CA 1
ATOM 2834 C C . TYR B 1 76 ? 0.601 8.125 14.555 1 92.12 76 TYR B C 1
ATOM 2836 O O . TYR B 1 76 ? -0.586 7.789 14.516 1 92.12 76 TYR B O 1
ATOM 2844 N N . GLY B 1 77 ? 1.633 7.359 15.047 1 93.06 77 GLY B N 1
ATOM 2845 C CA . GLY B 1 77 ? 1.338 5.969 15.359 1 93.06 77 GLY B CA 1
ATOM 2846 C C . GLY B 1 77 ? 1.288 5.078 14.133 1 93.06 77 GLY B C 1
ATOM 2847 O O . GLY B 1 77 ? 1.718 5.477 13.047 1 93.06 77 GLY B O 1
ATOM 2848 N N . LEU B 1 78 ? 0.717 3.861 14.32 1 95.5 78 LEU B N 1
ATOM 2849 C CA . LEU B 1 78 ? 0.679 2.875 13.25 1 95.5 78 LEU B CA 1
ATOM 2850 C C . LEU B 1 78 ? -0.736 2.721 12.703 1 95.5 78 LEU B C 1
ATOM 2852 O O . LEU B 1 78 ? -1.115 1.64 12.25 1 95.5 78 LEU B O 1
ATOM 2856 N N . ARG B 1 79 ? -1.434 3.752 12.758 1 94.38 79 ARG B N 1
ATOM 2857 C CA . ARG B 1 79 ? -2.834 3.727 12.344 1 94.38 79 ARG B CA 1
ATOM 2858 C C . ARG B 1 79 ? -2.963 3.441 10.852 1 94.38 79 ARG B C 1
ATOM 2860 O O . ARG B 1 79 ? -3.906 2.771 10.422 1 94.38 79 ARG B O 1
ATOM 2867 N N . ARG B 1 80 ? -1.985 3.85 10.102 1 96.25 80 ARG B N 1
ATOM 2868 C CA . ARG B 1 80 ? -2.018 3.686 8.656 1 96.25 80 ARG B CA 1
ATOM 2869 C C . ARG B 1 80 ? -1.886 2.217 8.266 1 96.25 80 ARG B C 1
ATOM 2871 O O . ARG B 1 80 ? -2.17 1.843 7.129 1 96.25 80 ARG B O 1
ATOM 2878 N N . SER B 1 81 ? -1.468 1.43 9.188 1 96.5 81 SER B N 1
ATOM 2879 C CA . SER B 1 81 ? -1.394 -0.002 8.914 1 96.5 81 SER B CA 1
ATOM 2880 C C . SER B 1 81 ? -2.75 -0.554 8.484 1 96.5 81 SER B C 1
ATOM 2882 O O . SER B 1 81 ? -2.82 -1.468 7.66 1 96.5 81 SER B O 1
ATOM 2884 N N . THR B 1 82 ? -3.803 0.04 8.992 1 95.94 82 THR B N 1
ATOM 2885 C CA . THR B 1 82 ? -5.137 -0.428 8.633 1 95.94 82 THR B CA 1
ATOM 2886 C C . THR B 1 82 ? -5.406 -0.217 7.148 1 95.94 82 THR B C 1
ATOM 2888 O O . THR B 1 82 ? -6.047 -1.051 6.504 1 95.94 82 THR B O 1
ATOM 2891 N N . ILE B 1 83 ? -4.906 0.818 6.594 1 96.81 83 ILE B N 1
ATOM 2892 C CA . ILE B 1 83 ? -5.09 1.12 5.18 1 96.81 83 ILE B CA 1
ATOM 2893 C C . ILE B 1 83 ? -4.281 0.14 4.332 1 96.81 83 ILE B C 1
ATOM 2895 O O . ILE B 1 83 ? -4.805 -0.448 3.383 1 96.81 83 ILE B O 1
ATOM 2899 N N . LEU B 1 84 ? -3.057 -0.089 4.703 1 97 84 LEU B N 1
ATOM 2900 C CA . LEU B 1 84 ? -2.191 -0.998 3.961 1 97 84 LEU B CA 1
ATOM 2901 C C . LEU B 1 84 ? -2.742 -2.42 3.99 1 97 84 LEU B C 1
ATOM 2903 O O . LEU B 1 84 ? -2.732 -3.115 2.973 1 97 84 LEU B O 1
ATOM 2907 N N . VAL B 1 85 ? -3.174 -2.809 5.137 1 96.12 85 VAL B N 1
ATOM 2908 C CA . VAL B 1 85 ? -3.703 -4.16 5.285 1 96.12 85 VAL B CA 1
ATOM 2909 C C . VAL B 1 85 ? -4.988 -4.305 4.469 1 96.12 85 VAL B C 1
ATOM 2911 O O . VAL B 1 85 ? -5.254 -5.363 3.9 1 96.12 85 VAL B O 1
ATOM 2914 N N . SER B 1 86 ? -5.777 -3.234 4.422 1 96.25 86 SER B N 1
ATOM 2915 C CA . SER B 1 86 ? -6.977 -3.289 3.59 1 96.25 86 SER B CA 1
ATOM 2916 C C . SER B 1 86 ? -6.621 -3.51 2.123 1 96.25 86 SER B C 1
ATOM 2918 O O . SER B 1 86 ? -7.305 -4.258 1.42 1 96.25 86 SER B O 1
ATOM 2920 N N . ILE B 1 87 ? -5.57 -2.879 1.639 1 96.75 87 ILE B N 1
ATOM 2921 C CA . ILE B 1 87 ? -5.094 -3.098 0.278 1 96.75 87 ILE B CA 1
ATOM 2922 C C . ILE B 1 87 ? -4.652 -4.551 0.115 1 96.75 87 ILE B C 1
ATOM 2924 O O . ILE B 1 87 ? -5.02 -5.211 -0.859 1 96.75 87 ILE B O 1
ATOM 2928 N N . LEU B 1 88 ? -3.865 -4.996 1.091 1 94.5 88 LEU B N 1
ATOM 2929 C CA . LEU B 1 88 ? -3.387 -6.371 1.062 1 94.5 88 LEU B CA 1
ATOM 2930 C C . LEU B 1 88 ? -4.555 -7.352 1.004 1 94.5 88 LEU B C 1
ATOM 2932 O O . LEU B 1 88 ? -4.527 -8.312 0.234 1 94.5 88 LEU B O 1
ATOM 2936 N N . ASN B 1 89 ? -5.551 -7.102 1.742 1 93.38 89 ASN B N 1
ATOM 2937 C CA . ASN B 1 89 ? -6.711 -7.984 1.772 1 93.38 89 ASN B CA 1
ATOM 2938 C C . ASN B 1 89 ? -7.449 -7.988 0.436 1 93.38 89 ASN B C 1
ATOM 2940 O O . ASN B 1 89 ? -7.918 -9.031 -0.016 1 93.38 89 ASN B O 1
ATOM 2944 N N . ALA B 1 90 ? -7.594 -6.832 -0.129 1 95.25 90 ALA B N 1
ATOM 2945 C CA . ALA B 1 90 ? -8.195 -6.773 -1.461 1 95.25 90 ALA B CA 1
ATOM 2946 C C . ALA B 1 90 ? -7.379 -7.59 -2.461 1 95.25 90 ALA B C 1
ATOM 2948 O O . ALA B 1 90 ? -7.945 -8.336 -3.268 1 95.25 90 ALA B O 1
ATOM 2949 N N . LEU B 1 91 ? -6.09 -7.496 -2.383 1 93.94 91 LEU B N 1
ATOM 2950 C CA . LEU B 1 91 ? -5.219 -8.242 -3.283 1 93.94 91 LEU B CA 1
ATOM 2951 C C . LEU B 1 91 ? -5.371 -9.742 -3.064 1 93.94 91 LEU B C 1
ATOM 2953 O O . LEU B 1 91 ? -5.395 -10.516 -4.027 1 93.94 91 LEU B O 1
ATOM 2957 N N . LEU B 1 92 ? -5.383 -10.109 -1.842 1 91.31 92 LEU B N 1
ATOM 2958 C CA . LEU B 1 92 ? -5.582 -11.523 -1.525 1 91.31 92 LEU B CA 1
ATOM 2959 C C . LEU B 1 92 ? -6.906 -12.023 -2.09 1 91.31 92 LEU B C 1
ATOM 2961 O O . LEU B 1 92 ? -6.9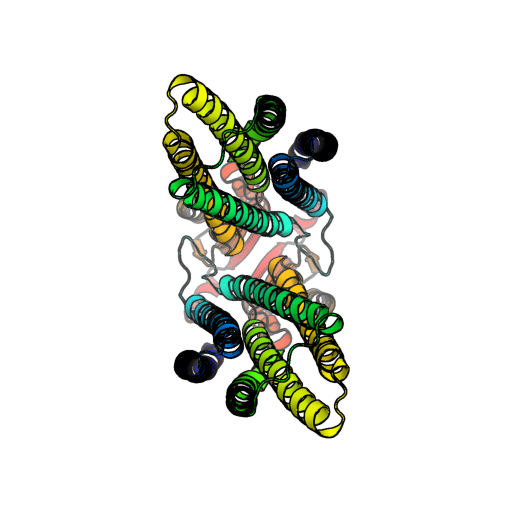77 -13.133 -2.621 1 91.31 92 LEU B O 1
ATOM 2965 N N . LEU B 1 93 ? -7.922 -11.18 -1.992 1 92.31 93 LEU B N 1
ATOM 2966 C CA . LEU B 1 93 ? -9.234 -11.531 -2.533 1 92.31 93 LEU B CA 1
ATOM 2967 C C . LEU B 1 93 ? -9.18 -11.656 -4.051 1 92.31 93 LEU B C 1
ATOM 2969 O O . LEU B 1 93 ? -9.797 -12.547 -4.633 1 92.31 93 LEU B O 1
ATOM 2973 N N . PHE B 1 94 ? -8.484 -10.758 -4.68 1 93.69 94 PHE B N 1
ATOM 2974 C CA . PHE B 1 94 ? -8.297 -10.859 -6.121 1 93.69 94 PHE B CA 1
ATOM 2975 C C . PHE B 1 94 ? -7.602 -12.164 -6.488 1 93.69 94 PHE B C 1
ATOM 2977 O O . PHE B 1 94 ? -7.961 -12.812 -7.473 1 93.69 94 PHE B O 1
ATOM 2984 N N . GLY B 1 95 ? -6.555 -12.516 -5.742 1 90.19 95 GLY B N 1
ATOM 2985 C CA . GLY B 1 95 ? -5.895 -13.789 -5.957 1 90.19 95 GLY B CA 1
ATOM 2986 C C . GLY B 1 95 ? -6.832 -14.977 -5.848 1 90.19 95 GLY B C 1
ATOM 2987 O O . GLY B 1 95 ? -6.824 -15.867 -6.699 1 90.19 95 GLY B O 1
ATOM 2988 N N . ALA B 1 96 ? -7.594 -14.953 -4.805 1 86.44 96 ALA B N 1
ATOM 2989 C CA . ALA B 1 96 ? -8.586 -16.016 -4.625 1 86.44 96 ALA B CA 1
ATOM 2990 C C . ALA B 1 96 ? -9.562 -16.047 -5.797 1 86.44 96 ALA B C 1
ATOM 2992 O O . ALA B 1 96 ? -9.898 -17.125 -6.297 1 86.44 96 ALA B O 1
ATOM 2993 N N . ALA B 1 97 ? -10 -14.875 -6.199 1 91.25 97 ALA B N 1
ATOM 2994 C CA . ALA B 1 97 ? -10.93 -14.766 -7.324 1 91.25 97 ALA B CA 1
ATOM 2995 C C . ALA B 1 97 ? -10.312 -15.328 -8.602 1 91.25 97 ALA B C 1
ATOM 2997 O O . ALA B 1 97 ? -10.992 -15.984 -9.391 1 91.25 97 ALA B O 1
ATOM 2998 N N . ALA B 1 98 ? -9.078 -15.086 -8.82 1 91.31 98 ALA B N 1
ATOM 2999 C CA . ALA B 1 98 ? -8.383 -15.602 -9.992 1 91.31 98 ALA B CA 1
ATOM 3000 C C . ALA B 1 98 ? -8.352 -17.125 -9.984 1 91.31 98 ALA B C 1
ATOM 3002 O O . ALA B 1 98 ? -8.57 -17.766 -11.016 1 91.31 98 ALA B O 1
ATOM 3003 N N . VAL B 1 99 ? -8.055 -17.688 -8.875 1 86.5 99 VAL B N 1
ATOM 3004 C CA . VAL B 1 99 ? -8.016 -19.125 -8.734 1 86.5 99 VAL B CA 1
ATOM 3005 C C . VAL B 1 99 ? -9.398 -19.719 -9.016 1 86.5 99 VAL B C 1
ATOM 3007 O O . VAL B 1 99 ? -9.531 -20.688 -9.758 1 86.5 99 VAL B O 1
ATOM 3010 N N . ILE B 1 100 ? -10.398 -19.094 -8.422 1 84.31 100 ILE B N 1
ATOM 3011 C CA . ILE B 1 100 ? -11.773 -19.531 -8.625 1 84.31 100 ILE B CA 1
ATOM 3012 C C . ILE B 1 100 ? -12.133 -19.438 -10.102 1 84.31 100 ILE B C 1
ATOM 3014 O O . ILE B 1 100 ? -12.727 -20.359 -10.664 1 84.31 100 ILE B O 1
ATOM 3018 N N . GLY B 1 101 ? -11.852 -18.328 -10.695 1 89.75 101 GLY B N 1
ATOM 3019 C CA . GLY B 1 101 ? -12.117 -18.141 -12.109 1 89.75 101 GLY B CA 1
ATOM 3020 C C . GLY B 1 101 ? -11.414 -19.172 -12.984 1 89.75 101 GLY B C 1
ATOM 3021 O O . GLY B 1 101 ? -12 -19.688 -13.938 1 89.75 101 GLY B O 1
ATOM 3022 N N . TRP B 1 102 ? -10.211 -19.438 -12.664 1 88.5 102 TRP B N 1
ATOM 3023 C CA . TRP B 1 102 ? -9.438 -20.422 -13.414 1 88.5 102 TRP B CA 1
ATOM 3024 C C . TRP B 1 102 ? -10.07 -21.812 -13.312 1 88.5 102 TRP B C 1
ATOM 3026 O O . TRP B 1 102 ? -10.203 -22.516 -14.312 1 88.5 102 TRP B O 1
ATOM 3036 N N . LYS B 1 103 ? -10.422 -22.188 -12.188 1 83.56 103 LYS B N 1
ATOM 3037 C CA . LYS B 1 103 ? -11.086 -23.484 -11.992 1 83.56 103 LYS B CA 1
ATOM 3038 C C . LYS B 1 103 ? -12.414 -23.531 -12.742 1 83.56 103 LYS B C 1
ATOM 3040 O O . LYS B 1 103 ? -12.742 -24.547 -13.352 1 83.56 103 LYS B O 1
ATOM 3045 N N . ALA B 1 104 ? -13.156 -22.469 -12.602 1 84.69 104 ALA B N 1
ATOM 3046 C CA . ALA B 1 104 ? -14.438 -22.391 -13.305 1 84.69 104 ALA B CA 1
ATOM 3047 C C . ALA B 1 104 ? -14.234 -22.516 -14.812 1 84.69 104 ALA B C 1
ATOM 3049 O O . ALA B 1 104 ? -15.016 -23.188 -15.492 1 84.69 104 ALA B O 1
ATOM 3050 N N . TRP B 1 105 ? -13.242 -21.906 -15.289 1 88.12 105 TRP B N 1
ATOM 3051 C CA . TRP B 1 105 ? -12.914 -21.969 -16.703 1 88.12 105 TRP B CA 1
ATOM 3052 C C . TRP B 1 105 ? -12.562 -23.391 -17.125 1 88.12 105 TRP B C 1
ATOM 3054 O O . TRP B 1 105 ? -13 -23.859 -18.172 1 88.12 105 TRP B O 1
ATOM 3064 N N . GLN B 1 106 ? -11.781 -24.094 -16.422 1 85.75 106 GLN B N 1
ATOM 3065 C CA . GLN B 1 106 ? -11.383 -25.469 -16.703 1 85.75 106 GLN B CA 1
ATOM 3066 C C . GLN B 1 106 ? -12.602 -26.406 -16.719 1 85.75 106 GLN B C 1
ATOM 3068 O O . GLN B 1 106 ? -12.664 -27.328 -17.516 1 85.75 106 GLN B O 1
ATOM 3073 N N . LYS B 1 107 ? -13.516 -26.156 -15.859 1 80.38 107 LYS B N 1
ATOM 3074 C CA . LYS B 1 107 ? -14.703 -27 -15.734 1 80.38 107 LYS B CA 1
ATOM 3075 C C . LYS B 1 107 ? -15.578 -26.906 -16.984 1 80.38 107 LYS B C 1
ATOM 3077 O O . LYS B 1 107 ? -16.391 -27.797 -17.25 1 80.38 107 LYS B O 1
ATOM 3082 N N . LEU B 1 108 ? -15.461 -25.844 -17.625 1 80.75 108 LEU B N 1
ATOM 3083 C CA . LEU B 1 108 ? -16.219 -25.688 -18.859 1 80.75 108 LEU B CA 1
ATOM 3084 C C . LEU B 1 108 ? -15.797 -26.734 -19.891 1 80.75 108 LEU B C 1
ATOM 3086 O O . LEU B 1 108 ? -16.609 -27.188 -20.688 1 80.75 108 LEU B O 1
ATOM 3090 N N . PHE B 1 109 ? -14.562 -27.125 -19.844 1 81.81 109 PHE B N 1
ATOM 3091 C CA . PHE B 1 109 ? -14.023 -28.016 -20.859 1 81.81 109 PHE B CA 1
ATOM 3092 C C . PHE B 1 109 ? -13.906 -29.438 -20.312 1 81.81 109 PHE B C 1
ATOM 3094 O O . PHE B 1 109 ? -13.93 -30.406 -21.078 1 81.81 109 PHE B O 1
ATOM 3101 N N . GLU B 1 110 ? -13.586 -29.547 -19.109 1 74.56 110 GLU B N 1
ATOM 3102 C CA . GLU B 1 110 ? -13.484 -30.859 -18.469 1 74.56 110 GLU B CA 1
ATOM 3103 C C . GLU B 1 110 ? -14.422 -30.953 -17.266 1 74.56 110 GLU B C 1
ATOM 3105 O O . GLU B 1 110 ? -14.023 -30.656 -16.141 1 74.56 110 GLU B O 1
ATOM 3110 N N . PRO B 1 111 ? -15.562 -31.312 -17.609 1 64.5 111 PRO B N 1
ATOM 3111 C CA . PRO B 1 111 ? -16.516 -31.391 -16.5 1 64.5 111 PRO B CA 1
ATOM 3112 C C . PRO B 1 111 ? -16.078 -32.375 -15.414 1 64.5 111 PRO B C 1
ATOM 3114 O O . PRO B 1 111 ? -15.539 -33.438 -15.719 1 64.5 111 PRO B O 1
ATOM 3117 N N . VAL B 1 112 ? -15.523 -31.766 -14.359 1 58.16 112 VAL B N 1
ATOM 3118 C CA . VAL B 1 112 ? -15.07 -32.625 -13.266 1 58.16 112 VAL B CA 1
ATOM 3119 C C . VAL B 1 112 ? -16.281 -33.25 -12.562 1 58.16 112 VAL B C 1
ATOM 3121 O O . VAL B 1 112 ? -17.359 -32.656 -12.531 1 58.16 112 VAL B O 1
ATOM 3124 N N . GLN B 1 113 ? -16.062 -34.531 -12.328 1 56.69 113 GLN B N 1
ATOM 3125 C CA . GLN B 1 113 ? -17.078 -35.25 -11.578 1 56.69 113 GLN B CA 1
ATOM 3126 C C . GLN B 1 113 ? -17.453 -34.531 -10.297 1 56.69 113 GLN B C 1
ATOM 3128 O O . GLN B 1 113 ? -16.609 -33.906 -9.664 1 56.69 113 GLN B O 1
ATOM 3133 N N . ILE B 1 114 ? -18.766 -34.312 -10.133 1 55.69 114 ILE B N 1
ATOM 3134 C CA . ILE B 1 114 ? -19.5 -33.625 -9.055 1 55.69 114 ILE B CA 1
ATOM 3135 C C . ILE B 1 114 ? -18.922 -34.062 -7.707 1 55.69 114 ILE B C 1
ATOM 3137 O O . ILE B 1 114 ? -18.484 -35.188 -7.539 1 55.69 114 ILE B O 1
ATOM 3141 N N . ALA B 1 115 ? -18.594 -33.062 -6.895 1 59.94 115 ALA B N 1
ATOM 3142 C CA . ALA B 1 115 ? -18.125 -33.344 -5.543 1 59.94 115 ALA B CA 1
ATOM 3143 C C . ALA B 1 115 ? -18.984 -34.406 -4.867 1 59.94 115 ALA B C 1
ATOM 3145 O O . ALA B 1 115 ? -20.219 -34.375 -4.957 1 59.94 115 ALA B O 1
ATOM 3146 N N . GLY B 1 116 ? -18.547 -35.625 -4.594 1 66.25 116 GLY B N 1
ATOM 3147 C CA . GLY B 1 116 ? -19.234 -36.656 -3.854 1 66.25 116 GLY B CA 1
ATOM 3148 C C . GLY B 1 116 ? -19.984 -36.156 -2.643 1 66.25 116 GLY B C 1
ATOM 3149 O O . GLY B 1 116 ? -19.875 -34.969 -2.303 1 66.25 116 GLY B O 1
ATOM 3150 N N . THR B 1 117 ? -20.953 -36.844 -2.102 1 74.69 117 THR B N 1
ATOM 3151 C CA . THR B 1 117 ? -21.781 -36.531 -0.943 1 74.69 117 THR B CA 1
ATOM 3152 C C . THR B 1 117 ? -20.922 -35.969 0.201 1 74.69 117 THR B C 1
ATOM 3154 O O . THR B 1 117 ? -21.312 -35.031 0.892 1 74.69 117 THR B O 1
ATOM 3157 N N . GLN B 1 118 ? -19.719 -36.5 0.33 1 75.88 118 GLN B N 1
ATOM 3158 C CA . GLN B 1 118 ? -18.844 -36.094 1.419 1 75.88 118 GLN B CA 1
ATOM 3159 C C . GLN B 1 118 ? -18.375 -34.656 1.218 1 75.88 118 GLN B C 1
ATOM 3161 O O . GLN B 1 118 ? -18.328 -33.875 2.168 1 75.88 118 GLN B O 1
ATOM 3166 N N . VAL B 1 119 ? -18.109 -34.375 -0.042 1 73.88 119 VAL B N 1
ATOM 3167 C CA . VAL B 1 119 ? -17.656 -33.031 -0.366 1 73.88 119 VAL B CA 1
ATOM 3168 C C . VAL B 1 119 ? -18.797 -32.031 -0.144 1 73.88 119 VAL B C 1
ATOM 3170 O O . VAL B 1 119 ? -18.562 -30.938 0.37 1 73.88 119 VAL B O 1
ATOM 3173 N N . MET B 1 120 ? -19.953 -32.5 -0.327 1 80.44 120 MET B N 1
ATOM 3174 C CA . MET B 1 120 ? -21.109 -31.609 -0.159 1 80.44 120 MET B CA 1
ATOM 3175 C C . MET B 1 120 ? -21.391 -31.359 1.317 1 80.44 120 MET B C 1
ATOM 3177 O O . MET B 1 120 ? -21.781 -30.25 1.692 1 80.44 120 MET B O 1
ATOM 3181 N N . ILE B 1 121 ? -21.203 -32.312 2.1 1 82.69 121 ILE B N 1
ATOM 3182 C CA . ILE B 1 121 ? -21.406 -32.156 3.535 1 82.69 121 ILE B CA 1
ATOM 3183 C C . ILE B 1 121 ? -20.391 -31.172 4.109 1 82.69 121 ILE B C 1
ATOM 3185 O O . ILE B 1 121 ? -20.75 -30.25 4.852 1 82.69 121 ILE B O 1
ATOM 3189 N N . VAL B 1 122 ? -19.156 -31.391 3.76 1 83.69 122 VAL B N 1
ATOM 3190 C CA . VAL B 1 122 ? -18.109 -30.516 4.258 1 83.69 122 VAL B CA 1
ATOM 3191 C C . VAL B 1 122 ? -18.328 -29.094 3.742 1 83.69 122 VAL B C 1
ATOM 3193 O O . VAL B 1 122 ? -18.172 -28.125 4.484 1 83.69 122 VAL B O 1
ATOM 3196 N N . ALA B 1 123 ? -18.75 -29 2.504 1 84.25 123 ALA B N 1
ATOM 3197 C CA . ALA B 1 123 ? -19.078 -27.688 1.947 1 84.25 123 ALA B CA 1
ATOM 3198 C C . ALA B 1 123 ? -20.234 -27.047 2.713 1 84.25 123 ALA B C 1
ATOM 3200 O O . ALA B 1 123 ? -20.25 -25.828 2.914 1 84.25 123 ALA B O 1
ATOM 3201 N N . GLY B 1 124 ? -21.156 -27.828 3.09 1 88.25 124 GLY B N 1
ATOM 3202 C CA . GLY B 1 124 ? -22.266 -27.328 3.893 1 88.25 124 GLY B CA 1
ATOM 3203 C C . GLY B 1 124 ? -21.812 -26.734 5.219 1 88.25 124 GLY B C 1
ATOM 3204 O O . GLY B 1 124 ? -22.297 -25.672 5.617 1 88.25 124 GLY B O 1
ATOM 3205 N N . ILE B 1 125 ? -20.922 -27.422 5.852 1 90.38 125 ILE B N 1
ATOM 3206 C CA . ILE B 1 125 ? -20.344 -26.906 7.094 1 90.38 125 ILE B CA 1
ATOM 3207 C C . ILE B 1 125 ? -19.641 -25.578 6.824 1 90.38 125 ILE B C 1
ATOM 3209 O O . ILE B 1 125 ? -19.75 -24.625 7.602 1 90.38 125 ILE B O 1
ATOM 3213 N N . GLY B 1 126 ? -18.953 -25.516 5.793 1 89.94 126 GLY B N 1
ATOM 3214 C CA . GLY B 1 126 ? -18.266 -24.297 5.398 1 89.94 126 GLY B CA 1
ATOM 3215 C C . GLY B 1 126 ? -19.203 -23.125 5.184 1 89.94 126 GLY B C 1
ATOM 3216 O O . GLY B 1 126 ? -18.891 -21.984 5.566 1 89.94 126 GLY B O 1
ATOM 3217 N N . ILE B 1 127 ? -20.281 -23.438 4.617 1 92 127 ILE B N 1
ATOM 3218 C CA . ILE B 1 127 ? -21.281 -22.406 4.406 1 92 127 ILE B CA 1
ATOM 3219 C C . ILE B 1 127 ? -21.719 -21.812 5.754 1 92 127 ILE B C 1
ATOM 3221 O O . ILE B 1 127 ? -21.766 -20.594 5.914 1 92 127 ILE B O 1
ATOM 3225 N N . VAL B 1 128 ? -21.953 -22.656 6.672 1 93.94 128 VAL B N 1
ATOM 3226 C CA . VAL B 1 128 ? -22.406 -22.219 7.988 1 93.94 128 VAL B CA 1
ATOM 3227 C C . VAL B 1 128 ? -21.312 -21.406 8.672 1 93.94 128 VAL B C 1
ATOM 3229 O O . VAL B 1 128 ? -21.562 -20.297 9.148 1 93.94 128 VAL B O 1
ATOM 3232 N N . VAL B 1 129 ? -20.125 -21.906 8.703 1 93.44 129 VAL B N 1
ATOM 3233 C CA . VAL B 1 129 ? -19 -21.25 9.375 1 93.44 129 VAL B CA 1
ATOM 3234 C C . VAL B 1 129 ? -18.75 -19.891 8.742 1 93.44 129 VAL B C 1
ATOM 3236 O O . VAL B 1 129 ? -18.656 -18.875 9.445 1 93.44 129 VAL B O 1
ATOM 3239 N N . ASN B 1 130 ? -18.688 -19.812 7.477 1 93.44 130 ASN B N 1
ATOM 3240 C CA . ASN B 1 130 ? -18.391 -18.578 6.777 1 93.44 130 ASN B CA 1
ATOM 3241 C C . ASN B 1 130 ? -19.531 -17.578 6.902 1 93.44 130 ASN B C 1
ATOM 3243 O O . ASN B 1 130 ? -19.297 -16.375 7.066 1 93.44 130 ASN B O 1
ATOM 3247 N N . THR B 1 131 ? -20.703 -18.109 6.828 1 93.69 131 THR B N 1
ATOM 3248 C CA . THR B 1 131 ? -21.859 -17.234 6.961 1 93.69 131 THR B CA 1
ATOM 3249 C C . THR B 1 131 ? -21.922 -16.656 8.367 1 93.69 131 THR B C 1
ATOM 3251 O O . THR B 1 131 ? -22.141 -15.445 8.539 1 93.69 131 THR B O 1
ATOM 3254 N N . VAL B 1 132 ? -21.766 -17.484 9.344 1 94.44 132 VAL B N 1
ATOM 3255 C CA . VAL B 1 132 ? -21.781 -17.016 10.727 1 94.44 132 VAL B CA 1
ATOM 3256 C C . VAL B 1 132 ? -20.672 -15.977 10.93 1 94.44 132 VAL B C 1
ATOM 3258 O O . VAL B 1 132 ? -20.906 -14.93 11.531 1 94.44 132 VAL B O 1
ATOM 3261 N N . THR B 1 133 ? -19.547 -16.25 10.445 1 92.44 133 THR B N 1
ATOM 3262 C CA . THR B 1 133 ? -18.438 -15.312 10.578 1 92.44 133 THR B CA 1
ATOM 3263 C C . THR B 1 133 ? -18.734 -14.008 9.836 1 92.44 133 THR B C 1
ATOM 3265 O O . THR B 1 133 ? -18.469 -12.922 10.344 1 92.44 133 THR B O 1
ATOM 3268 N N . ALA B 1 134 ? -19.266 -14.117 8.648 1 92.75 134 ALA B N 1
ATOM 3269 C CA . ALA B 1 134 ? -19.625 -12.922 7.887 1 92.75 134 ALA B CA 1
ATOM 3270 C C . ALA B 1 134 ? -20.594 -12.047 8.672 1 92.75 134 ALA B C 1
ATOM 3272 O O . ALA B 1 134 ? -20.469 -10.82 8.688 1 92.75 134 ALA B O 1
ATOM 3273 N N . LEU B 1 135 ? -21.516 -12.672 9.352 1 93.31 135 LEU B N 1
ATOM 3274 C CA . LEU B 1 135 ? -22.547 -11.953 10.094 1 93.31 135 LEU B CA 1
ATOM 3275 C C . LEU B 1 135 ? -21.922 -11.219 11.281 1 93.31 135 LEU B C 1
ATOM 3277 O O . LEU B 1 135 ? -22.422 -10.156 11.688 1 93.31 135 LEU B O 1
ATOM 3281 N N . LEU B 1 136 ? -20.844 -11.75 11.812 1 91.44 136 LEU B N 1
ATOM 3282 C CA . LEU B 1 136 ? -20.141 -11.078 12.891 1 91.44 136 LEU B CA 1
ATOM 3283 C C . LEU B 1 136 ? -19.578 -9.734 12.422 1 91.44 136 LEU B C 1
ATOM 3285 O O . LEU B 1 136 ? -19.406 -8.812 13.227 1 91.44 136 LEU B O 1
ATOM 3289 N N . PHE B 1 137 ? -19.344 -9.586 11.141 1 92.25 137 PHE B N 1
ATOM 3290 C CA . PHE B 1 137 ? -18.656 -8.406 10.625 1 92.25 137 PHE B CA 1
ATOM 3291 C C . PHE B 1 137 ? -19.625 -7.516 9.844 1 92.25 137 PHE B C 1
ATOM 3293 O O . PHE B 1 137 ? -19.234 -6.438 9.383 1 92.25 137 PHE B O 1
ATOM 3300 N N . ILE B 1 138 ? -20.859 -7.852 9.719 1 90.44 138 ILE B N 1
ATOM 3301 C CA . ILE B 1 138 ? -21.797 -7.195 8.82 1 90.44 138 ILE B CA 1
ATOM 3302 C C . ILE B 1 138 ? -22.031 -5.754 9.273 1 90.44 138 ILE B C 1
ATOM 3304 O O . ILE B 1 138 ? -22.125 -4.844 8.445 1 90.44 138 ILE B O 1
ATOM 3308 N N . LYS B 1 139 ? -22.062 -5.441 10.5 1 87.62 139 LYS B N 1
ATOM 3309 C CA . LYS B 1 139 ? -22.375 -4.113 11.016 1 87.62 139 LYS B CA 1
ATOM 3310 C C . LYS B 1 139 ? -21.203 -3.164 10.844 1 87.62 139 LYS B C 1
ATOM 3312 O O . LYS B 1 139 ? -21.391 -1.978 10.562 1 87.62 139 LYS B O 1
ATOM 3317 N N . GLY B 1 140 ? -20.078 -3.691 10.922 1 88 140 GLY B N 1
ATOM 3318 C CA . GLY B 1 140 ? -18.891 -2.852 10.898 1 88 140 GLY B CA 1
ATOM 3319 C C . GLY B 1 140 ? -18.328 -2.643 9.508 1 88 140 GLY B C 1
ATOM 3320 O O . GLY B 1 140 ? -17.469 -1.785 9.297 1 88 140 GLY B O 1
ATOM 3321 N N . GLN B 1 141 ? -18.891 -3.328 8.547 1 87.12 141 GLN B N 1
ATOM 3322 C CA . GLN B 1 141 ? -18.281 -3.338 7.227 1 87.12 141 GLN B CA 1
ATOM 3323 C C . GLN B 1 141 ? -18.5 -2.008 6.508 1 87.12 141 GLN B C 1
ATOM 3325 O O . GLN B 1 141 ? -17.75 -1.667 5.582 1 87.12 141 GLN B O 1
ATOM 3330 N N . GLU B 1 142 ? -19.359 -1.187 6.914 1 86.19 142 GLU B N 1
ATOM 3331 C CA . GLU B 1 142 ? -19.641 0.094 6.27 1 86.19 142 GLU B CA 1
ATOM 3332 C C . GLU B 1 142 ? -18.688 1.178 6.773 1 86.19 142 GLU B C 1
ATOM 3334 O O . GLU B 1 142 ? -18.469 2.186 6.098 1 86.19 142 GLU B O 1
ATOM 3339 N N . LYS B 1 143 ? -18.125 0.881 7.926 1 87.06 143 LYS B N 1
ATOM 3340 C CA . LYS B 1 143 ? -17.375 1.957 8.562 1 87.06 143 LYS B CA 1
ATOM 3341 C C . LYS B 1 143 ? -15.875 1.686 8.508 1 87.06 143 LYS B C 1
ATOM 3343 O O . LYS B 1 143 ? -15.062 2.6 8.688 1 87.06 143 LYS B O 1
ATOM 3348 N N . ASP B 1 144 ? -15.57 0.445 8.32 1 92.56 144 ASP B N 1
ATOM 3349 C CA . ASP B 1 144 ? -14.156 0.069 8.375 1 92.56 144 ASP B CA 1
ATOM 3350 C C . ASP B 1 144 ? -13.789 -0.863 7.223 1 92.56 144 ASP B C 1
ATOM 3352 O O . ASP B 1 144 ? -14.328 -1.968 7.117 1 92.56 144 ASP B O 1
ATOM 3356 N N . LEU B 1 145 ? -12.859 -0.448 6.488 1 92 145 LEU B N 1
ATOM 3357 C CA . LEU B 1 145 ? -12.492 -1.194 5.289 1 92 145 LEU B CA 1
ATOM 3358 C C . LEU B 1 145 ? -11.891 -2.549 5.656 1 92 145 LEU B C 1
ATOM 3360 O O . LEU B 1 145 ? -11.984 -3.504 4.879 1 92 145 LEU B O 1
ATOM 3364 N N . ASN B 1 146 ? -11.227 -2.615 6.781 1 91.88 146 ASN B N 1
ATOM 3365 C CA . ASN B 1 146 ? -10.703 -3.908 7.219 1 91.88 146 ASN B CA 1
ATOM 3366 C C . ASN B 1 146 ? -11.836 -4.871 7.578 1 91.88 146 ASN B C 1
ATOM 3368 O O . ASN B 1 146 ? -11.766 -6.059 7.258 1 91.88 146 ASN B O 1
ATOM 3372 N N . ILE B 1 147 ? -12.812 -4.371 8.203 1 91.06 147 ILE B N 1
ATOM 3373 C CA . ILE B 1 147 ? -13.984 -5.176 8.516 1 91.06 147 ILE B CA 1
ATOM 3374 C C . ILE B 1 147 ? -14.711 -5.547 7.227 1 91.06 147 ILE B C 1
ATOM 3376 O O . ILE B 1 147 ? -15.172 -6.684 7.07 1 91.06 147 ILE B O 1
ATOM 3380 N N . LYS B 1 148 ? -14.805 -4.648 6.344 1 92.31 148 LYS B N 1
ATOM 3381 C CA . LYS B 1 148 ? -15.391 -4.918 5.031 1 92.31 148 LYS B CA 1
ATOM 3382 C C . LYS B 1 148 ? -14.641 -6.039 4.316 1 92.31 148 LYS B C 1
ATOM 3384 O O . LYS B 1 148 ? -15.258 -6.93 3.729 1 92.31 148 LYS B O 1
ATOM 3389 N N . GLY B 1 149 ? -13.328 -5.922 4.344 1 91.56 149 GLY B N 1
ATOM 3390 C CA . GLY B 1 149 ? -12.531 -6.973 3.74 1 91.56 149 GLY B CA 1
ATOM 3391 C C . GLY B 1 149 ? -12.789 -8.344 4.344 1 91.56 149 GLY B C 1
ATOM 3392 O O . GLY B 1 149 ? -12.93 -9.328 3.619 1 91.56 149 GLY B O 1
ATOM 3393 N N . ALA B 1 150 ? -12.859 -8.344 5.637 1 89.44 150 ALA B N 1
ATOM 3394 C CA . ALA B 1 150 ? -13.164 -9.586 6.332 1 89.44 150 ALA B CA 1
ATOM 3395 C C . ALA B 1 150 ? -14.539 -10.109 5.934 1 89.44 150 ALA B C 1
ATOM 3397 O O . ALA B 1 150 ? -14.703 -11.305 5.652 1 89.44 150 ALA B O 1
ATOM 3398 N N . PHE B 1 151 ? -15.477 -9.273 5.934 1 90.75 151 PHE B N 1
ATOM 3399 C CA . PHE B 1 151 ? -16.828 -9.617 5.531 1 90.75 151 PHE B CA 1
ATOM 3400 C C . PHE B 1 151 ? -16.859 -10.18 4.113 1 90.75 151 PHE B C 1
ATOM 3402 O O . PHE B 1 151 ? -17.438 -11.234 3.867 1 90.75 151 PHE B O 1
ATOM 3409 N N . LEU B 1 152 ? -16.219 -9.5 3.209 1 90.06 152 LEU B N 1
ATOM 3410 C CA . LEU B 1 152 ? -16.219 -9.906 1.807 1 90.06 152 LEU B CA 1
ATOM 3411 C C . LEU B 1 152 ? -15.555 -11.266 1.625 1 90.06 152 LEU B C 1
ATOM 3413 O O . LEU B 1 152 ? -16.016 -12.078 0.824 1 90.06 152 LEU B O 1
ATOM 3417 N N . HIS B 1 153 ? -14.438 -11.453 2.326 1 90.69 153 HIS B N 1
ATOM 3418 C CA . HIS B 1 153 ? -13.758 -12.734 2.254 1 90.69 153 HIS B CA 1
ATOM 3419 C C . HIS B 1 153 ? -14.664 -13.875 2.707 1 90.69 153 HIS B C 1
ATOM 3421 O O . HIS B 1 153 ? -14.828 -14.867 1.994 1 90.69 153 HIS B O 1
ATOM 3427 N N . MET B 1 154 ? -15.312 -13.656 3.834 1 90.12 154 MET B N 1
ATOM 3428 C CA . MET B 1 154 ? -16.203 -14.68 4.387 1 90.12 154 MET B CA 1
ATOM 3429 C C . MET B 1 154 ? -17.422 -14.875 3.506 1 90.12 154 MET B C 1
ATOM 3431 O O . MET B 1 154 ? -17.859 -16 3.273 1 90.12 154 MET B O 1
ATOM 3435 N N . ALA B 1 155 ? -17.953 -13.844 3.004 1 89.56 155 ALA B N 1
ATOM 3436 C CA . ALA B 1 155 ? -19.109 -13.898 2.125 1 89.56 155 ALA B CA 1
ATOM 3437 C C . ALA B 1 155 ? -18.781 -14.602 0.813 1 89.56 155 ALA B C 1
ATOM 3439 O O . ALA B 1 155 ? -19.594 -15.375 0.29 1 89.56 155 ALA B O 1
ATOM 3440 N N . ALA B 1 156 ? -17.641 -14.234 0.305 1 88.5 156 ALA B N 1
ATOM 3441 C CA . ALA B 1 156 ? -17.188 -14.875 -0.92 1 88.5 156 ALA B CA 1
ATOM 3442 C C . ALA B 1 156 ? -17.047 -16.391 -0.732 1 88.5 156 ALA B C 1
ATOM 3444 O O . ALA B 1 156 ? -17.531 -17.172 -1.559 1 88.5 156 ALA B O 1
ATOM 3445 N N . ASP B 1 157 ? -16.438 -16.734 0.354 1 89.75 157 ASP B N 1
ATOM 3446 C CA . ASP B 1 157 ? -16.266 -18.156 0.631 1 89.75 157 ASP B CA 1
ATOM 3447 C C . ASP B 1 157 ? -17.609 -18.859 0.812 1 89.75 157 ASP B C 1
ATOM 3449 O O . ASP B 1 157 ? -17.812 -19.969 0.328 1 89.75 157 ASP B O 1
ATOM 3453 N N . ALA B 1 158 ? -18.469 -18.266 1.521 1 89.62 158 ALA B N 1
ATOM 3454 C CA . ALA B 1 158 ? -19.828 -18.797 1.681 1 89.62 158 ALA B CA 1
ATOM 3455 C C . ALA B 1 158 ? -20.516 -18.938 0.331 1 89.62 158 ALA B C 1
ATOM 3457 O O . ALA B 1 158 ? -21.125 -19.969 0.039 1 89.62 158 ALA B O 1
ATOM 3458 N N . GLY B 1 159 ? -20.438 -17.969 -0.479 1 87.5 159 GLY B N 1
ATOM 3459 C CA . GLY B 1 159 ? -21.047 -18 -1.801 1 87.5 159 GLY B CA 1
ATOM 3460 C C . GLY B 1 159 ? -20.516 -19.125 -2.676 1 87.5 159 GLY B C 1
ATOM 3461 O O . GLY B 1 159 ? -21.297 -19.828 -3.316 1 87.5 159 GLY B O 1
ATOM 3462 N N . VAL B 1 160 ? -19.219 -19.25 -2.678 1 84.69 160 VAL B N 1
ATOM 3463 C CA . VAL B 1 160 ? -18.578 -20.281 -3.477 1 84.69 160 VAL B CA 1
ATOM 3464 C C . VAL B 1 160 ? -19.062 -21.656 -3.012 1 84.69 160 VAL B C 1
ATOM 3466 O O . VAL B 1 160 ? -19.406 -22.516 -3.832 1 84.69 160 VAL B O 1
ATOM 3469 N N . SER B 1 161 ? -19.125 -21.875 -1.704 1 85.81 161 SER B N 1
ATOM 3470 C CA . SER B 1 161 ? -19.594 -23.141 -1.153 1 85.81 161 SER B CA 1
ATOM 3471 C C . SER B 1 161 ? -21.062 -23.375 -1.499 1 85.81 161 SER B C 1
ATOM 3473 O O . SER B 1 161 ? -21.453 -24.5 -1.815 1 85.81 161 SER B O 1
ATOM 3475 N N . VAL B 1 162 ? -21.844 -22.359 -1.444 1 86.69 162 VAL B N 1
ATOM 3476 C CA . VAL B 1 162 ? -23.25 -22.469 -1.846 1 86.69 162 VAL B CA 1
ATOM 3477 C C . VAL B 1 162 ? -23.344 -22.859 -3.316 1 86.69 162 VAL B C 1
ATOM 3479 O O . VAL B 1 162 ? -24.141 -23.734 -3.682 1 86.69 162 VAL B O 1
ATOM 3482 N N . GLY B 1 163 ? -22.531 -22.25 -4.102 1 83.44 163 GLY B N 1
ATOM 3483 C CA . GLY B 1 163 ? -22.484 -22.609 -5.508 1 83.44 163 GLY B CA 1
ATOM 3484 C C . GLY B 1 163 ? -22.156 -24.062 -5.734 1 83.44 163 GLY B C 1
ATOM 3485 O O . GLY B 1 163 ? -22.766 -24.734 -6.574 1 83.44 163 GLY B O 1
ATOM 3486 N N . VAL B 1 164 ? -21.188 -24.578 -4.969 1 78.31 164 VAL B N 1
ATOM 3487 C CA . VAL B 1 164 ? -20.766 -25.969 -5.082 1 78.31 164 VAL B CA 1
ATOM 3488 C C . VAL B 1 164 ? -21.938 -26.875 -4.703 1 78.31 164 VAL B C 1
ATOM 3490 O O . VAL B 1 164 ? -22.219 -27.859 -5.406 1 78.31 164 VAL B O 1
ATOM 3493 N N . VAL B 1 165 ? -22.594 -26.594 -3.609 1 82.69 165 VAL B N 1
ATOM 3494 C CA . VAL B 1 165 ? -23.688 -27.422 -3.121 1 82.69 165 VAL B CA 1
ATOM 3495 C C . VAL B 1 165 ? -24.859 -27.359 -4.102 1 82.69 165 VAL B C 1
ATOM 3497 O O . VAL B 1 165 ? -25.406 -28.406 -4.492 1 82.69 165 VAL B O 1
ATOM 3500 N N . ILE B 1 166 ? -25.172 -26.188 -4.523 1 82.56 166 ILE B N 1
ATOM 3501 C CA . ILE B 1 166 ? -26.281 -26.016 -5.453 1 82.56 166 ILE B CA 1
ATOM 3502 C C . ILE B 1 166 ? -25.969 -26.703 -6.781 1 82.56 166 ILE B C 1
ATOM 3504 O O . ILE B 1 166 ? -26.812 -27.391 -7.348 1 82.56 166 ILE B O 1
ATOM 3508 N N . SER B 1 167 ? -24.828 -26.484 -7.25 1 79.81 167 SER B N 1
ATOM 3509 C CA . SER B 1 167 ? -24.422 -27.109 -8.5 1 79.81 167 SER B CA 1
ATOM 3510 C C . SER B 1 167 ? -24.438 -28.641 -8.375 1 79.81 167 SER B C 1
ATOM 3512 O O . SER B 1 167 ? -24.906 -29.328 -9.281 1 79.81 167 SER B O 1
ATOM 3514 N N . GLY B 1 168 ? -23.891 -29.078 -7.234 1 76.69 168 GLY B N 1
ATOM 3515 C CA . GLY B 1 168 ? -23.906 -30.516 -7.012 1 76.69 168 GLY B CA 1
ATOM 3516 C C . GLY B 1 168 ? -25.312 -31.094 -7.016 1 76.69 168 GLY B C 1
ATOM 3517 O O . GLY B 1 168 ? -25.562 -32.125 -7.637 1 76.69 168 GLY B O 1
ATOM 3518 N N . LEU B 1 169 ? -26.172 -30.438 -6.363 1 79.06 169 LEU B N 1
ATOM 3519 C CA . LEU B 1 169 ? -27.562 -30.891 -6.301 1 79.06 169 LEU B CA 1
ATOM 3520 C C . LEU B 1 169 ? -28.203 -30.859 -7.684 1 79.06 169 LEU B C 1
ATOM 3522 O O . LEU B 1 169 ? -28.891 -31.812 -8.07 1 79.06 169 LEU B O 1
ATOM 3526 N N . LEU B 1 170 ? -28 -29.812 -8.367 1 79.81 170 LEU B N 1
ATOM 3527 C CA . LEU B 1 170 ? -28.625 -29.656 -9.68 1 79.81 170 LEU B CA 1
ATOM 3528 C C . LEU B 1 170 ? -28.047 -30.656 -10.68 1 79.81 170 LEU B C 1
ATOM 3530 O O . LEU B 1 170 ? -28.781 -31.172 -11.523 1 79.81 170 LEU B O 1
ATOM 3534 N N . ILE B 1 171 ? -26.812 -30.906 -10.578 1 75.12 171 ILE B N 1
ATOM 3535 C CA . ILE B 1 171 ? -26.188 -31.875 -11.469 1 75.12 171 ILE B CA 1
ATOM 3536 C C . ILE B 1 171 ? -26.719 -33.281 -11.172 1 75.12 171 ILE B C 1
ATOM 3538 O O . ILE B 1 171 ? -26.984 -34.062 -12.094 1 75.12 171 ILE B O 1
ATOM 3542 N N . ASN B 1 172 ? -26.938 -33.5 -9.906 1 77.25 172 ASN B N 1
ATOM 3543 C CA . ASN B 1 172 ? -27.5 -34.781 -9.531 1 77.25 172 ASN B CA 1
ATOM 3544 C C . ASN B 1 172 ? -28.922 -34.969 -10.055 1 77.25 172 ASN B C 1
ATOM 3546 O O . ASN B 1 172 ? -29.328 -36.062 -10.43 1 77.25 172 ASN B O 1
ATOM 3550 N N . LEU B 1 173 ? -29.578 -33.844 -10.172 1 81.88 173 LEU B N 1
ATOM 3551 C CA . LEU B 1 173 ? -30.984 -33.906 -10.578 1 81.88 173 LEU B CA 1
ATOM 3552 C C . LEU B 1 173 ? -31.109 -33.844 -12.102 1 81.88 173 LEU B C 1
ATOM 3554 O O . LEU B 1 173 ? -31.984 -34.469 -12.688 1 81.88 173 LEU B O 1
ATOM 3558 N N . THR B 1 174 ? -30.266 -33.062 -12.742 1 80.12 174 THR B N 1
ATOM 3559 C CA . THR B 1 174 ? -30.469 -32.781 -14.156 1 80.12 174 THR B CA 1
ATOM 3560 C C . THR B 1 174 ? -29.422 -33.5 -15.016 1 80.12 174 THR B C 1
ATOM 3562 O O . THR B 1 174 ? -29.625 -33.688 -16.219 1 80.12 174 THR B O 1
ATOM 3565 N N . GLY B 1 175 ? -28.281 -33.844 -14.484 1 73.69 175 GLY B N 1
ATOM 3566 C CA . GLY B 1 175 ? -27.172 -34.469 -15.227 1 73.69 175 GLY B CA 1
ATOM 3567 C C . GLY B 1 175 ? -26.391 -33.438 -16.047 1 73.69 175 GLY B C 1
ATOM 3568 O O . GLY B 1 175 ? -25.531 -33.812 -16.844 1 73.69 175 GLY B O 1
ATOM 3569 N N . LYS B 1 176 ? -26.844 -32.219 -15.922 1 76.06 176 LYS B N 1
ATOM 3570 C CA . LYS B 1 176 ? -26.203 -31.172 -16.719 1 76.06 176 LYS B CA 1
ATOM 3571 C C . LYS B 1 176 ? -24.969 -30.609 -16 1 76.06 176 LYS B C 1
ATOM 3573 O O . LYS B 1 176 ? -25.094 -29.875 -15.031 1 76.06 176 LYS B O 1
ATOM 3578 N N . ASN B 1 177 ? -23.812 -30.844 -16.484 1 75.5 177 ASN B N 1
ATOM 3579 C CA . ASN B 1 177 ? -22.547 -30.516 -15.836 1 75.5 177 ASN B CA 1
ATOM 3580 C C . ASN B 1 177 ? -22.172 -29.047 -16.031 1 75.5 177 ASN B C 1
ATOM 3582 O O . ASN B 1 177 ? -21.328 -28.516 -15.312 1 75.5 177 ASN B O 1
ATOM 3586 N N . TRP B 1 178 ? -22.859 -28.391 -16.984 1 74.12 178 TRP B N 1
ATOM 3587 C CA . TRP B 1 178 ? -22.469 -27.031 -17.281 1 74.12 178 TRP B CA 1
ATOM 3588 C C . TRP B 1 178 ? -23 -26.062 -16.234 1 74.12 178 TRP B C 1
ATOM 3590 O O . TRP B 1 178 ? -22.594 -24.891 -16.188 1 74.12 178 TRP B O 1
ATOM 3600 N N . ILE B 1 179 ? -23.797 -26.484 -15.367 1 77.19 179 ILE B N 1
ATOM 3601 C CA . ILE B 1 179 ? -24.406 -25.656 -14.328 1 77.19 179 ILE B CA 1
ATOM 3602 C C . ILE B 1 179 ? -23.328 -25.203 -13.336 1 77.19 179 ILE B C 1
ATOM 3604 O O . ILE B 1 179 ? -23.359 -24.062 -12.859 1 77.19 179 ILE B O 1
ATOM 3608 N N . ASP B 1 180 ? -22.344 -25.984 -13.086 1 80.75 180 ASP B N 1
ATOM 3609 C CA . ASP B 1 180 ? -21.328 -25.703 -12.078 1 80.75 180 ASP B CA 1
ATOM 3610 C C . ASP B 1 180 ? -20.438 -24.531 -12.492 1 80.75 180 ASP B C 1
ATOM 3612 O O . ASP B 1 180 ? -20.328 -23.547 -11.766 1 80.75 180 ASP B O 1
ATOM 3616 N N . PRO B 1 181 ? -19.969 -24.5 -13.773 1 81.25 181 PRO B N 1
ATOM 3617 C CA . PRO B 1 181 ? -19.156 -23.344 -14.172 1 81.25 181 PRO B CA 1
ATOM 3618 C C . PRO B 1 181 ? -19.969 -22.062 -14.258 1 81.25 181 PRO B C 1
ATOM 3620 O O . PRO B 1 181 ? -19.469 -20.984 -13.914 1 81.25 181 PRO B O 1
ATOM 3623 N N . LEU B 1 182 ? -21.156 -22.156 -14.633 1 82.75 182 LEU B N 1
ATOM 3624 C CA . LEU B 1 182 ? -21.984 -20.969 -14.727 1 82.75 182 LEU B CA 1
ATOM 3625 C C . LEU B 1 182 ? -22.234 -20.359 -13.352 1 82.75 182 LEU B C 1
ATOM 3627 O O . LEU B 1 182 ? -22.141 -19.141 -13.18 1 82.75 182 LEU B O 1
ATOM 3631 N N . THR B 1 183 ? -22.578 -21.188 -12.43 1 83.62 183 THR B N 1
ATOM 3632 C CA . THR B 1 183 ? -22.797 -20.719 -11.062 1 83.62 183 THR B CA 1
ATOM 3633 C C . THR B 1 183 ? -21.516 -20.125 -10.492 1 83.62 183 THR B C 1
ATOM 3635 O O . THR B 1 183 ? -21.547 -19.094 -9.82 1 83.62 183 THR B O 1
ATOM 3638 N N . SER B 1 184 ? -20.406 -20.734 -10.781 1 85.12 184 SER B N 1
ATOM 3639 C CA . SER B 1 184 ? -19.125 -20.25 -10.289 1 85.12 184 SER B CA 1
ATOM 3640 C C . SER B 1 184 ? -18.797 -18.875 -10.875 1 85.12 184 SER B C 1
ATOM 3642 O O . SER B 1 184 ? -18.312 -18 -10.164 1 85.12 184 SER B O 1
ATOM 3644 N N . PHE B 1 185 ? -19.109 -18.703 -12.133 1 88.75 185 PHE B N 1
ATOM 3645 C CA . PHE B 1 185 ? -18.828 -17.422 -12.773 1 88.75 185 PHE B CA 1
ATOM 3646 C C . PHE B 1 185 ? -19.734 -16.328 -12.211 1 88.75 185 PHE B C 1
ATOM 3648 O O . PHE B 1 185 ? -19.312 -15.18 -12.062 1 88.75 185 PHE B O 1
ATOM 3655 N N . PHE B 1 186 ? -20.922 -16.719 -11.945 1 89.69 186 PHE B N 1
ATOM 3656 C CA . PHE B 1 186 ? -21.844 -15.758 -11.352 1 89.69 186 PHE B CA 1
ATOM 3657 C C . PHE B 1 186 ? -21.344 -15.273 -10 1 89.69 186 PHE B C 1
ATOM 3659 O O . PHE B 1 186 ? -21.297 -14.07 -9.742 1 89.69 186 PHE B O 1
ATOM 3666 N N . ILE B 1 187 ? -20.922 -16.125 -9.18 1 87.94 187 ILE B N 1
ATOM 3667 C CA . ILE B 1 187 ? -20.406 -15.789 -7.863 1 87.94 187 ILE B CA 1
ATOM 3668 C C . ILE B 1 187 ? -19.125 -14.977 -8.008 1 87.94 187 ILE B C 1
ATOM 3670 O O . ILE B 1 187 ? -18.891 -14.031 -7.25 1 87.94 187 ILE B O 1
ATOM 3674 N N . LEU B 1 188 ? -18.359 -15.336 -8.984 1 91.75 188 LEU B N 1
ATOM 3675 C CA . LEU B 1 188 ? -17.094 -14.641 -9.242 1 91.75 188 LEU B CA 1
ATOM 3676 C C . LEU B 1 188 ? -17.344 -13.164 -9.547 1 91.75 188 LEU B C 1
ATOM 3678 O O . LEU B 1 188 ? -16.609 -12.305 -9.062 1 91.75 188 LEU B O 1
ATOM 3682 N N . ILE B 1 189 ? -18.328 -12.914 -10.281 1 93.75 189 ILE B N 1
ATOM 3683 C CA . ILE B 1 189 ? -18.641 -11.539 -10.656 1 93.75 189 ILE B CA 1
ATOM 3684 C C . ILE B 1 189 ? -18.969 -10.727 -9.406 1 93.75 189 ILE B C 1
ATOM 3686 O O . ILE B 1 189 ? -18.516 -9.594 -9.258 1 93.75 189 ILE B O 1
ATOM 3690 N N . ILE B 1 190 ? -19.703 -11.281 -8.516 1 90.75 190 ILE B N 1
ATOM 3691 C CA . ILE B 1 190 ? -20.109 -10.602 -7.285 1 90.75 190 ILE B CA 1
ATOM 3692 C C . ILE B 1 190 ? -18.875 -10.336 -6.418 1 90.75 190 ILE B C 1
ATOM 3694 O O . ILE B 1 190 ? -18.703 -9.234 -5.898 1 90.75 190 ILE B O 1
ATOM 3698 N N . ILE B 1 191 ? -18.031 -11.289 -6.336 1 90.75 191 ILE B N 1
ATOM 3699 C CA . ILE B 1 191 ? -16.844 -11.195 -5.5 1 90.75 191 ILE B CA 1
ATOM 3700 C C . ILE B 1 191 ? -15.906 -10.133 -6.066 1 90.75 191 ILE B C 1
ATOM 3702 O O . ILE B 1 191 ? -15.398 -9.281 -5.328 1 90.75 191 ILE B O 1
ATOM 3706 N N . VAL B 1 192 ? -15.727 -10.164 -7.34 1 95.12 192 VAL B N 1
ATOM 3707 C CA . VAL B 1 192 ? -14.805 -9.234 -7.98 1 95.12 192 VAL B CA 1
ATOM 3708 C C . VAL B 1 192 ? -15.328 -7.809 -7.848 1 95.12 192 VAL B C 1
ATOM 3710 O O . VAL B 1 192 ? -14.555 -6.879 -7.598 1 95.12 192 VAL B O 1
ATOM 3713 N N . TYR B 1 193 ? -16.609 -7.664 -7.984 1 94.69 193 TYR B N 1
ATOM 3714 C CA . TYR B 1 193 ? -17.203 -6.34 -7.844 1 94.69 193 TYR B CA 1
ATOM 3715 C C . TYR B 1 193 ? -16.984 -5.789 -6.441 1 94.69 193 TYR B C 1
ATOM 3717 O O . TYR B 1 193 ? -16.531 -4.652 -6.277 1 94.69 193 TYR B O 1
ATOM 3725 N N . GLY B 1 194 ? -17.297 -6.547 -5.457 1 93.31 194 GLY B N 1
ATOM 3726 C CA . GLY B 1 194 ? -17.078 -6.133 -4.078 1 93.31 194 GLY B CA 1
ATOM 3727 C C . GLY B 1 194 ? -15.609 -5.883 -3.764 1 93.31 194 GLY B C 1
ATOM 3728 O O . GLY B 1 194 ? -15.273 -4.91 -3.084 1 93.31 194 GLY B O 1
ATOM 3729 N N . THR B 1 195 ? -14.789 -6.742 -4.266 1 94.81 195 THR B N 1
ATOM 3730 C CA . THR B 1 195 ? -13.352 -6.621 -4.035 1 94.81 195 THR B CA 1
ATOM 3731 C C . THR B 1 195 ? -12.797 -5.371 -4.711 1 94.81 195 THR B C 1
ATOM 3733 O O . THR B 1 195 ? -11.938 -4.688 -4.156 1 94.81 195 THR B O 1
ATOM 3736 N N . TRP B 1 196 ? -13.312 -5.074 -5.914 1 96.44 196 TRP B N 1
ATOM 3737 C CA . TRP B 1 196 ? -12.875 -3.889 -6.645 1 96.44 196 TRP B CA 1
ATOM 3738 C C . TRP B 1 196 ? -13.18 -2.621 -5.852 1 96.44 196 TRP B C 1
ATOM 3740 O O . TRP B 1 196 ? -12.328 -1.729 -5.754 1 96.44 196 TRP B O 1
ATOM 3750 N N . LYS B 1 197 ? -14.336 -2.561 -5.316 1 95.69 197 LYS B N 1
ATOM 3751 C CA . LYS B 1 197 ? -14.711 -1.407 -4.504 1 95.69 197 LYS B CA 1
ATOM 3752 C C . LYS B 1 197 ? -13.812 -1.278 -3.279 1 95.69 197 LYS B C 1
ATOM 3754 O O . LYS B 1 197 ? -13.352 -0.183 -2.953 1 95.69 197 LYS B O 1
ATOM 3759 N N . LEU B 1 198 ? -13.578 -2.365 -2.611 1 95.31 198 LEU B N 1
ATOM 3760 C CA . LEU B 1 198 ? -12.688 -2.379 -1.461 1 95.31 198 LEU B CA 1
ATOM 3761 C C . LEU B 1 198 ? -11.289 -1.9 -1.853 1 95.31 198 LEU B C 1
ATOM 3763 O O . LEU B 1 198 ? -10.688 -1.088 -1.147 1 95.31 198 LEU B O 1
ATOM 3767 N N . PHE B 1 199 ? -10.867 -2.391 -2.982 1 97.25 199 PHE B N 1
ATOM 3768 C CA . PHE B 1 199 ? -9.539 -2.057 -3.475 1 97.25 199 PHE B CA 1
ATOM 3769 C C . PHE B 1 199 ? -9.43 -0.566 -3.768 1 97.25 199 PHE B C 1
ATOM 3771 O O . PHE B 1 199 ? -8.508 0.1 -3.285 1 97.25 199 PHE B O 1
ATOM 3778 N N . ILE B 1 200 ? -10.359 -0.018 -4.453 1 97.5 200 ILE B N 1
ATOM 3779 C CA . ILE B 1 200 ? -10.344 1.388 -4.844 1 97.5 200 ILE B CA 1
ATOM 3780 C C . ILE B 1 200 ? -10.461 2.27 -3.604 1 97.5 200 ILE B C 1
ATOM 3782 O O . ILE B 1 200 ? -9.727 3.252 -3.461 1 97.5 200 ILE B O 1
ATOM 3786 N N . ASP B 1 201 ? -11.352 1.907 -2.752 1 96.81 201 ASP B N 1
ATOM 3787 C CA . ASP B 1 201 ? -11.516 2.682 -1.526 1 96.81 201 ASP B CA 1
ATOM 3788 C C . ASP B 1 201 ? -10.227 2.695 -0.71 1 96.81 201 ASP B C 1
ATOM 3790 O O . ASP B 1 201 ? -9.844 3.73 -0.157 1 96.81 201 ASP B O 1
ATOM 3794 N N . SER B 1 202 ? -9.555 1.55 -0.641 1 97.62 202 SER B N 1
ATOM 3795 C CA . SER B 1 202 ? -8.312 1.447 0.115 1 97.62 202 SER B CA 1
ATOM 3796 C C . SER B 1 202 ? -7.195 2.248 -0.546 1 97.62 202 SER B C 1
ATOM 3798 O O . SER B 1 202 ? -6.434 2.941 0.133 1 97.62 202 SER B O 1
ATOM 3800 N N . ILE B 1 203 ? -7.125 2.195 -1.854 1 97.56 203 ILE B N 1
ATOM 3801 C CA . ILE B 1 203 ? -6.121 2.939 -2.607 1 97.56 203 ILE B CA 1
ATOM 3802 C C . ILE B 1 203 ? -6.352 4.441 -2.432 1 97.56 203 ILE B C 1
ATOM 3804 O O . ILE B 1 203 ? -5.398 5.203 -2.262 1 97.56 203 ILE B O 1
ATOM 3808 N N . ASN B 1 204 ? -7.559 4.84 -2.469 1 97.25 204 ASN B N 1
ATOM 3809 C CA . ASN B 1 204 ? -7.883 6.25 -2.277 1 97.25 204 ASN B CA 1
ATOM 3810 C C . ASN B 1 204 ? -7.402 6.754 -0.92 1 97.25 204 ASN B C 1
ATOM 3812 O O . ASN B 1 204 ? -6.812 7.836 -0.828 1 97.25 204 ASN B O 1
ATOM 3816 N N . LEU B 1 205 ? -7.621 5.984 0.081 1 96.75 205 LEU B N 1
ATOM 3817 C CA . LEU B 1 205 ? -7.141 6.375 1.401 1 96.75 205 LEU B CA 1
ATOM 3818 C C . LEU B 1 205 ? -5.617 6.445 1.427 1 96.75 205 LEU B C 1
ATOM 3820 O O . LEU B 1 205 ? -5.043 7.367 2.014 1 96.75 205 LEU B O 1
ATOM 3824 N N . ALA B 1 206 ? -5.008 5.48 0.788 1 96.81 206 ALA B N 1
ATOM 3825 C CA . ALA B 1 206 ? -3.549 5.422 0.758 1 96.81 206 ALA B CA 1
ATOM 3826 C C . ALA B 1 206 ? -2.969 6.629 0.021 1 96.81 206 ALA B C 1
ATOM 3828 O O . ALA B 1 206 ? -1.877 7.098 0.35 1 96.81 206 ALA B O 1
ATOM 3829 N N . LEU B 1 207 ? -3.701 7.156 -0.901 1 96.88 207 LEU B N 1
ATOM 3830 C CA . LEU B 1 207 ? -3.24 8.273 -1.721 1 96.88 207 LEU B CA 1
ATOM 3831 C C . LEU B 1 207 ? -3.641 9.609 -1.099 1 96.88 207 LEU B C 1
ATOM 3833 O O . LEU B 1 207 ? -3.502 10.656 -1.729 1 96.88 207 LEU B O 1
ATOM 3837 N N . ASP B 1 208 ? -4.168 9.555 0.072 1 96.25 208 ASP B N 1
ATOM 3838 C CA . ASP B 1 208 ? -4.582 10.734 0.83 1 96.25 208 ASP B CA 1
ATOM 3839 C C . ASP B 1 208 ? -5.75 11.438 0.149 1 96.25 208 ASP B C 1
ATOM 3841 O O . ASP B 1 208 ? -5.828 12.672 0.16 1 96.25 208 ASP B O 1
ATOM 3845 N N . ALA B 1 209 ? -6.562 10.688 -0.533 1 96.69 209 ALA B N 1
ATOM 3846 C CA . ALA B 1 209 ? -7.809 11.266 -1.027 1 96.69 209 ALA B CA 1
ATOM 3847 C C . ALA B 1 209 ? -8.711 11.703 0.127 1 96.69 209 ALA B C 1
ATOM 3849 O O . ALA B 1 209 ? -8.656 11.117 1.212 1 96.69 209 ALA B O 1
ATOM 3850 N N . VAL B 1 210 ? -9.477 12.719 -0.118 1 97 210 VAL B N 1
ATOM 3851 C CA . VAL B 1 210 ? -10.492 13.094 0.86 1 97 210 VAL B CA 1
ATOM 3852 C C . VAL B 1 210 ? -11.422 11.906 1.116 1 97 210 VAL B C 1
ATOM 3854 O O . VAL B 1 210 ? -11.969 11.328 0.177 1 97 210 VAL B O 1
ATOM 3857 N N . PRO B 1 211 ? -11.547 11.484 2.344 1 95.19 211 PRO B N 1
ATOM 3858 C CA . PRO B 1 211 ? -12.422 10.352 2.641 1 95.19 211 PRO B CA 1
ATOM 3859 C C . PRO B 1 211 ? -13.844 10.539 2.109 1 95.19 211 PRO B C 1
ATOM 3861 O O . PRO B 1 211 ? -14.359 11.664 2.109 1 95.19 211 PRO B O 1
ATOM 3864 N N . LYS B 1 212 ? -14.445 9.477 1.768 1 91.75 212 LYS B N 1
ATOM 3865 C CA . LYS B 1 212 ? -15.75 9.492 1.104 1 91.75 212 LYS B CA 1
ATOM 3866 C C . LYS B 1 212 ? -16.828 10.086 2.014 1 91.75 212 LYS B C 1
ATOM 3868 O O . LYS B 1 212 ? -17.812 10.648 1.535 1 91.75 212 LYS B O 1
ATOM 3873 N N . ASP B 1 213 ? -16.625 9.969 3.268 1 91.5 213 ASP B N 1
ATOM 3874 C CA . ASP B 1 213 ? -17.656 10.398 4.219 1 91.5 213 ASP B CA 1
ATOM 3875 C C . ASP B 1 213 ? -17.516 11.891 4.527 1 91.5 213 ASP B C 1
ATOM 3877 O O . ASP B 1 213 ? -18.312 12.445 5.301 1 91.5 213 ASP B O 1
ATOM 3881 N N . ILE B 1 214 ? -16.562 12.555 3.986 1 95.19 214 ILE B N 1
ATOM 3882 C CA . ILE B 1 214 ? -16.359 13.977 4.215 1 95.19 214 ILE B CA 1
ATOM 3883 C C . ILE B 1 214 ? -16.484 14.742 2.898 1 95.19 214 ILE B C 1
ATOM 3885 O O . ILE B 1 214 ? -15.859 14.383 1.899 1 95.19 214 ILE B O 1
ATOM 3889 N N . ASP B 1 215 ? -17.297 15.727 2.867 1 95.94 215 ASP B N 1
ATOM 3890 C CA . ASP B 1 215 ? -17.422 16.609 1.712 1 95.94 215 ASP B CA 1
ATOM 3891 C C . ASP B 1 215 ? -16.469 17.797 1.825 1 95.94 215 ASP B C 1
ATOM 3893 O O . ASP B 1 215 ? -16.656 18.672 2.684 1 95.94 215 ASP B O 1
ATOM 3897 N N . TYR B 1 216 ? -15.531 17.828 0.997 1 96.62 216 TYR B N 1
ATOM 3898 C CA . TYR B 1 216 ? -14.492 18.859 1.008 1 96.62 216 TYR B CA 1
ATOM 3899 C C . TYR B 1 216 ? -15.102 20.25 0.967 1 96.62 216 TYR B C 1
ATOM 3901 O O . TYR B 1 216 ? -14.711 21.125 1.745 1 96.62 216 TYR B O 1
ATOM 3909 N N . ASP B 1 217 ? -16.078 20.469 0.127 1 96.5 217 ASP B N 1
ATOM 3910 C CA . ASP B 1 217 ? -16.656 21.781 -0.06 1 96.5 217 ASP B CA 1
ATOM 3911 C C . ASP B 1 217 ? -17.438 22.219 1.179 1 96.5 217 ASP B C 1
ATOM 3913 O O . ASP B 1 217 ? -17.453 23.391 1.533 1 96.5 217 ASP B O 1
ATOM 3917 N N . ASP B 1 218 ? -18.031 21.312 1.813 1 96.81 218 ASP B N 1
ATOM 3918 C CA . ASP B 1 218 ? -18.766 21.625 3.041 1 96.81 218 ASP B CA 1
ATOM 3919 C C . ASP B 1 218 ? -17.812 22.078 4.141 1 96.81 218 ASP B C 1
ATOM 3921 O O . ASP B 1 218 ? -18.109 23.031 4.867 1 96.81 218 ASP B O 1
ATOM 3925 N N . VAL B 1 219 ? -16.703 21.406 4.266 1 97.06 219 VAL B N 1
ATOM 3926 C CA . VAL B 1 219 ? -15.703 21.781 5.262 1 97.06 219 VAL B CA 1
ATOM 3927 C C . VAL B 1 219 ? -15.141 23.156 4.945 1 97.06 219 VAL B C 1
ATOM 3929 O O . VAL B 1 219 ? -15.016 24 5.832 1 97.06 219 VAL B O 1
ATOM 3932 N N . ARG B 1 220 ? -14.812 23.391 3.666 1 96.69 220 ARG B N 1
ATOM 3933 C CA . ARG B 1 220 ? -14.266 24.672 3.246 1 96.69 220 ARG B CA 1
ATOM 3934 C C . ARG B 1 220 ? -15.242 25.812 3.531 1 96.69 220 ARG B C 1
ATOM 3936 O O . ARG B 1 220 ? -14.852 26.859 4.043 1 96.69 220 ARG B O 1
ATOM 3943 N N . LYS B 1 221 ? -16.516 25.625 3.238 1 96.5 221 LYS B N 1
ATOM 3944 C CA . LYS B 1 221 ? -17.562 26.609 3.479 1 96.5 221 LYS B CA 1
ATOM 3945 C C . LYS B 1 221 ? -17.719 26.906 4.969 1 96.5 221 LYS B C 1
ATOM 3947 O O . LYS B 1 221 ? -17.891 28.047 5.371 1 96.5 221 LYS B O 1
ATOM 3952 N N . PHE B 1 222 ? -17.688 25.859 5.723 1 96.38 222 PHE B N 1
ATOM 3953 C CA . PHE B 1 222 ? -17.797 25.984 7.172 1 96.38 222 PHE B CA 1
ATOM 3954 C C . PHE B 1 222 ? -16.672 26.859 7.711 1 96.38 222 PHE B C 1
ATOM 3956 O O . PHE B 1 222 ? -16.906 27.797 8.492 1 96.38 222 PHE B O 1
ATOM 3963 N N . LEU B 1 223 ? -15.414 26.609 7.23 1 95.44 223 LEU B N 1
ATOM 3964 C CA . LEU B 1 223 ? -14.242 27.344 7.688 1 95.44 223 LEU B CA 1
ATOM 3965 C C . LEU B 1 223 ? -14.305 28.797 7.215 1 95.44 223 LEU B C 1
ATOM 3967 O O . LEU B 1 223 ? -14.023 29.719 7.984 1 95.44 223 LEU B O 1
ATOM 3971 N N . GLN B 1 224 ? -14.688 28.984 5.984 1 94.19 224 GLN B N 1
ATOM 3972 C CA . GLN B 1 224 ? -14.781 30.328 5.402 1 94.19 224 GLN B CA 1
ATOM 3973 C C . GLN B 1 224 ? -15.859 31.156 6.102 1 94.19 224 GLN B C 1
ATOM 3975 O O . GLN B 1 224 ? -15.742 32.375 6.191 1 94.19 224 GLN B O 1
ATOM 3980 N N . GLY B 1 225 ? -16.844 30.531 6.633 1 92.12 225 GLY B N 1
ATOM 3981 C CA . GLY B 1 225 ? -17.969 31.203 7.254 1 92.12 225 GLY B CA 1
ATOM 3982 C C . GLY B 1 225 ? -17.75 31.516 8.719 1 92.12 225 GLY B C 1
ATOM 3983 O O . GLY B 1 225 ? -18.547 32.219 9.344 1 92.12 225 GLY B O 1
ATOM 3984 N N . HIS B 1 226 ? -16.719 30.953 9.273 1 89.19 226 HIS B N 1
ATOM 3985 C CA . HIS B 1 226 ? -16.453 31.172 10.688 1 89.19 226 HIS B CA 1
ATOM 3986 C C . HIS B 1 226 ? -16.125 32.625 10.953 1 89.19 226 HIS B C 1
ATOM 3988 O O . HIS B 1 226 ? -15.453 33.281 10.156 1 89.19 226 HIS B O 1
ATOM 3994 N N . GLU B 1 227 ? -16.422 33 12.094 1 83.69 227 GLU B N 1
ATOM 3995 C CA . GLU B 1 227 ? -16.188 34.406 12.477 1 83.69 227 GLU B CA 1
ATOM 3996 C C . GLU B 1 227 ? -14.688 34.719 12.523 1 83.69 227 GLU B C 1
ATOM 3998 O O . GLU B 1 227 ? -13.891 33.906 12.961 1 83.69 227 GLU B O 1
ATOM 4003 N N . HIS B 1 228 ? -14.125 35.656 11.914 1 84.25 228 HIS B N 1
ATOM 4004 C CA . HIS B 1 228 ? -12.758 36.156 12 1 84.25 228 HIS B CA 1
ATOM 4005 C C . HIS B 1 228 ? -11.891 35.594 10.875 1 84.25 228 HIS B C 1
ATOM 4007 O O . HIS B 1 228 ? -10.711 35.938 10.773 1 84.25 228 HIS B O 1
ATOM 4013 N N . VAL B 1 229 ? -12.523 34.562 10.164 1 90.12 229 VAL B N 1
ATOM 4014 C CA . VAL B 1 229 ? -11.758 33.969 9.062 1 90.12 229 VAL B CA 1
ATOM 4015 C C . VAL B 1 229 ? -12 34.781 7.793 1 90.12 229 VAL B C 1
ATOM 4017 O O . VAL B 1 229 ? -13.141 35 7.391 1 90.12 229 VAL B O 1
ATOM 4020 N N . LYS B 1 230 ? -10.969 35.188 7.156 1 90.06 230 LYS B N 1
ATOM 4021 C CA . LYS B 1 230 ? -11.055 35.969 5.938 1 90.06 230 LYS B CA 1
ATOM 4022 C C . LYS B 1 230 ? -10.828 35.125 4.699 1 90.06 230 LYS B C 1
ATOM 4024 O O . LYS B 1 230 ? -11.414 35.375 3.645 1 90.06 230 LYS B O 1
ATOM 4029 N N . ALA B 1 231 ? -9.898 34.188 4.902 1 92.88 231 ALA B N 1
ATOM 4030 C CA . ALA B 1 231 ? -9.562 33.312 3.768 1 92.88 231 ALA B CA 1
ATOM 4031 C C . ALA B 1 231 ? -9.102 31.938 4.234 1 92.88 231 ALA B C 1
ATOM 4033 O O . ALA B 1 231 ? -8.562 31.797 5.34 1 92.88 231 ALA B O 1
ATOM 4034 N N . VAL B 1 232 ? -9.391 31 3.379 1 94.38 232 VAL B N 1
ATOM 4035 C CA . VAL B 1 232 ? -8.977 29.625 3.609 1 94.38 232 VAL B CA 1
ATOM 4036 C C . VAL B 1 232 ? -8.078 29.156 2.465 1 94.38 232 VAL B C 1
ATOM 4038 O O . VAL B 1 232 ? -8.445 29.281 1.292 1 94.38 232 VAL B O 1
ATOM 4041 N N . HIS B 1 233 ? -6.887 28.719 2.738 1 92.5 233 HIS B N 1
ATOM 4042 C CA . HIS B 1 233 ? -6.047 28.109 1.705 1 92.5 233 HIS B CA 1
ATOM 4043 C C . HIS B 1 233 ? -5.238 26.953 2.256 1 92.5 233 HIS B C 1
ATOM 4045 O O . HIS B 1 233 ? -5.188 26.734 3.471 1 92.5 233 HIS B O 1
ATOM 4051 N N . ASP B 1 234 ? -4.809 26.125 1.354 1 93.81 234 ASP B N 1
ATOM 4052 C CA . ASP B 1 234 ? -4.004 24.938 1.675 1 93.81 234 ASP B CA 1
ATOM 4053 C C . ASP B 1 234 ? -4.77 23.984 2.592 1 93.81 234 ASP B C 1
ATOM 4055 O O . ASP B 1 234 ? -4.242 23.562 3.621 1 93.81 234 ASP B O 1
ATOM 4059 N N . LEU B 1 235 ? -6.035 23.859 2.279 1 95.75 235 LEU B N 1
ATOM 4060 C CA . LEU B 1 235 ? -6.887 22.922 3.014 1 95.75 235 LEU B CA 1
ATOM 4061 C C . LEU B 1 235 ? -6.641 21.484 2.561 1 95.75 235 LEU B C 1
ATOM 4063 O O . LEU B 1 235 ? -6.848 21.156 1.392 1 95.75 235 LEU B O 1
ATOM 4067 N N . HIS B 1 236 ? -6.199 20.641 3.447 1 96.19 236 HIS B N 1
ATOM 4068 C CA . HIS B 1 236 ? -5.949 19.219 3.189 1 96.19 236 HIS B CA 1
ATOM 4069 C C . HIS B 1 236 ? -6.711 18.344 4.172 1 96.19 236 HIS B C 1
ATOM 4071 O O . HIS B 1 236 ? -6.594 18.5 5.387 1 96.19 236 HIS B O 1
ATOM 4077 N N . ILE B 1 237 ? -7.492 17.484 3.643 1 96.75 237 ILE B N 1
ATOM 4078 C CA . ILE B 1 237 ? -8.203 16.484 4.422 1 96.75 237 ILE B CA 1
ATOM 4079 C C . ILE B 1 237 ? -7.773 15.086 3.979 1 96.75 237 ILE B C 1
ATOM 4081 O O . ILE B 1 237 ? -7.793 14.773 2.785 1 96.75 237 ILE B O 1
ATOM 4085 N N . ARG B 1 238 ? -7.383 14.242 4.914 1 95 238 ARG B N 1
ATOM 4086 C CA . ARG B 1 238 ? -6.906 12.898 4.586 1 95 238 A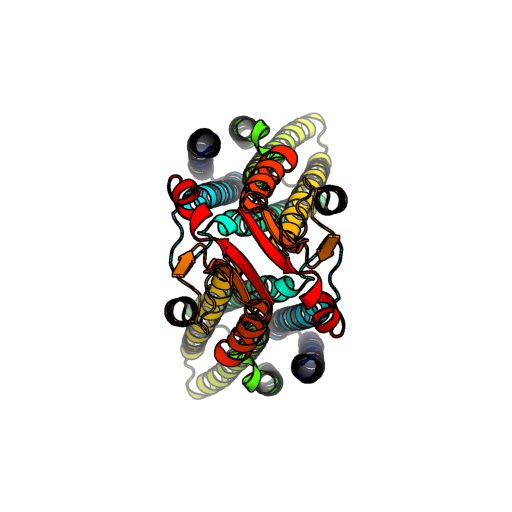RG B CA 1
ATOM 4087 C C . ARG B 1 238 ? -7.246 11.914 5.695 1 95 238 ARG B C 1
ATOM 4089 O O . ARG B 1 238 ? -7.527 12.312 6.828 1 95 238 ARG B O 1
ATOM 4096 N N . ALA B 1 239 ? -7.129 10.656 5.387 1 94.75 239 ALA B N 1
ATOM 4097 C CA . ALA B 1 239 ? -7.355 9.602 6.375 1 94.75 239 ALA B CA 1
ATOM 4098 C C . ALA B 1 239 ? -6.059 9.234 7.086 1 94.75 239 ALA B C 1
ATOM 4100 O O . ALA B 1 239 ? -5.012 9.078 6.449 1 94.75 239 ALA B O 1
ATOM 4101 N N . MET B 1 240 ? -6.129 9.102 8.383 1 93.38 240 MET B N 1
ATOM 4102 C CA . MET B 1 240 ? -5.008 8.602 9.172 1 93.38 240 MET B CA 1
ATOM 4103 C C . MET B 1 240 ? -5.082 7.082 9.312 1 93.38 240 MET B C 1
ATOM 4105 O O . MET B 1 240 ? -4.074 6.434 9.602 1 93.38 240 MET B O 1
ATOM 4109 N N . SER B 1 241 ? -6.25 6.59 9.281 1 94.69 241 SER B N 1
ATOM 4110 C CA . SER B 1 241 ? -6.602 5.176 9.281 1 94.69 241 SER B CA 1
ATOM 4111 C C . SER B 1 241 ? -7.875 4.922 8.477 1 94.69 241 SER B C 1
ATOM 4113 O O . SER B 1 241 ? -8.398 5.828 7.828 1 94.69 241 SER B O 1
ATOM 4115 N N . THR B 1 242 ? -8.297 3.742 8.539 1 93.69 242 THR B N 1
ATOM 4116 C CA . THR B 1 242 ? -9.539 3.449 7.828 1 93.69 242 THR B CA 1
ATOM 4117 C C . THR B 1 242 ? -10.727 4.074 8.547 1 93.69 242 THR B C 1
ATOM 4119 O O . THR B 1 242 ? -11.82 4.172 7.977 1 93.69 242 THR B O 1
ATOM 4122 N N . THR B 1 243 ? -10.539 4.613 9.773 1 91 243 THR B N 1
ATOM 4123 C CA . THR B 1 243 ? -11.688 5.105 10.523 1 91 243 THR B CA 1
ATOM 4124 C C . THR B 1 243 ? -11.43 6.52 11.047 1 91 243 THR B C 1
ATOM 4126 O O . THR B 1 243 ? -12.344 7.172 11.562 1 91 243 THR B O 1
ATOM 4129 N N . GLU B 1 244 ? -10.266 6.961 10.938 1 93.38 244 GLU B N 1
ATOM 4130 C CA . GLU B 1 244 ? -9.922 8.273 11.477 1 93.38 244 GLU B CA 1
ATOM 4131 C C . GLU B 1 244 ? -9.438 9.211 10.367 1 93.38 244 GLU B C 1
ATOM 4133 O O . GLU B 1 244 ? -8.719 8.789 9.461 1 93.38 244 GLU B O 1
ATOM 4138 N N . ASN B 1 245 ? -9.797 10.492 10.562 1 94.94 245 ASN B N 1
ATOM 4139 C CA . ASN B 1 245 ? -9.43 11.508 9.578 1 94.94 245 ASN B CA 1
ATOM 4140 C C . ASN B 1 245 ? -8.625 12.641 10.203 1 94.94 245 ASN B C 1
ATOM 4142 O O . ASN B 1 245 ? -8.727 12.883 11.406 1 94.94 245 ASN B O 1
ATOM 4146 N N . ALA B 1 246 ? -7.836 13.281 9.383 1 95.56 246 ALA B N 1
ATOM 4147 C CA . ALA B 1 246 ? -7.047 14.438 9.789 1 95.56 246 ALA B CA 1
ATOM 4148 C C . ALA B 1 246 ? -7.246 15.602 8.812 1 95.56 246 ALA B C 1
ATOM 4150 O O . ALA B 1 246 ? -7.645 15.398 7.668 1 95.56 246 ALA B O 1
ATOM 4151 N N . LEU B 1 247 ? -7 16.828 9.289 1 96.62 247 LEU B N 1
ATOM 4152 C CA . LEU B 1 247 ? -7.16 18.047 8.5 1 96.62 247 LEU B CA 1
ATOM 4153 C C . LEU B 1 247 ? -6.051 19.047 8.812 1 96.62 247 LEU B C 1
ATOM 4155 O O . LEU B 1 247 ? -5.688 19.234 9.977 1 96.62 247 LEU B O 1
ATOM 4159 N N . SER B 1 248 ? -5.438 19.594 7.867 1 95.56 248 SER B N 1
ATOM 4160 C CA . SER B 1 248 ? -4.543 20.734 7.969 1 95.56 248 SER B CA 1
ATOM 4161 C C . SER B 1 248 ? -5.02 21.891 7.09 1 95.56 248 SER B C 1
ATOM 4163 O O . SER B 1 248 ? -5.523 21.672 5.988 1 95.56 248 SER B O 1
ATOM 4165 N N . VAL B 1 249 ? -4.875 23.094 7.613 1 95.75 249 VAL B N 1
ATOM 4166 C CA . VAL B 1 249 ? -5.398 24.234 6.859 1 95.75 249 VAL B CA 1
ATOM 4167 C C . VAL B 1 249 ? -4.672 25.516 7.27 1 95.75 249 VAL B C 1
ATOM 4169 O O . VAL B 1 249 ? -4.172 25.609 8.391 1 95.75 249 VAL B O 1
ATOM 4172 N N . HIS B 1 250 ? -4.508 26.391 6.355 1 92.75 250 HIS B N 1
ATOM 4173 C CA . HIS B 1 250 ? -4.117 27.766 6.633 1 92.75 250 HIS B CA 1
ATOM 4174 C C . HIS B 1 250 ? -5.324 28.703 6.629 1 92.75 250 HIS B C 1
ATOM 4176 O O . HIS B 1 250 ? -6.094 28.719 5.664 1 92.75 250 HIS B O 1
ATOM 4182 N N . LEU B 1 251 ? -5.457 29.453 7.68 1 91.75 251 LEU B N 1
ATOM 4183 C CA . LEU B 1 251 ? -6.535 30.422 7.777 1 91.75 251 LEU B CA 1
ATOM 4184 C C . LEU B 1 251 ? -5.977 31.844 7.938 1 91.75 251 LEU B C 1
ATOM 4186 O O . LEU B 1 251 ? -5.117 32.062 8.789 1 91.75 251 LEU B O 1
ATOM 4190 N N . VAL B 1 252 ? -6.441 32.719 7.121 1 90.5 252 VAL B N 1
ATOM 4191 C CA . VAL B 1 252 ? -6.16 34.125 7.312 1 90.5 252 VAL B CA 1
ATOM 4192 C C . VAL B 1 252 ? -7.203 34.75 8.25 1 90.5 252 VAL B C 1
ATOM 4194 O O . VAL B 1 252 ? -8.406 34.656 7.977 1 90.5 252 VAL B O 1
ATOM 4197 N N . VAL B 1 253 ? -6.688 35.219 9.391 1 87.44 253 VAL B N 1
ATOM 4198 C CA . VAL B 1 253 ? -7.633 35.688 10.398 1 87.44 253 VAL B CA 1
ATOM 4199 C C . VAL B 1 253 ? -7.277 37.125 10.805 1 87.44 253 VAL B C 1
ATOM 4201 O O . VAL B 1 253 ? -6.16 37.594 10.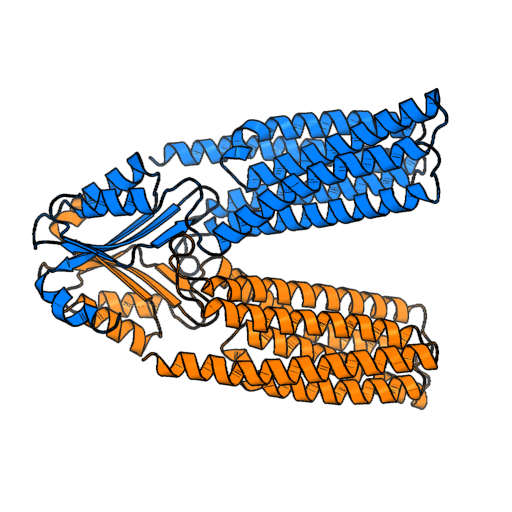562 1 87.44 253 VAL B O 1
ATOM 4204 N N . ASN B 1 254 ? -8.273 37.875 11.32 1 76.75 254 ASN B N 1
ATOM 4205 C CA . ASN B 1 254 ? -8.031 39.156 12 1 76.75 254 ASN B CA 1
ATOM 4206 C C . ASN B 1 254 ? -7.477 38.938 13.406 1 76.75 254 ASN B C 1
ATOM 4208 O O . ASN B 1 254 ? -7.762 37.906 14.047 1 76.75 254 ASN B O 1
ATOM 4212 N N . PRO B 1 255 ? -6.293 39.438 13.867 1 63.03 255 PRO B N 1
ATOM 4213 C CA . PRO B 1 255 ? -5.547 39.25 15.117 1 63.03 255 PRO B CA 1
ATOM 4214 C C . PRO B 1 255 ? -6.449 38.875 16.297 1 63.03 255 PRO B C 1
ATOM 4216 O O . PRO B 1 255 ? -5.969 38.688 17.406 1 63.03 255 PRO B O 1
ATOM 4219 N N . VAL B 1 256 ? -7.543 38.469 16.109 1 54.19 256 VAL B N 1
ATOM 4220 C CA . VAL B 1 256 ? -8.375 38.594 17.297 1 54.19 256 VAL B CA 1
ATOM 4221 C C . VAL B 1 256 ? -7.984 37.5 18.312 1 54.19 256 VAL B C 1
ATOM 4223 O O . VAL B 1 256 ? -7.469 37.812 19.391 1 54.19 256 VAL B O 1
ATOM 4226 N N . SER B 1 257 ? -9.031 36.375 18.609 1 55.66 257 SER B N 1
ATOM 4227 C CA . SER B 1 257 ? -9.43 35.688 19.828 1 55.66 257 SER B CA 1
ATOM 4228 C C . SER B 1 257 ? -8.734 34.344 19.953 1 55.66 257 SER B C 1
ATOM 4230 O O . SER B 1 257 ? -8.516 33.656 18.953 1 55.66 257 SER B O 1
ATOM 4232 N N . ASP B 1 258 ? -8.055 34.062 21.094 1 59.41 258 ASP B N 1
ATOM 4233 C CA . ASP B 1 258 ? -7.332 32.875 21.562 1 59.41 258 ASP B CA 1
ATOM 4234 C C . ASP B 1 258 ? -8.195 31.625 21.453 1 59.41 258 ASP B C 1
ATOM 4236 O O . ASP B 1 258 ? -7.684 30.531 21.219 1 59.41 258 ASP B O 1
ATOM 4240 N N . ASP B 1 259 ? -9.508 31.844 21.375 1 79.94 259 ASP B N 1
ATOM 4241 C CA . ASP B 1 259 ? -10.312 30.625 21.531 1 79.94 259 ASP B CA 1
ATOM 4242 C C . ASP B 1 259 ? -10.734 30.078 20.172 1 79.94 259 ASP B C 1
ATOM 4244 O O . ASP B 1 259 ? -11.445 29.078 20.094 1 79.94 259 ASP B O 1
ATOM 4248 N N . LEU B 1 260 ? -10.18 30.656 19.172 1 85.38 260 LEU B N 1
ATOM 4249 C CA . LEU B 1 260 ? -10.594 30.266 17.828 1 85.38 260 LEU B CA 1
ATOM 4250 C C . LEU B 1 260 ? -10.125 28.844 17.516 1 85.38 260 LEU B C 1
ATOM 4252 O O . LEU B 1 260 ? -10.898 28.031 17 1 85.38 260 LEU B O 1
ATOM 4256 N N . LEU B 1 261 ? -8.961 28.531 17.891 1 87.62 261 LEU B N 1
ATOM 4257 C CA . LEU B 1 261 ? -8.383 27.234 17.594 1 87.62 261 LEU B CA 1
ATOM 4258 C C . LEU B 1 261 ? -9.148 26.125 18.312 1 87.62 261 LEU B C 1
ATOM 4260 O O . LEU B 1 261 ? -9.461 25.094 17.719 1 87.62 261 LEU B O 1
ATOM 4264 N N . LYS B 1 262 ? -9.445 26.328 19.547 1 88.69 262 LYS B N 1
ATOM 4265 C CA . LYS B 1 262 ? -10.188 25.344 20.328 1 88.69 262 LYS B CA 1
ATOM 4266 C C . LYS B 1 262 ? -11.594 25.125 19.766 1 88.69 262 LYS B C 1
ATOM 4268 O O . LYS B 1 262 ? -12.062 24 19.688 1 88.69 262 LYS B O 1
ATOM 4273 N N . ARG B 1 263 ? -12.195 26.234 19.453 1 90.25 263 ARG B N 1
ATOM 4274 C CA . ARG B 1 263 ? -13.547 26.172 18.891 1 90.25 263 ARG B CA 1
ATOM 4275 C C . ARG B 1 263 ? -13.547 25.422 17.562 1 90.25 263 ARG B C 1
ATOM 4277 O O . ARG B 1 263 ? -14.406 24.562 17.328 1 90.25 263 ARG B O 1
ATOM 4284 N N . LEU B 1 264 ? -12.609 25.719 16.734 1 91.88 264 LEU B N 1
ATOM 4285 C CA . LEU B 1 264 ? -12.531 25.078 15.438 1 91.88 264 LEU B CA 1
ATOM 4286 C C . LEU B 1 264 ? -12.297 23.578 15.578 1 91.88 264 LEU B C 1
ATOM 4288 O O . LEU B 1 264 ? -12.938 22.766 14.891 1 91.88 264 LEU B O 1
ATOM 4292 N N . LYS B 1 265 ? -11.398 23.188 16.453 1 92.56 265 LYS B N 1
ATOM 4293 C CA . LYS B 1 265 ? -11.102 21.781 16.703 1 92.56 265 LYS B CA 1
ATOM 4294 C C . LYS B 1 265 ? -12.352 21.016 17.125 1 92.56 265 LYS B C 1
ATOM 4296 O O . LYS B 1 265 ? -12.648 19.953 16.594 1 92.56 265 LYS B O 1
ATOM 4301 N N . ARG B 1 266 ? -13.055 21.578 18.047 1 94 266 ARG B N 1
ATOM 4302 C CA . ARG B 1 266 ? -14.273 20.953 18.562 1 94 266 ARG B CA 1
ATOM 4303 C C . ARG B 1 266 ? -15.336 20.844 17.469 1 94 266 ARG B C 1
ATOM 4305 O O . ARG B 1 266 ? -15.945 19.781 17.297 1 94 266 ARG B O 1
ATOM 4312 N N . GLU B 1 267 ? -15.555 21.891 16.75 1 94.94 267 GLU B N 1
ATOM 4313 C CA . GLU B 1 267 ? -16.609 21.922 15.742 1 94.94 267 GLU B CA 1
ATOM 4314 C C . GLU B 1 267 ? -16.297 20.984 14.586 1 94.94 267 GLU B C 1
ATOM 4316 O O . GLU B 1 267 ? -17.188 20.312 14.062 1 94.94 267 GLU B O 1
ATOM 4321 N N . LEU B 1 268 ? -15.039 20.969 14.164 1 95.5 268 LEU B N 1
ATOM 4322 C CA . LEU B 1 268 ? -14.641 20.062 13.086 1 95.5 268 LEU B CA 1
ATOM 4323 C C . LEU B 1 268 ? -14.82 18.609 13.492 1 95.5 268 LEU B C 1
ATOM 4325 O O . LEU B 1 268 ? -15.195 17.766 12.672 1 95.5 268 LEU B O 1
ATOM 4329 N N . HIS B 1 269 ? -14.586 18.281 14.75 1 95.19 269 HIS B N 1
ATOM 4330 C CA . HIS B 1 269 ? -14.789 16.938 15.273 1 95.19 269 HIS B CA 1
ATOM 4331 C C . HIS B 1 269 ? -16.266 16.578 15.32 1 95.19 269 HIS B C 1
ATOM 4333 O O . HIS B 1 269 ? -16.672 15.508 14.859 1 95.19 269 HIS B O 1
ATOM 4339 N N . GLU B 1 270 ? -17.047 17.438 15.82 1 95.12 270 GLU B N 1
ATOM 4340 C CA . GLU B 1 270 ? -18.469 17.172 16.047 1 95.12 270 GLU B CA 1
ATOM 4341 C C . GLU B 1 270 ? -19.234 17.141 14.734 1 95.12 270 GLU B C 1
ATOM 4343 O O . GLU B 1 270 ? -20.094 16.281 14.531 1 95.12 270 GLU B O 1
ATOM 4348 N N . LYS B 1 271 ? -18.891 18.031 13.836 1 95.31 271 LYS B N 1
ATOM 4349 C CA . LYS B 1 271 ? -19.688 18.203 12.625 1 95.31 271 LYS B CA 1
ATOM 4350 C C . LYS B 1 271 ? -19.203 17.266 11.516 1 95.31 271 LYS B C 1
ATOM 4352 O O . LYS B 1 271 ? -20 16.766 10.719 1 95.31 271 LYS B O 1
ATOM 4357 N N . PHE B 1 272 ? -17.906 17.047 11.438 1 95.88 272 PHE B N 1
ATOM 4358 C CA . PHE B 1 272 ? -17.375 16.359 10.266 1 95.88 272 PHE B CA 1
ATOM 4359 C C . PHE B 1 272 ? -16.609 15.094 10.68 1 95.88 272 PHE B C 1
ATOM 4361 O O . PHE B 1 272 ? -16.141 14.344 9.82 1 95.88 272 PHE B O 1
ATOM 4368 N N . GLY B 1 273 ? -16.422 14.875 11.938 1 93.19 273 GLY B N 1
ATOM 4369 C CA . GLY B 1 273 ? -15.734 13.688 12.43 1 93.19 273 GLY B CA 1
ATOM 4370 C C . GLY B 1 273 ? -14.234 13.734 12.227 1 93.19 273 GLY B C 1
ATOM 4371 O O . GLY B 1 273 ? -13.594 12.695 12.062 1 93.19 273 GLY B O 1
ATOM 4372 N N . ILE B 1 274 ? -13.625 14.906 12.164 1 94.69 274 ILE B N 1
ATOM 4373 C CA . ILE B 1 274 ? -12.188 15.062 12 1 94.69 274 ILE B CA 1
ATOM 4374 C C . ILE B 1 274 ? -11.5 15.008 13.367 1 94.69 274 ILE B C 1
ATOM 4376 O O . ILE B 1 274 ? -11.719 15.891 14.211 1 94.69 274 ILE B O 1
ATOM 4380 N N . GLU B 1 275 ? -10.688 14.016 13.531 1 91.06 275 GLU B N 1
ATOM 4381 C CA . GLU B 1 275 ? -10.117 13.727 14.844 1 91.06 275 GLU B CA 1
ATOM 4382 C C . GLU B 1 275 ? -8.844 14.539 15.086 1 91.06 275 GLU B C 1
ATOM 4384 O O . GLU B 1 275 ? -8.547 14.914 16.219 1 91.06 275 GLU B O 1
ATOM 4389 N N . HIS B 1 276 ? -8.07 14.727 14.102 1 93.06 276 HIS B N 1
ATOM 4390 C CA . HIS B 1 276 ? -6.793 15.422 14.219 1 93.06 276 HIS B CA 1
ATOM 4391 C C . HIS B 1 276 ? -6.742 16.656 13.312 1 93.06 276 HIS B C 1
ATOM 4393 O O . HIS B 1 276 ? -6.891 16.531 12.094 1 93.06 276 HIS B O 1
ATOM 4399 N N . THR B 1 277 ? -6.531 17.844 13.953 1 94.38 277 THR B N 1
ATOM 4400 C CA . THR B 1 277 ? -6.539 19.094 13.18 1 94.38 277 THR B CA 1
ATOM 4401 C C . THR B 1 277 ? -5.281 19.906 13.445 1 94.38 277 THR B C 1
ATOM 4403 O O . THR B 1 277 ? -4.805 19.969 14.586 1 94.38 277 THR B O 1
ATOM 4406 N N . THR B 1 278 ? -4.723 20.422 12.477 1 92.81 278 THR B N 1
ATOM 4407 C CA . THR B 1 278 ? -3.672 21.422 12.539 1 92.81 278 THR B CA 1
ATOM 4408 C C . THR B 1 278 ? -4.062 22.672 11.742 1 92.81 278 THR B C 1
ATOM 4410 O O . THR B 1 278 ? -4.234 22.609 10.523 1 92.81 278 THR B O 1
ATOM 4413 N N . VAL B 1 279 ? -4.16 23.797 12.461 1 92.44 279 VAL B N 1
ATOM 4414 C CA . VAL B 1 279 ? -4.633 25.031 11.852 1 92.44 279 VAL B CA 1
ATOM 4415 C C . VAL B 1 279 ? -3.561 26.109 11.977 1 92.44 279 VAL B C 1
ATOM 4417 O O . VAL B 1 279 ? -3.211 26.531 13.086 1 92.44 279 VAL B O 1
ATOM 4420 N N . GLN B 1 280 ? -3.049 26.484 10.906 1 89.31 280 GLN B N 1
ATOM 4421 C CA . GLN B 1 280 ? -2.115 27.609 10.883 1 89.31 280 GLN B CA 1
ATOM 4422 C C . GLN B 1 280 ? -2.846 28.938 10.672 1 89.31 280 GLN B C 1
ATOM 4424 O O . GLN B 1 280 ? -3.477 29.141 9.633 1 89.31 280 GLN B O 1
ATOM 4429 N N . LEU B 1 281 ? -2.682 29.766 11.609 1 87.94 281 LEU B N 1
ATOM 4430 C CA . LEU B 1 281 ? -3.307 31.078 11.531 1 87.94 281 LEU B CA 1
ATOM 4431 C C . LEU B 1 281 ? -2.338 32.094 10.953 1 87.94 281 LEU B C 1
ATOM 4433 O O . LEU B 1 281 ? -1.197 32.219 11.406 1 87.94 281 LEU B O 1
ATOM 4437 N N . GLU B 1 282 ? -2.809 32.719 9.922 1 85.06 282 GLU B N 1
ATOM 4438 C CA . GLU B 1 282 ? -2.037 33.781 9.273 1 85.06 282 GLU B CA 1
ATOM 4439 C C . GLU B 1 282 ? -2.754 35.125 9.367 1 85.06 282 GLU B C 1
ATOM 4441 O O . GLU B 1 282 ? -3.98 35.188 9.266 1 85.06 282 GLU B O 1
ATOM 4446 N N . ASN B 1 283 ? -1.953 36.188 9.617 1 79.19 283 ASN B N 1
ATOM 4447 C CA . ASN B 1 283 ? -2.539 37.5 9.727 1 79.19 283 ASN B CA 1
ATOM 4448 C C . ASN B 1 283 ? -2.691 38.188 8.359 1 79.19 283 ASN B C 1
ATOM 4450 O O . ASN B 1 283 ? -1.938 37.875 7.43 1 79.19 283 ASN B O 1
ATOM 4454 N N . THR B 1 284 ? -3.709 38.969 8.203 1 66 284 THR B N 1
ATOM 4455 C CA . THR B 1 284 ? -4.031 39.688 6.973 1 66 284 THR B CA 1
ATOM 4456 C C . THR B 1 284 ? -2.803 40.406 6.438 1 66 284 THR B C 1
ATOM 4458 O O . THR B 1 284 ? -2.656 40.594 5.227 1 66 284 THR B O 1
ATOM 4461 N N . ASP B 1 285 ? -1.969 40.969 7.172 1 55.84 285 ASP B N 1
ATOM 4462 C CA . ASP B 1 285 ? -0.827 41.75 6.66 1 55.84 285 ASP B CA 1
ATOM 4463 C C . ASP B 1 285 ? 0.165 40.812 5.949 1 55.84 285 ASP B C 1
ATOM 4465 O O . ASP B 1 285 ? 0.882 41.25 5.047 1 55.84 285 ASP B O 1
ATOM 4469 N N . LEU B 1 286 ? 0.21 39.625 6.348 1 51.38 286 LEU B N 1
ATOM 4470 C CA . LEU B 1 286 ? 1.208 38.688 5.824 1 51.38 286 LEU B CA 1
ATOM 4471 C C . LEU B 1 286 ? 0.816 38.188 4.438 1 51.38 286 LEU B C 1
ATOM 4473 O O . LEU B 1 286 ? 1.675 37.781 3.656 1 51.38 286 LEU B O 1
ATOM 4477 N N . ASP B 1 287 ? -0.381 38.125 4.109 1 50 287 ASP B N 1
ATOM 4478 C CA . ASP B 1 287 ? -0.896 37.438 2.93 1 50 287 ASP B CA 1
ATOM 4479 C C . ASP B 1 287 ? -0.584 38.219 1.655 1 50 287 ASP B C 1
ATOM 4481 O O . ASP B 1 287 ? -0.77 37.719 0.548 1 50 287 ASP B O 1
ATOM 4485 N N . ASP B 1 288 ? -0.522 39.562 1.657 1 45.78 288 ASP B N 1
ATOM 4486 C CA . ASP B 1 288 ? -0.126 40.188 0.411 1 45.78 288 ASP B CA 1
ATOM 4487 C C . ASP B 1 288 ? 1.154 39.594 -0.147 1 45.78 288 ASP B C 1
ATOM 4489 O O . ASP B 1 288 ? 1.353 39.531 -1.362 1 45.78 288 ASP B O 1
ATOM 4493 N N . ALA B 1 289 ? 2.18 39.219 0.643 1 43.84 289 ALA B N 1
ATOM 4494 C CA . ALA B 1 289 ? 3.49 38.75 0.186 1 43.84 289 ALA B CA 1
ATOM 4495 C C . ALA B 1 289 ? 3.463 37.281 -0.154 1 43.84 289 ALA B C 1
ATOM 4497 O O . ALA B 1 289 ? 4.262 36.812 -0.964 1 43.84 289 ALA B O 1
ATOM 4498 N N . LEU B 1 290 ? 2.82 36.406 0.459 1 44.66 290 LEU B N 1
ATOM 4499 C CA . LEU B 1 290 ? 2.98 34.969 0.302 1 44.66 290 LEU B CA 1
ATOM 4500 C C . LEU B 1 290 ? 2.137 34.438 -0.858 1 44.66 290 LEU B C 1
ATOM 4502 O O . LEU B 1 290 ? 2.283 33.312 -1.273 1 44.66 290 LEU B O 1
ATOM 4506 N N . ASN B 1 291 ? 1.097 35.094 -1.299 1 40.44 291 ASN B N 1
ATOM 4507 C CA . ASN B 1 291 ? 0.228 34.688 -2.4 1 40.44 291 ASN B CA 1
ATOM 4508 C C . ASN B 1 291 ? 0.949 34.781 -3.742 1 40.44 291 ASN B C 1
ATOM 4510 O O . ASN B 1 291 ? 0.33 34.625 -4.797 1 40.44 291 ASN B O 1
ATOM 4514 N N . THR B 1 292 ? 2.092 35.469 -3.814 1 35.25 292 THR B N 1
ATOM 4515 C CA . THR B 1 292 ? 2.645 35.5 -5.164 1 35.25 292 THR B CA 1
ATOM 4516 C C . THR B 1 292 ? 3.084 34.125 -5.629 1 35.25 292 THR B C 1
ATOM 4518 O O . THR B 1 292 ? 3.422 33.938 -6.801 1 35.25 292 THR B O 1
ATOM 4521 N N . THR B 1 293 ? 3.633 33.219 -4.746 1 33.38 293 THR B N 1
ATOM 4522 C CA . THR B 1 293 ? 4.133 31.984 -5.352 1 33.38 293 THR B CA 1
ATOM 4523 C C . THR B 1 293 ? 3.014 30.953 -5.484 1 33.38 293 THR B C 1
ATOM 4525 O O . THR B 1 293 ? 2.699 30.234 -4.527 1 33.38 293 THR B O 1
ATOM 4528 N N . GLN B 1 294 ? 1.72 31.219 -5.449 1 28.11 294 GLN B N 1
ATOM 4529 C CA . GLN B 1 294 ? 0.806 30.219 -5.996 1 28.11 294 GLN B CA 1
ATOM 4530 C C . GLN B 1 294 ? 1.068 29.984 -7.484 1 28.11 294 GLN B C 1
ATOM 4532 O O . GLN B 1 294 ? 1.215 30.953 -8.25 1 28.11 294 GLN B O 1
#

Sequence (588 aa):
MGHDHSSYTQVYGKAFGIGIGLNIAYVAVEVIYGLIIDSSALLADAGHNASDVLSLVFAWFAMAVAQKKPSIKYTYGLRRSTILVSILNALLLFGAAAVIGWKAWQKLFEPVQIAGTQVMIVAGIGIVVNTVTALLFIKGQEKDLNIKGAFLHMAADAGVSVGVVISGLLINLTGKNWIDPLTSFFILIIIVYGTWKLFIDSINLALDAVPKDIDYDDVRKFLQGHEHVKAVHDLHIRAMSTTENALSVHLVVNPVSDDLLKRLKRELHEKFGIEHTTVQLENTDLDDALNTTQMGHDHSSYTQVYGKAFGIGIGLNIAYVAVEVIYGLIIDSSALLADAGHNASDVLSLVFAWFAMAVAQKKPSIKYTYGLRRSTILVSILNALLLFGAAAVIGWKAWQKLFEPVQIAGTQVMIVAGIGIVVNTVTALLFIKGQEKDLNIKGAFLHMAADAGVSVGVVISGLLINLTGKNWIDPLTSFFILIIIVYGTWKLFIDSINLALDAVPKDIDYDDVRKFLQGHEHVKAVHDLHIRAMSTTENALSVHLVVNPVSDDLLKRLKRELHEKFGIEHTTVQLENTDLDDALNTTQ

InterPro domains:
  IPR002524 Cation efflux [TIGR01297] (14-284)
  IPR027469 Cation efflux transmembrane domain superfamily [G3DSA:1.20.1510.10] (13-205)
  IPR027469 Cation efflux transmembrane domain superfamily [SSF161111] (13-208)
  IPR027470 Cation efflux protein, cytoplasmic domain [PF16916] (211-282)
  IPR036837 Cation efflux protein, cytoplasmic domain superfamily [SSF160240] (212-283)
  IPR050681 Cation Diffusion Facilitator/SLC30A [PTHR11562] (18-285)
  IPR058533 Cation efflux protein, transmembrane domain [PF01545] (19-203)

Nearest PDB structures (foldseek):
  7y5h-assembly1_A  TM=8.351E-01  e=1.817E-16  Xenopus tropicalis
  8j7t-assembly1_B  TM=8.413E-01  e=5.782E-15  Homo sapiens
  8j80-assembly1_A  TM=8.796E-01  e=2.963E-14  Homo sapiens
  6xpf-assembly1_B  TM=8.582E-01  e=1.379E-13  Homo sapiens
  8j80-assembly1_B  TM=7.512E-01  e=2.025E-13  Homo sapiens

Secondary structure (DSSP, 8-state):
--HHHHHHHHHHHHHHHHHHHHHHHHHHHHHHHHHHTT-HHHHHHHHHHHHHHHHHHHHHHHHHHTTSPP-SS-TT-STTHHHHHHHHHHHHHHHHHHHHHHHHHHHHHS------HHHHHHHHHHHHHHHHHHHHHTTGGGT-HHHHHHHHHHHHHHHHHHHHHHHHHHHHHH--TTHHHHHHHHHHHHHHHHHHHHHHHHHHHHTTPPPTTS-HHHHHHHHHHSTTEEEEEEEEEEESSSS-EEEEEEEEE-S--TTHHHHHHHHHHHHH-EEEEEEEEEETTTHHHHTT--/--HHHHHHHHHHHHHHHHHHHHHHHHHHHHHHHHHHTT-HHHHHHHHHHHHHHHHHHHHHHHHHHTTSPP-SS-TT-STTHHHHHHHHHHHHHHHHHHHHHHHHHHHHHS------HHHHHHHHHHHHHHHHHHHHHTTTTTT-HHHHHHHHHHHHHHHHHHHHHHHHHHHHHH--TTHHHHHHHHHHHHHHHHHHHHHHHHHHHHTTPPPTTS-HHHHHHHHHHSTTEEEEEEEEEEESSSS-EEEEEEEEE-S--TTHHHHHHHHHHHHH-EEEEEEEEEETTTHHHHTT--

pLDDT: mean 85.84, std 13.44, range [28.11, 97.62]